Protein AF-A0A973HQC8-F1 (afdb_monomer_lite)

Radius of gyration: 28.76 Å; chains: 1; bounding box: 104×82×71 Å

Sequence (562 aa):
MKRSVPNLIHSILISSFLLLSLSSLSAEDKHQEIRFSATGCGPYKAEEERDLARYVSDENLKKEAEFMVHLGDIMSGYTPATEDRYVTVADILKQAQLTSFIIPGDNEWNDKKDPDAAWALWEKYFMHFHKRWTKGTAKAFPKIQGISYQKKRPENFAFLGKGVLFIGLNLPGGRVHDKKEWDLRLPQNAKWVADNLKKHQTNARALVIFAHAHLNNTHEAFTKPFLAAAEAFAKPVLYLHADGHTWIKDHPWAKHKNVLRVQTEQIDLAPPVLVTVKSSGTTTDIFEFDRRYQRGPYLAKGKPDGMTVVWRIVPKGKPSIRIGLSPTETKVPKSGLRITKKVYEKDKGNGKDAKTLASDRDKYLFKAPKGIVQYEAEFSGLKPGTQYFYSVYDGDRRIAGGQICRFKTHPPAGSKTPLRFWVVGDSGKGNQDQADVHNAMVNFTKRHKKPLDFYVHVGDMAYNTGKDHEFQQRFFSPYDLTLRNTVCWPAMGNHEGYTSRGLTGIGPYYDAYVLPSKGESGGLPSGTEAYYSFDYGNIHFVCLDSHDLVRTPDGAMAKWLK

Foldseek 3Di:
DDDDDDDDDDDDDDDDDPDDPPDDDDPVLQLAKAKEWEAFAEDADPLLLVLLLVQLVVCQVVVPHQEYEYLAHHHALPDAQDLVSLVSNLVSNLSHLHQYAYAHECSQAVSHPHNVVSVVSCCVRHQVSRVSADDPDPSDGPDQDPWDAQPVGSRWIWGAGSQEIEIEDAPYADDCNDPVCLVVRLLSSLVVLLVVLVVSLPRHQEYEYRHAYDDDPSNCSNVVSNLVSLVVSVHAYEDEYAPPQDWDWDDPPVVSNSYIYTYHHHSLVARIWIWMQHSDDGNVPRTDIDSAFPFFWFWALFAFFWTKTKGKDLFPADKDKFKDLAQVDTHGDPDQKDKQKAFADPVPPDDDDLVVCLVCVSHYADPDDHSMMMIIIMGGRHHGQGKMWMWMDRHNRTSDTGDLQMEHHFHDAQAPPDADEEEEEQLLPLDPVSLVVVVVLVVVCVVVVHHHNAYEYEENQFPDAQALVSNSRRHRVSCVSVRSYHYYHYAHDVSNVNAAAQVRCHGNVSVVHDAPCPQSQHDHRLVGRNWHWHDHNHDIGTHHHPHHADPDCPGSRNVSVD

Structure (mmCIF, N/CA/C/O backbone):
data_AF-A0A973HQC8-F1
#
_entry.id   AF-A0A973HQC8-F1
#
loop_
_atom_site.group_PDB
_atom_site.id
_atom_site.type_symbol
_atom_site.label_atom_id
_atom_site.label_alt_id
_atom_site.label_comp_id
_atom_site.label_asym_id
_atom_site.label_entity_id
_atom_site.label_seq_id
_atom_site.pdbx_PDB_ins_code
_atom_site.Cartn_x
_atom_site.Cartn_y
_atom_site.Cartn_z
_atom_site.occupancy
_atom_site.B_iso_or_equiv
_atom_site.auth_seq_id
_atom_site.auth_comp_id
_atom_site.auth_asym_id
_atom_site.auth_atom_id
_atom_site.pdbx_PDB_model_num
ATOM 1 N N . MET A 1 1 ? 60.565 -59.766 28.211 1.00 39.53 1 MET A N 1
ATOM 2 C CA . MET A 1 1 ? 60.812 -60.585 26.995 1.00 39.53 1 MET A CA 1
ATOM 3 C C . MET A 1 1 ? 60.632 -59.714 25.744 1.00 39.53 1 MET A C 1
ATOM 5 O O . MET A 1 1 ? 60.124 -58.612 25.878 1.00 39.53 1 MET A O 1
ATOM 9 N N . LYS A 1 2 ? 61.057 -60.212 24.566 1.00 34.16 2 LYS A N 1
ATOM 10 C CA . LYS A 1 2 ? 60.697 -59.802 23.174 1.00 34.16 2 LYS A CA 1
ATOM 11 C C . LYS A 1 2 ? 59.267 -59.198 23.086 1.00 34.16 2 LYS A C 1
ATOM 13 O O . LYS A 1 2 ? 58.408 -59.771 23.747 1.00 34.16 2 LYS A O 1
ATOM 18 N N . ARG A 1 3 ? 58.872 -58.162 22.316 1.00 34.34 3 ARG A N 1
ATOM 19 C CA . ARG A 1 3 ? 59.328 -57.297 21.166 1.00 34.34 3 ARG A CA 1
ATOM 20 C C . ARG A 1 3 ? 58.535 -55.945 21.290 1.00 34.34 3 ARG A C 1
ATOM 22 O O . ARG A 1 3 ? 57.692 -55.898 22.176 1.00 34.34 3 ARG A O 1
ATOM 29 N N . SER A 1 4 ? 58.606 -54.843 20.517 1.00 33.09 4 SER A N 1
ATOM 30 C CA . SER A 1 4 ? 59.402 -54.200 19.421 1.00 33.09 4 SER A CA 1
ATOM 31 C C . SER A 1 4 ? 58.970 -52.688 19.409 1.00 33.09 4 SER A C 1
ATOM 33 O O . SER A 1 4 ? 57.952 -52.391 20.025 1.00 33.09 4 SER A O 1
ATOM 35 N N . VAL A 1 5 ? 59.655 -51.633 18.919 1.00 36.69 5 VAL A N 1
ATOM 36 C CA . VAL A 1 5 ? 60.379 -51.310 17.650 1.00 36.69 5 VAL A CA 1
ATOM 37 C C . VAL A 1 5 ? 59.432 -51.228 16.429 1.00 36.69 5 VAL A C 1
ATOM 39 O O . VAL A 1 5 ? 58.652 -52.174 16.298 1.00 36.69 5 VAL A O 1
ATOM 42 N N . PRO A 1 6 ? 59.486 -50.213 15.513 1.00 49.44 6 PRO A N 1
ATOM 43 C CA . PRO A 1 6 ? 60.386 -49.028 15.342 1.00 49.44 6 PRO A CA 1
ATOM 44 C C . PRO A 1 6 ? 59.730 -47.666 15.741 1.00 49.44 6 PRO A C 1
ATOM 46 O O . PRO A 1 6 ? 58.536 -47.646 16.008 1.00 49.44 6 PRO A O 1
ATOM 49 N N . ASN A 1 7 ? 60.413 -46.529 15.987 1.00 32.81 7 ASN A N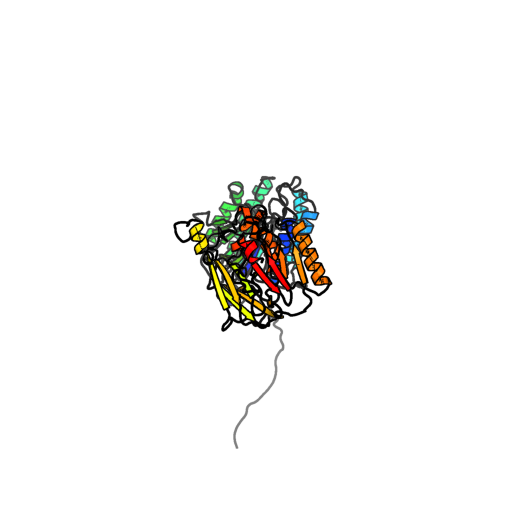 1
ATOM 50 C CA . ASN A 1 7 ? 61.339 -45.638 15.222 1.00 32.81 7 ASN A CA 1
ATOM 51 C C . ASN A 1 7 ? 60.675 -44.738 14.139 1.00 32.81 7 ASN A C 1
ATOM 53 O O . ASN A 1 7 ? 59.687 -45.167 13.560 1.00 32.81 7 ASN A O 1
ATOM 57 N N . LEU A 1 8 ? 61.224 -43.591 13.675 1.00 35.31 8 LEU A N 1
ATOM 58 C CA . LEU A 1 8 ? 62.016 -42.447 14.227 1.00 35.31 8 LEU A CA 1
ATOM 59 C C . LEU A 1 8 ? 62.354 -41.473 13.040 1.00 35.31 8 LEU A C 1
ATOM 61 O O . LEU A 1 8 ? 62.301 -41.900 11.894 1.00 35.31 8 LEU A O 1
ATOM 65 N N . ILE A 1 9 ? 62.818 -40.238 13.316 1.00 33.06 9 ILE A N 1
ATOM 66 C CA . ILE A 1 9 ? 63.603 -39.320 12.428 1.00 33.06 9 ILE A CA 1
ATOM 67 C C . ILE A 1 9 ? 62.864 -38.435 11.377 1.00 33.06 9 ILE A C 1
ATOM 69 O O . ILE A 1 9 ? 62.535 -38.860 10.280 1.00 33.06 9 ILE A O 1
ATOM 73 N N . HIS A 1 10 ? 62.756 -37.146 11.742 1.00 31.72 10 HIS A N 1
ATOM 74 C CA . HIS A 1 10 ? 63.088 -35.892 11.019 1.00 31.72 10 HIS A CA 1
ATOM 75 C C . HIS A 1 10 ? 62.721 -35.582 9.543 1.00 31.72 10 HIS A C 1
ATOM 77 O O . HIS A 1 10 ? 63.153 -36.249 8.615 1.00 31.72 10 HIS A O 1
ATOM 83 N N . SER A 1 11 ? 62.191 -34.351 9.402 1.00 36.41 11 SER A N 1
ATOM 84 C CA . SER A 1 11 ? 62.522 -33.300 8.407 1.00 36.41 11 SER A CA 1
ATOM 85 C C . SER A 1 11 ? 62.261 -33.510 6.910 1.00 36.41 11 SER A C 1
ATOM 87 O O . SER A 1 11 ? 62.831 -34.404 6.302 1.00 36.41 11 SER A O 1
ATOM 89 N N . ILE A 1 12 ? 61.593 -32.522 6.282 1.00 30.80 12 ILE A N 1
ATOM 90 C CA . ILE A 1 12 ? 62.141 -31.694 5.174 1.00 30.80 12 ILE A CA 1
ATOM 91 C C . ILE A 1 12 ? 61.167 -30.556 4.763 1.00 30.80 12 ILE A C 1
ATOM 93 O O . ILE A 1 12 ? 59.956 -30.712 4.846 1.00 30.80 12 ILE A O 1
ATOM 97 N N . LEU A 1 13 ? 61.738 -29.415 4.340 1.00 28.95 13 LEU A N 1
ATOM 98 C CA . LEU A 1 13 ? 61.155 -28.268 3.604 1.00 28.95 13 LEU A CA 1
ATOM 99 C C . LEU A 1 13 ? 59.744 -27.746 3.964 1.00 28.95 13 LEU A C 1
ATOM 101 O O . LEU A 1 13 ? 58.724 -28.234 3.481 1.00 28.95 13 LEU A O 1
ATOM 105 N N . ILE A 1 14 ? 59.710 -26.566 4.598 1.00 36.25 14 ILE A N 1
ATOM 106 C CA . ILE A 1 14 ? 58.622 -25.598 4.381 1.00 36.25 14 ILE A CA 1
ATOM 107 C C . ILE A 1 14 ? 58.801 -25.011 2.973 1.00 36.25 14 ILE A C 1
ATOM 109 O O . ILE A 1 14 ? 59.826 -24.393 2.690 1.00 36.25 14 ILE A O 1
ATOM 113 N N . SER A 1 15 ? 57.808 -25.175 2.097 1.00 31.91 15 SER A N 1
ATOM 114 C CA . SER A 1 15 ? 57.758 -24.503 0.792 1.00 31.91 15 SER A CA 1
ATOM 115 C C . SER A 1 15 ? 56.342 -24.000 0.501 1.00 31.91 15 SER A C 1
ATOM 117 O O . SER A 1 15 ? 55.351 -24.684 0.752 1.00 31.91 15 SER A O 1
ATOM 119 N N . SER A 1 16 ? 56.242 -22.749 0.054 1.00 38.62 16 SER A N 1
ATOM 120 C CA . SER A 1 16 ? 54.980 -22.004 0.012 1.00 38.62 16 SER A CA 1
ATOM 121 C C . SER A 1 16 ? 54.161 -22.302 -1.243 1.00 38.62 16 SER A C 1
ATOM 123 O O . SER A 1 16 ? 54.626 -22.035 -2.347 1.00 38.62 16 SER A O 1
ATOM 125 N N . PHE A 1 17 ? 52.899 -22.710 -1.079 1.00 33.75 17 PHE A N 1
ATOM 126 C CA . PHE A 1 17 ? 51.897 -22.657 -2.150 1.00 33.75 17 PHE A CA 1
ATOM 127 C C . PHE A 1 17 ? 50.662 -21.864 -1.714 1.00 33.75 17 PHE A C 1
ATOM 129 O O . PHE A 1 17 ? 49.776 -22.360 -1.020 1.00 33.75 17 PHE A O 1
ATOM 136 N N . LEU A 1 18 ? 50.608 -20.600 -2.143 1.00 37.66 18 LEU A N 1
ATOM 137 C CA . LEU A 1 18 ? 49.493 -19.688 -1.893 1.00 37.66 18 LEU A CA 1
ATOM 138 C C . LEU A 1 18 ? 48.346 -19.964 -2.882 1.00 37.66 18 LEU A C 1
ATOM 140 O O . LEU A 1 18 ? 48.161 -19.246 -3.863 1.00 37.66 18 LEU A O 1
ATOM 144 N N . LEU A 1 19 ? 47.577 -21.025 -2.637 1.00 34.91 19 LEU A N 1
ATOM 145 C CA . LEU A 1 19 ? 46.383 -21.333 -3.427 1.00 34.91 19 LEU A CA 1
ATOM 146 C C . LEU A 1 19 ? 45.253 -20.338 -3.118 1.00 34.91 19 LEU A C 1
ATOM 148 O O . LEU A 1 19 ? 44.558 -20.462 -2.110 1.00 34.91 19 LEU A O 1
ATOM 152 N N . LEU A 1 20 ? 45.038 -19.369 -4.016 1.00 38.38 20 LEU A N 1
ATOM 153 C CA . LEU A 1 20 ? 43.826 -18.547 -4.013 1.00 38.38 20 LEU A CA 1
ATOM 154 C C . LEU A 1 20 ? 42.611 -19.428 -4.335 1.00 38.38 20 LEU A C 1
ATOM 156 O O . LEU A 1 20 ? 42.328 -19.726 -5.496 1.00 38.38 20 LEU A O 1
ATOM 160 N N . SER A 1 21 ? 41.849 -19.798 -3.309 1.00 33.19 21 SER A N 1
ATOM 161 C CA . SER A 1 21 ? 40.535 -20.409 -3.477 1.00 33.19 21 SER A CA 1
ATOM 162 C C . SER A 1 21 ? 39.524 -19.365 -3.965 1.00 33.19 21 SER A C 1
ATOM 164 O O . SER A 1 21 ? 38.915 -18.634 -3.180 1.00 33.19 21 SER A O 1
ATOM 166 N N . LEU A 1 22 ? 39.303 -19.304 -5.285 1.00 40.00 22 LEU A N 1
ATOM 167 C CA . LEU A 1 22 ? 38.111 -18.641 -5.817 1.00 40.00 22 LEU A CA 1
ATOM 168 C C . LEU A 1 22 ? 36.875 -19.309 -5.209 1.00 40.00 22 LEU A C 1
ATOM 170 O O . LEU A 1 22 ? 36.637 -20.501 -5.399 1.00 40.00 22 LEU A O 1
ATOM 174 N N . SER A 1 23 ? 36.088 -18.527 -4.474 1.00 38.28 23 SER A N 1
ATOM 175 C CA . SER A 1 23 ? 34.916 -19.009 -3.749 1.00 38.28 23 SER A CA 1
ATOM 176 C C . SER A 1 23 ? 33.787 -19.324 -4.733 1.00 38.28 23 SER A C 1
ATOM 178 O O . SER A 1 23 ? 32.956 -18.474 -5.055 1.00 38.28 23 SER A O 1
ATOM 180 N N . SER A 1 24 ? 33.745 -20.556 -5.235 1.00 41.34 24 SER A N 1
ATOM 181 C CA . SER A 1 24 ? 32.581 -21.059 -5.956 1.00 41.34 24 SER A CA 1
ATOM 182 C C . SER A 1 24 ? 31.378 -21.079 -5.011 1.00 41.34 24 SER A C 1
ATOM 184 O O . SER A 1 24 ? 31.374 -21.856 -4.056 1.00 41.34 24 SER A O 1
ATOM 186 N N . LEU A 1 25 ? 30.350 -20.264 -5.280 1.00 41.19 25 LEU A N 1
ATOM 187 C CA . LEU A 1 25 ? 29.058 -20.418 -4.602 1.00 41.19 25 LEU A CA 1
ATOM 188 C C . LEU A 1 25 ? 28.574 -21.860 -4.803 1.00 41.19 25 LEU A C 1
ATOM 190 O O . LEU A 1 25 ? 28.604 -22.368 -5.937 1.00 41.19 25 LEU A O 1
ATOM 194 N N . SER A 1 26 ? 28.132 -22.494 -3.714 1.00 43.72 26 SER A N 1
ATOM 195 C CA . SER A 1 26 ? 27.600 -23.857 -3.736 1.00 43.72 26 SER A CA 1
ATOM 196 C C . SER A 1 26 ? 26.391 -23.955 -4.675 1.00 43.72 26 SER A C 1
ATOM 198 O O . SER A 1 26 ? 25.792 -22.953 -5.082 1.00 43.72 26 SER A O 1
ATOM 200 N N . ALA A 1 27 ? 26.032 -25.177 -5.071 1.00 48.50 27 ALA A N 1
ATOM 201 C CA . ALA A 1 27 ? 24.883 -25.389 -5.950 1.00 48.50 27 ALA A CA 1
ATOM 202 C C . ALA A 1 27 ? 23.557 -24.920 -5.312 1.00 48.50 27 ALA A C 1
ATOM 204 O O . ALA A 1 27 ? 22.665 -24.466 -6.026 1.00 48.50 27 ALA A O 1
ATOM 205 N N . GLU A 1 28 ? 23.459 -24.971 -3.982 1.00 45.84 28 GLU A N 1
ATOM 206 C CA . GLU A 1 28 ? 22.257 -24.654 -3.200 1.00 45.84 28 GLU A CA 1
ATOM 207 C C . GLU A 1 28 ? 21.884 -23.161 -3.237 1.00 45.84 28 GLU A C 1
ATOM 209 O O . GLU A 1 28 ? 20.704 -22.816 -3.283 1.00 45.84 28 GLU A O 1
ATOM 214 N N . ASP A 1 29 ? 22.870 -22.261 -3.300 1.00 54.12 29 ASP A N 1
ATOM 215 C CA . ASP A 1 29 ? 22.643 -20.806 -3.347 1.00 54.12 29 ASP A CA 1
ATOM 216 C C . ASP A 1 29 ? 22.063 -20.332 -4.698 1.00 54.12 29 ASP A C 1
ATOM 218 O O . ASP A 1 29 ? 21.442 -19.271 -4.803 1.00 54.12 29 ASP A O 1
ATOM 222 N N . LYS A 1 30 ? 22.248 -21.119 -5.768 1.00 57.34 30 LYS A N 1
ATOM 223 C CA . LYS A 1 30 ? 21.939 -20.700 -7.148 1.00 57.34 30 LYS A CA 1
ATOM 224 C C . LYS A 1 30 ? 20.456 -20.747 -7.500 1.00 57.34 30 LYS A C 1
ATOM 226 O O . LYS A 1 30 ? 20.055 -20.061 -8.435 1.00 57.34 30 LYS A O 1
ATOM 231 N N . HIS A 1 31 ? 19.650 -21.525 -6.779 1.00 70.12 31 HIS A N 1
ATOM 232 C CA . HIS A 1 31 ? 18.218 -21.707 -7.054 1.00 70.12 31 HIS A CA 1
ATOM 233 C C . HIS A 1 31 ? 17.321 -21.264 -5.887 1.00 70.12 31 HIS A C 1
ATOM 235 O O . HIS A 1 31 ? 16.194 -21.729 -5.762 1.00 70.12 31 HIS A O 1
ATOM 241 N N . GLN A 1 32 ? 17.785 -20.355 -5.027 1.00 84.19 32 GLN A N 1
ATOM 242 C CA . GLN A 1 32 ? 16.920 -19.755 -4.010 1.00 84.19 32 GLN A CA 1
ATOM 243 C C . GLN A 1 32 ? 15.886 -18.804 -4.627 1.00 84.19 32 GLN A C 1
ATOM 245 O O . GLN A 1 32 ? 16.098 -18.204 -5.684 1.00 84.19 32 GLN A O 1
ATOM 250 N N . GLU A 1 33 ? 14.765 -18.634 -3.928 1.00 90.38 33 GLU A N 1
ATOM 251 C CA . GLU A 1 33 ? 13.806 -17.568 -4.206 1.00 90.38 33 GLU A CA 1
ATOM 252 C C . GLU A 1 33 ? 14.454 -16.192 -3.989 1.00 90.38 33 GLU A C 1
ATOM 254 O O . GLU A 1 33 ? 15.145 -15.975 -2.988 1.00 90.38 33 GLU A O 1
ATOM 259 N N . ILE A 1 34 ? 14.214 -15.267 -4.922 1.00 92.12 34 ILE A N 1
ATOM 260 C CA . ILE A 1 34 ? 14.628 -13.863 -4.815 1.00 92.12 34 ILE A CA 1
ATOM 261 C C . ILE A 1 34 ? 13.416 -12.941 -4.879 1.00 92.12 34 ILE A C 1
ATOM 263 O O . ILE A 1 34 ? 12.510 -13.152 -5.690 1.00 92.12 34 ILE A O 1
ATOM 267 N N . ARG A 1 35 ? 13.402 -11.919 -4.019 1.00 93.94 35 ARG A N 1
ATOM 268 C CA . ARG A 1 35 ? 12.306 -10.946 -3.921 1.00 93.94 35 ARG A CA 1
ATOM 269 C C . ARG A 1 35 ? 12.802 -9.524 -4.115 1.00 93.94 35 ARG A C 1
ATOM 271 O O . ARG A 1 35 ? 13.801 -9.132 -3.515 1.00 93.94 35 ARG A O 1
ATOM 278 N N . PHE A 1 36 ? 12.075 -8.734 -4.896 1.00 95.38 36 PHE A N 1
ATOM 279 C CA . PHE A 1 36 ? 12.361 -7.314 -5.087 1.00 95.38 36 PHE A CA 1
ATOM 280 C C . PHE A 1 36 ? 11.078 -6.489 -5.147 1.00 95.38 36 PHE A C 1
ATOM 282 O O . PHE A 1 36 ? 10.023 -6.999 -5.521 1.00 95.38 36 PHE A O 1
ATOM 289 N N . SER A 1 37 ? 11.168 -5.216 -4.769 1.00 95.06 37 SER A N 1
ATOM 290 C CA . SER A 1 37 ? 10.049 -4.273 -4.863 1.00 95.06 37 SER A CA 1
ATOM 291 C C . SER A 1 37 ? 10.193 -3.381 -6.094 1.00 95.06 37 SER A C 1
ATOM 293 O O . SER A 1 37 ? 11.294 -2.906 -6.375 1.00 95.06 37 SER A O 1
ATOM 295 N N . ALA A 1 38 ? 9.108 -3.163 -6.836 1.00 96.56 38 ALA A N 1
ATOM 296 C CA . ALA A 1 38 ? 9.096 -2.339 -8.042 1.00 96.56 38 ALA A CA 1
ATOM 297 C C . ALA A 1 38 ? 8.059 -1.211 -7.945 1.00 96.56 38 ALA A C 1
ATOM 299 O O . ALA A 1 38 ? 6.860 -1.472 -7.815 1.00 96.56 38 ALA A O 1
ATOM 300 N N . THR A 1 39 ? 8.532 0.033 -8.039 1.00 93.25 39 THR A N 1
ATOM 301 C CA . THR A 1 39 ? 7.711 1.251 -8.116 1.00 93.25 39 THR A CA 1
ATOM 302 C C . THR A 1 39 ? 7.540 1.660 -9.580 1.00 93.25 39 THR A C 1
ATOM 304 O O . THR A 1 39 ? 8.525 1.673 -10.322 1.00 93.25 39 THR A O 1
ATOM 307 N N . GLY A 1 40 ? 6.309 1.980 -9.994 1.00 88.88 40 GLY A N 1
ATOM 308 C CA . GLY A 1 40 ? 6.013 2.565 -11.307 1.00 88.88 40 GLY A CA 1
ATOM 309 C C . GLY A 1 40 ? 6.276 4.071 -11.375 1.00 88.88 40 GLY A C 1
ATOM 310 O O . GLY A 1 40 ? 7.130 4.580 -10.655 1.00 88.88 40 GLY A O 1
ATOM 311 N N . CYS A 1 41 ? 5.535 4.766 -12.242 1.00 91.06 41 CYS A N 1
ATOM 312 C CA . CYS A 1 41 ? 5.665 6.208 -12.455 1.00 91.06 41 CYS A CA 1
ATOM 313 C C . CYS A 1 41 ? 5.342 7.039 -11.207 1.00 91.06 41 CYS A C 1
ATOM 315 O O . CYS A 1 41 ? 4.580 6.614 -10.331 1.00 91.06 41 CYS A O 1
ATOM 317 N N . GLY A 1 42 ? 5.851 8.269 -11.206 1.00 89.94 42 GLY A N 1
ATOM 318 C CA . GLY A 1 42 ? 5.748 9.226 -10.116 1.00 89.94 42 GLY A CA 1
ATOM 319 C C . GLY A 1 42 ? 7.087 9.395 -9.382 1.00 89.94 42 GLY A C 1
ATOM 320 O O . GLY A 1 42 ? 8.015 8.627 -9.596 1.00 89.94 42 GLY A O 1
ATOM 321 N N . PRO A 1 43 ? 7.228 10.393 -8.501 1.00 91.19 43 PRO A N 1
ATOM 322 C CA . PRO A 1 43 ? 6.155 11.252 -8.048 1.00 91.19 43 PRO A CA 1
ATOM 323 C C . PRO A 1 43 ? 6.016 12.531 -8.882 1.00 91.19 43 PRO A C 1
ATOM 325 O O . PRO A 1 43 ? 6.910 13.376 -8.920 1.00 91.19 43 PRO A O 1
ATOM 328 N N . TYR A 1 44 ? 4.865 12.720 -9.525 1.00 84.62 44 TYR A N 1
ATOM 329 C CA . TYR A 1 44 ? 4.595 13.913 -10.333 1.00 84.62 44 TYR A CA 1
ATOM 330 C C . TYR A 1 44 ? 4.185 15.144 -9.497 1.00 84.62 44 TYR A C 1
ATOM 332 O O . TYR A 1 44 ? 4.294 16.272 -9.980 1.00 84.62 44 TYR A O 1
ATOM 340 N N . LYS A 1 45 ? 3.726 14.937 -8.253 1.00 77.81 45 LYS A N 1
ATOM 341 C CA . LYS A 1 45 ? 3.243 15.961 -7.303 1.00 77.81 45 LYS A CA 1
ATOM 342 C C . LYS A 1 45 ? 3.649 15.627 -5.859 1.00 77.81 45 LYS A C 1
ATOM 344 O O . LYS A 1 45 ? 4.040 14.495 -5.573 1.00 77.81 45 LYS A O 1
ATOM 349 N N . ALA A 1 46 ? 3.498 16.581 -4.938 1.00 73.69 46 ALA A N 1
ATOM 350 C CA . ALA A 1 46 ? 3.881 16.424 -3.529 1.00 73.69 46 ALA A CA 1
ATOM 351 C C . ALA A 1 46 ? 3.166 15.252 -2.822 1.00 73.69 46 ALA A C 1
ATOM 353 O O . ALA A 1 46 ? 3.742 14.599 -1.957 1.00 73.69 46 ALA A O 1
ATOM 354 N N . GLU A 1 47 ? 1.928 14.935 -3.210 1.00 59.38 47 GLU A N 1
ATOM 355 C CA . GLU A 1 47 ? 1.168 13.781 -2.700 1.00 59.38 47 GLU A CA 1
ATOM 356 C C . GLU A 1 47 ? 1.925 12.479 -2.959 1.00 59.38 47 GLU A C 1
ATOM 358 O O . GLU A 1 47 ? 2.160 11.690 -2.044 1.00 59.38 47 GLU A O 1
ATOM 363 N N . GLU A 1 48 ? 2.396 12.319 -4.191 1.00 77.06 48 GLU A N 1
ATOM 364 C CA . GLU A 1 48 ? 3.124 11.140 -4.636 1.00 77.06 48 GLU A CA 1
ATOM 365 C C . GLU A 1 48 ? 4.522 11.050 -3.994 1.00 77.06 48 GLU A C 1
ATOM 367 O O . GLU A 1 48 ? 5.034 9.954 -3.780 1.00 77.06 48 GLU A O 1
ATOM 372 N N . GLU A 1 49 ? 5.148 12.181 -3.642 1.00 82.56 49 GLU A N 1
ATOM 373 C CA . GLU A 1 49 ? 6.410 12.212 -2.880 1.00 82.56 49 GLU A CA 1
ATOM 374 C C . GLU A 1 49 ? 6.208 11.659 -1.464 1.00 82.56 49 GLU A C 1
ATOM 376 O O . GLU A 1 49 ? 7.024 10.872 -0.972 1.00 82.56 49 GLU A O 1
ATOM 381 N N . ARG A 1 50 ? 5.087 12.014 -0.820 1.00 69.00 50 ARG A N 1
ATOM 382 C CA . ARG A 1 50 ? 4.690 11.456 0.482 1.00 69.00 50 ARG A CA 1
ATOM 383 C C . ARG A 1 50 ? 4.345 9.972 0.367 1.00 69.00 50 ARG A C 1
ATOM 385 O O . ARG A 1 50 ? 4.719 9.201 1.253 1.00 69.00 50 ARG A O 1
ATOM 392 N N . ASP A 1 51 ? 3.708 9.553 -0.726 1.00 70.62 51 ASP A N 1
ATOM 393 C CA . ASP A 1 51 ? 3.458 8.140 -1.021 1.00 70.62 51 ASP A CA 1
ATOM 394 C C . ASP A 1 51 ? 4.775 7.365 -1.222 1.00 70.62 51 ASP A C 1
ATOM 396 O O . ASP A 1 51 ? 4.971 6.339 -0.570 1.00 70.62 51 ASP A O 1
ATOM 400 N N . LEU A 1 52 ? 5.732 7.880 -2.006 1.00 87.69 52 LEU A N 1
ATOM 401 C CA . LEU A 1 52 ? 7.065 7.281 -2.171 1.00 87.69 52 LEU A CA 1
ATOM 402 C C . LEU A 1 52 ? 7.807 7.166 -0.834 1.00 87.69 52 LEU A C 1
ATOM 404 O O . LEU A 1 52 ? 8.373 6.115 -0.529 1.00 87.69 52 LEU A O 1
ATOM 408 N N . ALA A 1 53 ? 7.777 8.215 -0.008 1.00 80.44 53 ALA A N 1
ATOM 409 C CA . ALA A 1 53 ? 8.395 8.208 1.315 1.00 80.44 53 ALA A CA 1
ATOM 410 C C . ALA A 1 53 ? 7.732 7.193 2.261 1.00 80.44 53 ALA A C 1
ATOM 412 O O . ALA A 1 53 ? 8.436 6.465 2.972 1.00 80.44 53 ALA A O 1
ATOM 413 N N . ARG A 1 54 ? 6.396 7.072 2.223 1.00 76.25 54 ARG A N 1
ATOM 414 C CA . ARG A 1 54 ? 5.660 6.008 2.922 1.00 76.25 54 ARG A CA 1
ATOM 415 C C . ARG A 1 54 ? 6.103 4.634 2.427 1.00 76.25 54 ARG A C 1
ATOM 417 O O . ARG A 1 54 ? 6.397 3.781 3.255 1.00 76.25 54 ARG A O 1
ATOM 424 N N . TYR A 1 55 ? 6.212 4.416 1.119 1.00 83.81 55 TYR A N 1
ATOM 425 C CA . TYR A 1 55 ? 6.581 3.114 0.561 1.00 83.81 55 TYR A CA 1
ATOM 426 C C . TYR A 1 55 ? 8.030 2.709 0.862 1.00 83.81 55 TYR A C 1
ATOM 428 O O . TYR A 1 55 ? 8.271 1.564 1.240 1.00 83.81 55 TYR A O 1
ATOM 436 N N . VAL A 1 56 ? 8.985 3.643 0.806 1.00 86.44 56 VAL A N 1
ATOM 437 C CA . VAL A 1 56 ? 10.373 3.404 1.246 1.00 86.44 56 VAL A CA 1
ATOM 438 C C . VAL A 1 56 ? 10.425 3.058 2.742 1.00 86.44 56 VAL A C 1
ATOM 440 O O . VAL A 1 56 ? 11.149 2.144 3.144 1.00 86.44 56 VAL A O 1
ATOM 443 N N . SER A 1 57 ? 9.628 3.736 3.577 1.00 77.31 57 SER A N 1
ATOM 444 C CA . SER A 1 57 ? 9.467 3.389 4.997 1.00 77.31 57 SER A CA 1
ATOM 445 C C . SER A 1 57 ? 8.848 1.994 5.184 1.00 77.31 57 SER A C 1
ATOM 447 O O . SER A 1 57 ? 9.310 1.206 6.009 1.00 77.31 57 SER A O 1
ATOM 449 N N . ASP A 1 58 ? 7.857 1.643 4.370 1.00 71.88 58 ASP A N 1
ATOM 450 C CA . ASP A 1 58 ? 7.181 0.349 4.402 1.00 71.88 58 ASP A CA 1
ATOM 451 C C . ASP A 1 58 ? 8.117 -0.814 4.045 1.00 71.88 58 ASP A C 1
ATOM 453 O O . ASP A 1 58 ? 8.093 -1.828 4.740 1.00 71.88 58 ASP A O 1
ATOM 457 N N . GLU A 1 59 ? 8.987 -0.693 3.035 1.00 80.75 59 GLU A N 1
ATOM 458 C CA . GLU A 1 59 ? 9.991 -1.738 2.760 1.00 80.75 59 GLU A CA 1
ATOM 459 C C . GLU A 1 59 ? 11.018 -1.853 3.892 1.00 80.75 59 GLU A C 1
ATOM 461 O O . GLU A 1 59 ? 11.382 -2.964 4.292 1.00 80.75 59 GLU A O 1
ATOM 466 N N . ASN A 1 60 ? 11.433 -0.719 4.471 1.00 79.56 60 ASN A N 1
ATOM 467 C CA . ASN A 1 60 ? 12.322 -0.686 5.635 1.00 79.56 60 ASN A CA 1
ATOM 468 C C . ASN A 1 60 ? 11.722 -1.405 6.856 1.00 79.56 60 ASN A C 1
ATOM 470 O O . ASN A 1 60 ? 12.470 -1.961 7.662 1.00 79.56 60 ASN A O 1
ATOM 474 N N . LEU A 1 61 ? 10.394 -1.389 7.005 1.00 69.69 61 LEU A N 1
ATOM 475 C CA . LEU A 1 61 ? 9.664 -2.061 8.081 1.00 69.69 61 LEU A CA 1
ATOM 476 C C . LEU A 1 61 ? 9.372 -3.536 7.766 1.00 69.69 61 LEU A C 1
ATOM 478 O O . LEU A 1 61 ? 9.537 -4.386 8.641 1.00 69.69 61 LEU A O 1
ATOM 482 N N . LYS A 1 62 ? 8.947 -3.847 6.535 1.00 70.56 62 LYS A N 1
ATOM 483 C CA . LYS A 1 62 ? 8.539 -5.196 6.099 1.00 70.56 62 LYS A CA 1
ATOM 484 C C . LYS A 1 62 ? 9.732 -6.130 5.897 1.00 70.56 62 LYS A C 1
ATOM 486 O O . LYS A 1 62 ? 9.670 -7.284 6.311 1.00 70.56 62 LYS A O 1
ATOM 491 N N . LYS A 1 63 ? 10.811 -5.629 5.279 1.00 77.81 63 LYS A N 1
ATOM 492 C CA . LYS A 1 63 ? 12.043 -6.372 4.935 1.00 77.81 63 LYS A CA 1
ATOM 493 C C . LYS A 1 63 ? 11.797 -7.659 4.130 1.00 77.81 63 LYS A C 1
ATOM 495 O O . LYS A 1 63 ? 12.516 -8.642 4.277 1.00 77.81 63 LYS A O 1
ATOM 500 N N . GLU A 1 64 ? 10.773 -7.640 3.275 1.00 82.44 64 GLU A N 1
ATOM 501 C CA . GLU A 1 64 ? 10.400 -8.754 2.385 1.00 82.44 64 GLU A CA 1
ATOM 502 C C . GLU A 1 64 ? 11.149 -8.740 1.044 1.00 82.44 64 GLU A C 1
ATOM 504 O O . GLU A 1 64 ? 11.209 -9.768 0.373 1.00 82.44 64 GLU A O 1
ATOM 509 N N . ALA A 1 65 ? 11.685 -7.584 0.645 1.00 89.69 65 ALA A N 1
ATOM 510 C CA . ALA A 1 65 ? 12.447 -7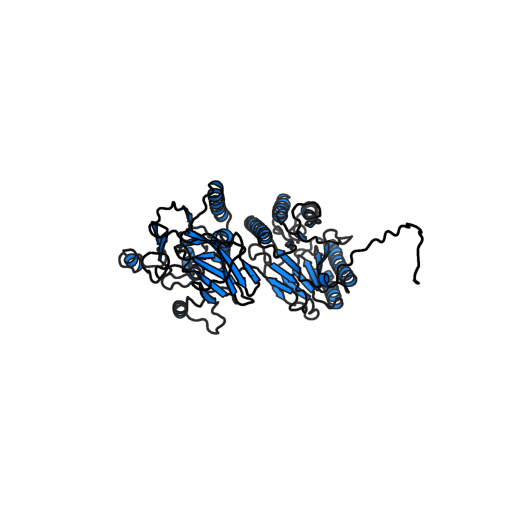.386 -0.582 1.00 89.69 65 ALA A CA 1
ATOM 511 C C . ALA A 1 65 ? 13.953 -7.296 -0.283 1.00 89.69 65 ALA A C 1
ATOM 513 O O . ALA A 1 65 ? 14.371 -6.660 0.685 1.00 89.69 65 ALA A O 1
ATOM 514 N N . GLU A 1 66 ? 14.774 -7.902 -1.140 1.00 90.94 66 GLU A N 1
ATOM 515 C CA . GLU A 1 66 ? 16.240 -7.865 -1.049 1.00 90.94 66 GLU A CA 1
ATOM 516 C C . GLU A 1 66 ? 16.817 -6.586 -1.675 1.00 90.94 66 GLU A C 1
ATOM 518 O O . GLU A 1 66 ? 17.837 -6.069 -1.219 1.00 90.94 66 GLU A O 1
ATOM 523 N N . PHE A 1 67 ? 16.127 -6.050 -2.685 1.00 93.62 67 PHE A N 1
ATOM 524 C CA . PHE A 1 67 ? 16.389 -4.755 -3.310 1.00 93.62 67 PHE A CA 1
ATOM 525 C C . PHE A 1 67 ? 15.088 -4.131 -3.834 1.00 93.62 67 PHE A C 1
ATOM 527 O O . PHE A 1 67 ? 14.057 -4.802 -3.924 1.00 93.62 67 PHE A O 1
ATOM 534 N N . MET A 1 68 ? 15.130 -2.844 -4.180 1.00 94.69 68 MET A N 1
ATOM 535 C CA . MET A 1 68 ? 14.021 -2.152 -4.842 1.00 94.69 68 MET A CA 1
ATOM 536 C C . MET A 1 68 ? 14.466 -1.455 -6.127 1.00 94.69 68 MET A C 1
ATOM 538 O O . MET A 1 68 ? 15.639 -1.105 -6.270 1.00 94.69 68 MET A O 1
ATOM 542 N N . VAL A 1 69 ? 13.535 -1.252 -7.057 1.00 97.56 69 VAL A N 1
ATOM 543 C CA . VAL A 1 69 ? 13.753 -0.544 -8.324 1.00 97.56 69 VAL A CA 1
ATOM 544 C C . VAL A 1 69 ? 12.642 0.473 -8.582 1.00 97.56 69 VAL A C 1
ATOM 546 O O . VAL A 1 69 ? 11.461 0.168 -8.420 1.00 97.56 69 VAL A O 1
ATOM 549 N N . HIS A 1 70 ? 13.030 1.676 -8.998 1.00 97.88 70 HIS A N 1
ATOM 550 C CA . HIS A 1 70 ? 12.131 2.673 -9.573 1.00 97.88 70 HIS A CA 1
ATOM 551 C C . HIS A 1 70 ? 12.167 2.568 -11.100 1.00 97.88 70 HIS A C 1
ATOM 553 O O . HIS A 1 70 ? 13.248 2.622 -11.692 1.00 97.88 70 HIS A O 1
ATOM 559 N N . LEU A 1 71 ? 11.011 2.419 -11.745 1.00 97.50 71 LEU A N 1
ATOM 560 C CA . LEU A 1 71 ? 10.897 2.202 -13.194 1.00 97.50 71 LEU A CA 1
ATOM 561 C C . LEU A 1 71 ? 10.892 3.522 -13.994 1.00 97.50 71 LEU A C 1
ATOM 563 O O . LEU A 1 71 ? 10.168 3.651 -14.977 1.00 97.50 71 LEU A O 1
ATOM 567 N N . GLY A 1 72 ? 11.704 4.494 -13.562 1.00 95.31 72 GLY A N 1
ATOM 568 C CA . GLY A 1 72 ? 11.762 5.850 -14.121 1.00 95.31 72 GLY A CA 1
ATOM 569 C C . GLY A 1 72 ? 10.576 6.735 -13.749 1.00 95.31 72 GLY A C 1
ATOM 570 O O . GLY A 1 72 ? 9.788 6.385 -12.869 1.00 95.31 72 GLY A O 1
ATOM 571 N N . ASP A 1 73 ? 10.458 7.858 -14.454 1.00 95.38 73 ASP A N 1
ATOM 572 C CA . ASP A 1 73 ? 9.314 8.767 -14.448 1.00 95.38 73 ASP A CA 1
ATOM 573 C C . ASP A 1 73 ? 9.061 9.522 -13.129 1.00 95.38 73 ASP A C 1
ATOM 575 O O . ASP A 1 73 ? 7.939 9.622 -12.636 1.00 95.38 73 ASP A O 1
ATOM 579 N N . ILE A 1 74 ? 10.111 10.126 -12.563 1.00 95.25 74 ILE A N 1
ATOM 580 C CA . ILE A 1 74 ? 10.034 10.883 -11.293 1.00 95.25 74 ILE A CA 1
ATOM 581 C C . ILE A 1 74 ? 9.355 12.271 -11.386 1.00 95.25 74 ILE A C 1
ATOM 583 O O . ILE A 1 74 ? 9.371 13.046 -10.427 1.00 95.25 74 ILE A O 1
ATOM 587 N N . MET A 1 75 ? 8.819 12.635 -12.552 1.00 93.31 75 MET A N 1
ATOM 588 C CA . MET A 1 75 ? 8.094 13.882 -12.830 1.00 93.31 75 MET A CA 1
ATOM 589 C C . MET A 1 75 ? 7.262 13.718 -14.111 1.00 93.31 75 MET A C 1
ATOM 591 O O . MET A 1 75 ? 7.593 12.864 -14.925 1.00 93.31 75 MET A O 1
ATOM 595 N N . SER A 1 76 ? 6.224 14.533 -14.331 1.00 89.44 76 SER A N 1
ATOM 596 C CA . SER A 1 76 ? 5.496 14.498 -15.613 1.00 89.44 76 SER A CA 1
ATOM 597 C C . SER A 1 76 ? 6.316 15.162 -16.727 1.00 89.44 76 SER A C 1
ATOM 599 O O . SER A 1 76 ? 7.143 16.036 -16.443 1.00 89.44 76 SER A O 1
ATOM 601 N N . GLY A 1 77 ? 6.071 14.821 -17.997 1.00 87.62 77 GLY A N 1
ATOM 602 C CA . GLY A 1 77 ? 6.774 15.419 -19.144 1.00 87.62 77 GLY A CA 1
ATOM 603 C C . GLY A 1 77 ? 6.696 16.943 -19.156 1.00 87.62 77 GLY A C 1
ATOM 604 O O . GLY A 1 77 ? 7.719 17.623 -19.250 1.00 87.62 77 GLY A O 1
ATOM 605 N N . TYR A 1 78 ? 5.499 17.476 -18.896 1.00 85.12 78 TYR A N 1
ATOM 606 C CA . TYR A 1 78 ? 5.216 18.911 -18.821 1.00 85.12 78 TYR A CA 1
ATOM 607 C C . TYR A 1 78 ? 5.835 19.620 -17.600 1.00 85.12 78 TYR A C 1
ATOM 609 O O . TYR A 1 78 ? 5.972 20.843 -17.614 1.00 85.12 78 TYR A O 1
ATOM 617 N N . THR A 1 79 ? 6.220 18.892 -16.543 1.00 86.19 79 THR A N 1
ATOM 618 C CA . THR A 1 79 ? 6.893 19.469 -15.366 1.00 86.19 79 THR A CA 1
ATOM 619 C C . THR A 1 79 ? 8.304 19.938 -15.754 1.00 86.19 79 THR A C 1
ATOM 621 O O . THR A 1 79 ? 9.082 19.122 -16.252 1.00 86.19 79 THR A O 1
ATOM 624 N N . PRO A 1 80 ? 8.695 21.204 -15.507 1.00 88.38 80 PRO A N 1
ATOM 625 C CA . PRO A 1 80 ? 10.066 21.653 -15.738 1.00 88.38 80 PRO A CA 1
ATOM 626 C C . PRO A 1 80 ? 11.094 20.814 -14.966 1.00 88.38 80 PRO A C 1
ATOM 628 O O . PRO A 1 80 ? 10.904 20.508 -13.789 1.00 88.38 80 PRO A O 1
ATOM 631 N N . ALA A 1 81 ? 12.206 20.480 -15.621 1.00 90.44 81 ALA A N 1
ATOM 632 C CA . ALA A 1 81 ? 13.328 19.759 -15.023 1.00 90.44 81 ALA A CA 1
ATOM 633 C C . ALA A 1 81 ? 14.183 20.681 -14.131 1.00 90.44 81 ALA A C 1
ATOM 635 O O . ALA A 1 81 ? 15.309 21.024 -14.481 1.00 90.44 81 ALA A O 1
ATOM 636 N N . THR A 1 82 ? 13.652 21.102 -12.980 1.00 93.38 82 THR A N 1
ATOM 637 C CA . THR A 1 82 ? 14.451 21.787 -11.950 1.00 93.38 82 THR A CA 1
ATOM 638 C C . THR A 1 82 ? 15.268 20.778 -11.145 1.00 93.38 82 THR A C 1
ATOM 640 O O . THR A 1 82 ? 14.814 19.658 -10.903 1.00 93.38 82 THR A O 1
ATOM 643 N N . GLU A 1 83 ? 16.465 21.173 -10.697 1.00 96.62 83 GLU A N 1
ATOM 644 C CA . GLU A 1 83 ? 17.353 20.324 -9.885 1.00 96.62 83 GLU A CA 1
ATOM 645 C C . GLU A 1 83 ? 16.642 19.774 -8.631 1.00 96.62 83 GLU A C 1
ATOM 647 O O . GLU A 1 83 ? 16.795 18.596 -8.300 1.00 96.62 83 GLU A O 1
ATOM 652 N N . ASP A 1 84 ? 15.762 20.570 -8.016 1.00 94.31 84 ASP A N 1
ATOM 653 C CA . ASP A 1 84 ? 14.968 20.196 -6.838 1.00 94.31 84 ASP A CA 1
ATOM 654 C C . ASP A 1 84 ? 14.120 18.925 -7.030 1.00 94.31 84 ASP A C 1
ATOM 656 O O . ASP A 1 84 ? 13.941 18.165 -6.073 1.00 94.31 84 ASP A O 1
ATOM 660 N N . ARG A 1 85 ? 13.629 18.639 -8.253 1.00 93.06 85 ARG A N 1
ATOM 661 C CA . ARG A 1 85 ? 12.906 17.383 -8.550 1.00 93.06 85 ARG A CA 1
ATOM 662 C C . ARG A 1 85 ? 13.808 16.169 -8.319 1.00 93.06 85 ARG A C 1
ATOM 664 O O . ARG A 1 85 ? 13.417 15.212 -7.650 1.00 93.06 85 ARG A O 1
ATOM 671 N N . TYR A 1 86 ? 15.029 16.227 -8.847 1.00 97.75 86 TYR A N 1
ATOM 672 C CA . TYR A 1 86 ? 16.019 15.153 -8.755 1.00 97.75 86 TYR A CA 1
ATOM 673 C C . TYR A 1 86 ? 16.548 15.022 -7.324 1.00 97.75 86 TYR A C 1
ATOM 675 O O . TYR A 1 86 ? 16.669 13.905 -6.822 1.00 97.75 86 TYR A O 1
ATOM 683 N N . VAL A 1 87 ? 16.792 16.151 -6.641 1.00 97.88 87 VAL A N 1
ATOM 684 C CA . VAL A 1 87 ? 17.175 16.194 -5.220 1.00 97.88 87 VAL A CA 1
ATOM 685 C C . VAL A 1 87 ? 16.122 15.499 -4.358 1.00 97.88 87 VAL A C 1
ATOM 687 O O . VAL A 1 87 ? 16.455 14.541 -3.663 1.00 97.88 87 VAL A O 1
ATOM 690 N N . THR A 1 88 ? 14.860 15.928 -4.443 1.00 95.62 88 THR A N 1
ATOM 691 C CA . THR A 1 88 ? 13.764 15.446 -3.586 1.00 95.62 88 THR A CA 1
ATOM 692 C C . THR A 1 88 ? 13.559 13.940 -3.727 1.00 95.62 88 THR A C 1
ATOM 694 O O . THR A 1 88 ? 13.546 13.209 -2.734 1.00 95.62 88 THR A O 1
ATOM 697 N N . VAL A 1 89 ? 13.481 13.433 -4.959 1.00 96.88 89 VAL A N 1
ATOM 698 C CA . VAL A 1 89 ? 13.246 12.001 -5.191 1.00 96.88 89 VAL A CA 1
ATOM 699 C C . VAL A 1 89 ? 14.482 11.164 -4.841 1.00 96.88 89 VAL A C 1
ATOM 701 O O . VAL A 1 89 ? 14.350 10.083 -4.259 1.00 96.88 89 VAL A O 1
ATOM 704 N N . ALA A 1 90 ? 15.696 11.680 -5.068 1.00 97.88 90 ALA A N 1
ATOM 705 C CA . ALA A 1 90 ? 16.912 11.044 -4.569 1.00 97.88 90 ALA A CA 1
ATOM 706 C C . ALA A 1 90 ? 16.974 11.021 -3.032 1.00 97.88 90 ALA A C 1
ATOM 708 O O . ALA A 1 90 ? 17.448 10.033 -2.469 1.00 97.88 90 ALA A O 1
ATOM 709 N N . ASP A 1 91 ? 16.521 12.070 -2.342 1.00 97.19 91 ASP A N 1
ATOM 710 C CA . ASP A 1 91 ? 16.472 12.162 -0.876 1.00 97.19 91 ASP A CA 1
ATOM 711 C C . ASP A 1 91 ? 15.480 11.180 -0.260 1.00 97.19 91 ASP A C 1
ATOM 713 O O . ASP A 1 91 ? 15.815 10.526 0.733 1.00 97.19 91 ASP A O 1
ATOM 717 N N . ILE A 1 92 ? 14.319 10.995 -0.889 1.00 95.81 92 ILE A N 1
ATOM 718 C CA . ILE A 1 92 ? 13.338 9.984 -0.492 1.00 95.81 92 ILE A CA 1
ATOM 719 C C . ILE A 1 92 ? 13.911 8.572 -0.693 1.00 95.81 92 ILE A C 1
ATOM 721 O O . ILE A 1 92 ? 13.965 7.782 0.252 1.00 95.81 92 ILE A O 1
ATOM 725 N N . LEU A 1 93 ? 14.421 8.252 -1.889 1.00 96.12 93 LEU A N 1
ATOM 726 C CA . LEU A 1 93 ? 14.975 6.924 -2.184 1.00 96.12 93 LEU A CA 1
ATOM 727 C C . LEU A 1 93 ? 16.230 6.602 -1.346 1.00 96.12 93 LEU A C 1
ATOM 729 O O . LEU A 1 93 ? 16.438 5.453 -0.953 1.00 96.12 93 LEU A O 1
ATOM 733 N N . LYS A 1 94 ? 17.035 7.608 -0.968 1.00 93.94 94 LYS A N 1
ATOM 734 C CA . LYS A 1 94 ? 18.162 7.456 -0.023 1.00 93.94 94 LYS A CA 1
ATOM 735 C C . LYS A 1 94 ? 17.734 6.980 1.373 1.00 93.94 94 LYS A C 1
ATOM 737 O O . LYS A 1 94 ? 18.587 6.479 2.116 1.00 93.94 94 LYS A O 1
ATOM 742 N N . GLN A 1 95 ? 16.452 7.063 1.746 1.00 91.81 95 GLN A N 1
ATOM 743 C CA . GLN A 1 95 ? 15.973 6.560 3.039 1.00 91.81 95 GLN A CA 1
ATOM 744 C C . GLN A 1 95 ? 15.896 5.027 3.116 1.00 91.81 95 GLN A C 1
ATOM 746 O O . GLN A 1 95 ? 15.918 4.488 4.226 1.00 91.81 95 GLN A O 1
ATOM 751 N N . ALA A 1 96 ? 15.914 4.300 1.993 1.00 90.50 96 ALA A N 1
ATOM 752 C CA . ALA A 1 96 ? 15.867 2.835 1.986 1.00 90.50 96 ALA A CA 1
ATOM 753 C C . ALA A 1 96 ? 17.016 2.195 2.797 1.00 90.50 96 ALA A C 1
ATOM 755 O O . ALA A 1 96 ? 18.131 2.716 2.847 1.00 90.50 96 ALA A O 1
ATOM 756 N N . GLN A 1 97 ? 16.756 1.062 3.450 1.00 87.19 97 GLN A N 1
ATOM 757 C CA . GLN A 1 97 ? 17.714 0.198 4.164 1.00 87.19 97 GLN A CA 1
ATOM 758 C C . GLN A 1 97 ? 18.162 -1.004 3.312 1.00 87.19 97 GLN A C 1
ATOM 760 O O . GLN A 1 97 ? 19.044 -1.754 3.720 1.00 87.19 97 GLN A O 1
ATOM 765 N N . LEU A 1 98 ? 17.551 -1.161 2.139 1.00 86.81 98 LEU A N 1
ATOM 766 C CA . LEU A 1 98 ? 17.827 -2.148 1.104 1.00 86.81 98 LEU A CA 1
ATOM 767 C C . LEU A 1 98 ? 18.443 -1.445 -0.115 1.00 86.81 98 LEU A C 1
ATOM 769 O O . LEU A 1 98 ? 18.238 -0.245 -0.314 1.00 86.81 98 LEU A O 1
ATOM 773 N N . THR A 1 99 ? 19.199 -2.177 -0.935 1.00 90.88 99 THR A N 1
ATOM 774 C CA . THR A 1 99 ? 19.818 -1.612 -2.141 1.00 90.88 99 THR A CA 1
ATOM 775 C C . THR A 1 99 ? 18.741 -1.095 -3.095 1.00 90.88 99 THR A C 1
ATOM 777 O O . THR A 1 99 ? 17.816 -1.828 -3.439 1.00 90.88 99 THR A O 1
ATOM 780 N N . SER A 1 100 ? 18.859 0.162 -3.528 1.00 93.25 100 SER A N 1
ATOM 781 C CA . SER A 1 100 ? 17.886 0.795 -4.427 1.00 93.25 100 SER A CA 1
ATOM 782 C C . SER A 1 100 ? 18.478 1.055 -5.809 1.00 93.25 100 SER A C 1
ATOM 784 O O . SER A 1 100 ? 19.587 1.577 -5.932 1.00 93.25 100 SER A O 1
ATOM 786 N N . PHE A 1 101 ? 17.715 0.723 -6.843 1.00 96.12 101 PHE A N 1
ATOM 787 C CA . PHE A 1 101 ? 17.995 1.010 -8.246 1.00 96.12 101 PHE A CA 1
ATOM 788 C C . PHE A 1 101 ? 16.950 1.975 -8.809 1.00 96.12 101 PHE A C 1
ATOM 790 O O . PHE A 1 101 ? 15.839 2.089 -8.296 1.00 96.12 101 PHE A O 1
ATOM 797 N N . ILE A 1 102 ? 17.309 2.634 -9.900 1.00 97.75 102 ILE A N 1
ATOM 798 C CA . ILE A 1 102 ? 16.417 3.433 -10.735 1.00 97.75 102 ILE A CA 1
ATOM 799 C C . ILE A 1 102 ? 16.936 3.338 -12.170 1.00 97.75 102 ILE A C 1
ATOM 801 O O . ILE A 1 102 ? 18.147 3.248 -12.387 1.00 97.75 102 ILE A O 1
ATOM 805 N N . ILE A 1 103 ? 16.017 3.301 -13.125 1.00 98.00 103 ILE A N 1
ATOM 806 C CA . ILE A 1 103 ? 16.272 3.484 -14.559 1.00 98.00 103 ILE A CA 1
ATOM 807 C C . ILE A 1 103 ? 15.682 4.838 -14.989 1.00 98.00 103 ILE A C 1
ATOM 809 O O . ILE A 1 103 ? 14.790 5.323 -14.297 1.00 98.00 103 ILE A O 1
ATOM 813 N N . PRO A 1 104 ? 16.132 5.458 -16.090 1.00 96.50 104 PRO A N 1
ATOM 814 C CA . PRO A 1 104 ? 15.440 6.613 -16.657 1.00 96.50 104 PRO A CA 1
ATOM 815 C C . PRO A 1 104 ? 14.071 6.219 -17.221 1.00 96.50 104 PRO A C 1
ATOM 817 O O . PRO A 1 104 ? 13.958 5.177 -17.875 1.00 96.50 104 PRO A O 1
ATOM 820 N N . GLY A 1 105 ? 13.067 7.070 -17.018 1.00 95.31 105 GLY A N 1
ATOM 821 C CA . GLY A 1 105 ? 11.926 7.176 -17.923 1.00 95.31 105 GLY A CA 1
ATOM 822 C C . GLY A 1 105 ? 12.244 8.131 -19.070 1.00 95.31 105 GLY A C 1
ATOM 823 O O . GLY A 1 105 ? 13.392 8.544 -19.256 1.00 95.31 105 GLY A O 1
ATOM 824 N N . ASP A 1 106 ? 11.237 8.486 -19.858 1.00 93.38 106 ASP A N 1
ATOM 825 C CA . ASP A 1 106 ? 11.308 9.598 -20.807 1.00 93.38 106 ASP A CA 1
ATOM 826 C C . ASP A 1 106 ? 10.999 10.941 -20.134 1.00 93.38 106 ASP A C 1
ATOM 828 O O . ASP A 1 106 ? 11.619 11.953 -20.482 1.00 93.38 106 ASP A O 1
ATOM 832 N N . ASN A 1 107 ? 10.125 10.975 -19.123 1.00 94.69 107 ASN A N 1
ATOM 833 C CA . ASN A 1 107 ? 9.699 12.247 -18.553 1.00 94.69 107 ASN A CA 1
ATOM 834 C C . ASN A 1 107 ? 10.763 12.944 -17.694 1.00 94.69 107 ASN A C 1
ATOM 836 O O . ASN A 1 107 ? 10.609 14.137 -17.437 1.00 94.69 107 ASN A O 1
ATOM 840 N N . GLU A 1 108 ? 11.861 12.292 -17.295 1.00 92.31 108 GLU A N 1
ATOM 841 C CA . GLU A 1 108 ? 13.000 12.994 -16.684 1.00 92.31 108 GLU A CA 1
ATOM 842 C C . GLU A 1 108 ? 13.916 13.714 -17.679 1.00 92.31 108 GLU A C 1
ATOM 844 O O . GLU A 1 108 ? 14.624 14.613 -17.250 1.00 92.31 108 GLU A O 1
ATOM 849 N N . TRP A 1 109 ? 13.946 13.364 -18.970 1.00 94.50 109 TRP A N 1
ATOM 850 C CA . TRP A 1 109 ? 14.930 13.948 -19.901 1.00 94.50 109 TRP A CA 1
ATOM 851 C C . TRP A 1 109 ? 14.414 14.093 -21.337 1.00 94.50 109 TRP A C 1
ATOM 853 O O . TRP A 1 109 ? 14.368 15.206 -21.851 1.00 94.50 109 TRP A O 1
ATOM 863 N N . ASN A 1 110 ? 13.974 13.001 -21.963 1.00 93.38 110 ASN A N 1
ATOM 864 C CA . ASN A 1 110 ? 13.520 12.950 -23.357 1.00 93.38 110 ASN A CA 1
ATOM 865 C C . ASN A 1 110 ? 12.434 13.986 -23.683 1.00 93.38 110 ASN A C 1
ATOM 867 O O . ASN A 1 110 ? 12.522 14.697 -24.683 1.00 93.38 110 ASN A O 1
ATOM 871 N N . ASP A 1 111 ? 11.423 14.086 -22.820 1.00 92.25 111 ASP A N 1
ATOM 872 C CA . ASP A 1 111 ? 10.265 14.958 -23.037 1.00 92.25 111 ASP A CA 1
ATOM 873 C C . ASP A 1 111 ? 10.516 16.419 -22.609 1.00 92.25 111 ASP A C 1
ATOM 875 O O . ASP A 1 111 ? 9.611 17.258 -22.646 1.00 92.25 111 ASP A O 1
ATOM 879 N N . LYS A 1 112 ? 11.751 16.769 -22.216 1.00 92.19 112 LYS A N 1
ATOM 880 C CA . LYS A 1 112 ? 12.104 18.126 -21.779 1.00 92.19 112 LYS A CA 1
ATOM 881 C C . LYS A 1 112 ? 12.448 19.054 -22.941 1.00 92.19 112 LYS A C 1
ATOM 883 O O . LYS A 1 112 ? 12.864 18.648 -24.020 1.00 92.19 112 LYS A O 1
ATOM 888 N N . LYS A 1 113 ? 12.295 20.360 -22.687 1.00 91.19 113 LYS A N 1
ATOM 889 C CA . LYS A 1 113 ? 12.699 21.431 -23.617 1.00 91.19 113 LYS A CA 1
ATOM 890 C C . LYS A 1 113 ? 14.211 21.423 -23.891 1.00 91.19 113 LYS A C 1
ATOM 892 O O . LYS A 1 113 ? 14.628 21.826 -24.971 1.00 91.19 113 LYS A O 1
ATOM 897 N N . ASP A 1 114 ? 14.991 20.981 -22.909 1.00 93.50 114 ASP A N 1
ATOM 898 C CA . ASP A 1 114 ? 16.439 20.792 -22.975 1.00 93.50 114 ASP A CA 1
ATOM 899 C C . ASP A 1 114 ? 16.760 19.385 -22.429 1.00 93.50 114 ASP A C 1
ATOM 901 O O . ASP A 1 114 ? 16.868 19.210 -21.208 1.00 93.50 114 ASP A O 1
ATOM 905 N N . PRO A 1 115 ? 16.798 18.356 -23.301 1.00 93.75 115 PRO A N 1
ATOM 906 C CA . PRO A 1 115 ? 17.059 16.980 -22.887 1.00 93.75 115 PRO A CA 1
ATOM 907 C C . PRO A 1 115 ? 18.476 16.758 -22.356 1.00 93.75 115 PRO A C 1
ATOM 909 O O . PRO A 1 115 ? 18.649 15.920 -21.476 1.00 93.75 115 PRO A O 1
ATOM 912 N N . ASP A 1 116 ? 19.474 17.509 -22.835 1.00 94.62 116 ASP A N 1
ATOM 913 C CA . ASP A 1 116 ? 20.874 17.355 -22.422 1.00 94.62 116 ASP A CA 1
ATOM 914 C C . ASP A 1 116 ? 21.102 17.897 -21.003 1.00 94.62 116 ASP A C 1
ATOM 916 O O . ASP A 1 116 ? 21.704 17.220 -20.164 1.00 94.62 116 ASP A O 1
ATOM 920 N N . ALA A 1 117 ? 20.561 19.078 -20.681 1.00 96.50 117 ALA A N 1
ATOM 921 C CA . ALA A 1 117 ? 20.611 19.619 -19.321 1.00 96.50 117 ALA A CA 1
ATOM 922 C C . ALA A 1 117 ? 19.827 18.741 -18.328 1.00 96.50 117 ALA A C 1
ATOM 924 O O . ALA A 1 117 ? 20.276 18.508 -17.203 1.00 96.50 117 ALA A O 1
ATOM 925 N N . ALA A 1 118 ? 18.675 18.212 -18.749 1.00 96.69 118 ALA A N 1
ATOM 926 C CA . ALA A 1 118 ? 17.878 17.292 -17.944 1.00 96.69 118 ALA A CA 1
ATOM 927 C C . ALA A 1 118 ? 18.574 15.926 -17.754 1.00 96.69 118 ALA A C 1
ATOM 929 O O . ALA A 1 118 ? 18.586 15.383 -16.647 1.00 96.69 118 ALA A O 1
ATOM 930 N N . TRP A 1 119 ? 19.248 15.410 -18.788 1.00 96.81 119 TRP A N 1
ATOM 931 C CA . TRP A 1 119 ? 20.082 14.211 -18.693 1.00 96.81 119 TRP A CA 1
ATOM 932 C C . TRP A 1 119 ? 21.245 14.405 -17.713 1.00 96.81 119 TRP A C 1
ATOM 934 O O . TRP A 1 119 ? 21.455 13.556 -16.849 1.00 96.81 119 TRP A O 1
ATOM 944 N N . ALA A 1 120 ? 21.942 15.545 -17.757 1.00 98.12 120 ALA A N 1
ATOM 945 C CA . ALA A 1 120 ? 23.020 15.857 -16.815 1.00 98.12 120 ALA A CA 1
ATOM 946 C C . ALA A 1 120 ? 22.544 15.884 -15.346 1.00 98.12 120 ALA A C 1
ATOM 948 O O . ALA A 1 120 ? 23.264 15.431 -14.449 1.00 98.12 120 ALA A O 1
ATOM 949 N N . LEU A 1 121 ? 21.315 16.350 -15.086 1.00 98.31 121 LEU A N 1
ATOM 950 C CA . LEU A 1 121 ? 20.678 16.243 -13.767 1.00 98.31 121 LEU A CA 1
ATOM 951 C C . LEU A 1 121 ? 20.359 14.783 -13.407 1.00 98.31 121 LEU A C 1
ATOM 953 O O . LEU A 1 121 ? 20.670 14.348 -12.294 1.00 98.31 121 LEU A O 1
ATOM 957 N N . TRP A 1 122 ? 19.809 13.993 -14.336 1.00 98.19 122 TRP A N 1
ATOM 958 C CA . TRP A 1 122 ? 19.577 12.565 -14.097 1.00 98.19 122 TRP A CA 1
ATOM 959 C C . TRP A 1 122 ? 20.884 11.834 -13.758 1.00 98.19 122 TRP A C 1
ATOM 961 O O . TRP A 1 122 ? 20.937 11.093 -12.774 1.00 98.19 122 TRP A O 1
ATOM 971 N N . GLU A 1 123 ? 21.972 12.099 -14.487 1.00 98.12 123 GLU A N 1
ATOM 972 C CA . GLU A 1 123 ? 23.279 11.513 -14.197 1.00 98.12 123 GLU A CA 1
ATOM 973 C C . GLU A 1 123 ? 23.801 11.921 -12.812 1.00 98.12 123 GLU A C 1
ATOM 975 O O . GLU A 1 123 ? 24.170 11.054 -12.015 1.00 98.12 123 GLU A O 1
ATOM 980 N N . LYS A 1 124 ? 23.775 13.222 -12.485 1.00 98.12 124 LYS A N 1
ATOM 981 C CA . LYS A 1 124 ? 24.253 13.774 -11.203 1.00 98.12 124 LYS A CA 1
ATOM 982 C C . LYS A 1 124 ? 23.593 13.109 -9.989 1.00 98.12 124 LYS A C 1
ATOM 984 O O . LYS A 1 124 ? 24.271 12.837 -8.993 1.00 98.12 124 LYS A O 1
ATOM 989 N N . TYR A 1 125 ? 22.291 12.826 -10.055 1.00 98.00 125 TYR A N 1
ATOM 990 C CA . TYR A 1 125 ? 21.544 12.273 -8.921 1.00 98.00 125 TYR A CA 1
ATOM 991 C C . TYR A 1 125 ? 21.391 10.747 -8.966 1.00 98.00 125 TYR A C 1
ATOM 993 O O . TYR A 1 125 ? 21.551 10.099 -7.923 1.00 98.00 125 TYR A O 1
ATOM 1001 N N . PHE A 1 126 ? 21.158 10.148 -10.135 1.00 98.00 126 PHE A N 1
ATOM 1002 C CA . PHE A 1 126 ? 20.699 8.760 -10.267 1.00 98.00 126 PHE A CA 1
ATOM 1003 C C . PHE A 1 126 ? 21.675 7.800 -10.958 1.00 98.00 126 PHE A C 1
ATOM 1005 O O . PHE A 1 126 ? 21.533 6.584 -10.783 1.00 98.00 126 PHE A O 1
ATOM 1012 N N . MET A 1 127 ? 22.727 8.286 -11.631 1.00 97.56 127 MET A N 1
ATOM 1013 C CA . MET A 1 127 ? 23.742 7.407 -12.222 1.00 97.56 127 MET A CA 1
ATOM 1014 C C . MET A 1 127 ? 24.332 6.463 -11.162 1.00 97.56 127 MET A C 1
ATOM 1016 O O . MET A 1 127 ? 24.817 6.878 -10.105 1.00 97.56 127 MET A O 1
ATOM 1020 N N . HIS A 1 128 ? 24.280 5.158 -11.442 1.00 95.12 128 HIS A N 1
ATOM 1021 C CA . HIS A 1 128 ? 24.724 4.094 -10.536 1.00 95.12 128 HIS A CA 1
ATOM 1022 C C . HIS A 1 128 ? 24.123 4.154 -9.107 1.00 95.12 128 HIS A C 1
ATOM 1024 O O . HIS A 1 128 ? 24.822 3.837 -8.139 1.00 95.12 128 HIS A O 1
ATOM 1030 N N . PHE A 1 129 ? 22.851 4.559 -8.951 1.00 94.50 129 PHE A N 1
ATOM 1031 C CA . PHE A 1 129 ? 22.246 4.936 -7.659 1.00 94.50 129 PHE A CA 1
ATOM 1032 C C . PHE A 1 129 ? 22.564 4.000 -6.475 1.00 94.50 129 PHE A C 1
ATOM 1034 O O . PHE A 1 129 ? 22.954 4.466 -5.397 1.00 94.50 129 PHE A O 1
ATOM 1041 N N . HIS A 1 130 ? 22.493 2.687 -6.719 1.00 91.44 130 HIS A N 1
ATOM 1042 C CA . HIS A 1 130 ? 22.758 1.584 -5.787 1.00 91.44 130 HIS A CA 1
ATOM 1043 C C . HIS A 1 130 ? 24.105 1.652 -5.042 1.00 91.44 130 HIS A C 1
ATOM 1045 O O . HIS A 1 130 ? 24.226 1.069 -3.962 1.00 91.44 130 HIS A O 1
ATOM 1051 N N . LYS A 1 131 ? 25.119 2.367 -5.562 1.00 89.19 131 LYS A N 1
ATOM 1052 C CA . LYS A 1 131 ? 26.442 2.510 -4.917 1.00 89.19 131 LYS A CA 1
ATOM 1053 C C . LYS A 1 131 ? 26.352 3.101 -3.502 1.00 89.19 131 LYS A C 1
ATOM 1055 O O . LYS A 1 131 ? 27.214 2.849 -2.670 1.00 89.19 131 LYS A O 1
ATOM 1060 N N . ARG A 1 132 ? 25.261 3.801 -3.180 1.00 86.56 132 ARG A N 1
ATOM 1061 C CA . ARG A 1 132 ? 24.959 4.342 -1.842 1.00 86.56 132 ARG A CA 1
ATOM 1062 C C . ARG A 1 132 ? 24.757 3.271 -0.747 1.00 86.56 132 ARG A C 1
ATOM 1064 O O . ARG A 1 132 ? 24.794 3.622 0.427 1.00 86.56 132 ARG A O 1
ATOM 1071 N N . TRP A 1 133 ? 24.602 1.988 -1.101 1.00 83.69 133 TRP A N 1
ATOM 1072 C CA . TRP A 1 133 ? 24.442 0.854 -0.166 1.00 83.69 133 TRP A CA 1
ATOM 1073 C C . TRP A 1 133 ? 25.641 -0.117 -0.153 1.00 83.69 133 TRP A C 1
ATOM 1075 O O . TRP A 1 133 ? 25.506 -1.282 0.219 1.00 83.69 133 TRP A O 1
ATOM 1085 N N . THR A 1 134 ? 26.833 0.319 -0.580 1.00 67.38 134 THR A N 1
ATOM 1086 C CA . THR A 1 134 ? 28.016 -0.561 -0.647 1.00 67.38 134 THR A CA 1
ATOM 1087 C C . THR A 1 134 ? 28.776 -0.710 0.683 1.00 67.38 134 THR A C 1
ATOM 1089 O O . THR A 1 134 ? 28.496 -0.040 1.683 1.00 67.38 134 THR A O 1
ATOM 1092 N N . LYS A 1 135 ? 29.745 -1.642 0.694 1.00 49.62 135 LYS A N 1
ATOM 1093 C CA . LYS A 1 135 ? 30.546 -2.081 1.852 1.00 49.62 135 LYS A CA 1
ATOM 1094 C C . LYS A 1 135 ? 31.171 -0.894 2.604 1.00 49.62 135 LYS A C 1
ATOM 1096 O O . LYS A 1 135 ? 32.004 -0.192 2.047 1.00 49.62 135 LYS A O 1
ATOM 1101 N N . GLY A 1 136 ? 30.801 -0.732 3.876 1.00 49.50 136 GLY A N 1
ATOM 1102 C CA . GLY A 1 136 ? 31.249 0.362 4.752 1.00 49.50 136 GLY A CA 1
ATOM 1103 C C . GLY A 1 136 ? 30.108 1.261 5.243 1.00 49.50 136 GLY A C 1
ATOM 1104 O O . GLY A 1 136 ? 30.263 1.950 6.243 1.00 49.50 136 GLY A O 1
ATOM 1105 N N . THR A 1 137 ? 28.940 1.212 4.596 1.00 51.66 137 THR A N 1
ATOM 1106 C CA . THR A 1 137 ? 27.733 1.917 5.056 1.00 51.66 137 THR A CA 1
ATOM 1107 C C . THR A 1 137 ? 26.957 1.103 6.101 1.00 51.66 137 THR A C 1
ATOM 1109 O O . THR A 1 137 ? 26.920 -0.126 6.052 1.00 51.66 137 THR A O 1
ATOM 1112 N N . ALA A 1 138 ? 26.283 1.782 7.036 1.00 48.44 138 ALA A N 1
ATOM 1113 C CA . ALA A 1 138 ? 25.511 1.151 8.119 1.00 48.44 138 ALA A CA 1
ATOM 1114 C C . ALA A 1 138 ? 24.180 0.492 7.671 1.00 48.44 138 ALA A C 1
ATOM 1116 O O . ALA A 1 138 ? 23.405 0.028 8.504 1.00 48.44 138 ALA A O 1
ATOM 1117 N N . LYS A 1 139 ? 23.895 0.454 6.361 1.00 52.94 139 LYS A N 1
ATOM 1118 C CA . LYS A 1 139 ? 22.643 -0.041 5.757 1.00 52.94 139 LYS A CA 1
ATOM 1119 C C . LYS A 1 139 ? 22.857 -1.372 5.015 1.00 52.94 139 LYS A C 1
ATOM 1121 O O . LYS A 1 139 ? 22.532 -1.503 3.839 1.00 52.94 139 LYS A O 1
ATOM 1126 N N . ALA A 1 140 ? 23.470 -2.344 5.690 1.00 45.78 140 ALA A N 1
ATOM 1127 C CA . ALA A 1 140 ? 23.898 -3.603 5.079 1.00 45.78 140 ALA A CA 1
ATOM 1128 C C . ALA A 1 140 ? 22.785 -4.674 5.054 1.00 45.78 140 ALA A C 1
ATOM 1130 O O . ALA A 1 140 ? 22.671 -5.483 5.973 1.00 45.78 140 ALA A O 1
ATOM 1131 N N . PHE A 1 141 ? 22.008 -4.706 3.969 1.00 45.81 141 PHE A N 1
ATOM 1132 C CA . PHE A 1 141 ? 21.224 -5.874 3.523 1.00 45.81 141 PHE A CA 1
ATOM 1133 C C . PHE A 1 141 ? 21.852 -6.453 2.220 1.00 45.81 141 PHE A C 1
ATOM 1135 O O . PHE A 1 141 ? 22.929 -5.972 1.851 1.00 45.81 141 PHE A O 1
ATOM 1142 N N . PRO A 1 142 ? 21.375 -7.568 1.614 1.00 52.81 142 PRO A N 1
ATOM 1143 C CA . PRO A 1 142 ? 22.258 -8.495 0.892 1.00 52.81 142 PRO A CA 1
ATOM 1144 C C . PRO A 1 142 ? 23.042 -7.857 -0.264 1.00 52.81 142 PRO A C 1
ATOM 1146 O O . PRO A 1 142 ? 22.507 -7.156 -1.118 1.00 52.81 142 PRO A O 1
ATOM 1149 N N . LYS A 1 143 ? 24.352 -8.134 -0.285 1.00 60.50 143 LYS A N 1
ATOM 1150 C CA . LYS A 1 143 ? 25.317 -7.532 -1.214 1.00 60.50 143 LYS A CA 1
ATOM 1151 C C . LYS A 1 143 ? 25.061 -7.998 -2.649 1.00 60.50 143 LYS A C 1
ATOM 1153 O O . LYS A 1 143 ? 25.598 -9.030 -3.059 1.00 60.50 143 LYS A O 1
ATOM 1158 N N . ILE A 1 144 ? 24.339 -7.203 -3.434 1.00 71.06 144 ILE A N 1
ATOM 1159 C CA . ILE A 1 144 ? 24.322 -7.362 -4.890 1.00 71.06 144 ILE A CA 1
ATOM 1160 C C . ILE A 1 144 ? 25.728 -7.047 -5.414 1.00 71.06 144 ILE A C 1
ATOM 1162 O O . ILE A 1 144 ? 26.256 -5.949 -5.236 1.00 71.06 144 ILE A O 1
ATOM 1166 N N . GLN A 1 145 ? 26.358 -8.055 -6.009 1.00 71.00 145 GLN A N 1
ATOM 1167 C CA . GLN A 1 145 ? 27.738 -8.034 -6.492 1.00 71.00 145 GLN A CA 1
ATOM 1168 C C . GLN A 1 145 ? 27.775 -8.364 -7.987 1.00 71.00 145 GLN A C 1
ATOM 1170 O O . GLN A 1 145 ? 26.803 -8.863 -8.549 1.00 71.00 145 GLN A O 1
ATOM 1175 N N . GLY A 1 146 ? 28.900 -8.071 -8.644 1.00 84.25 146 GLY A N 1
ATOM 1176 C CA . GLY A 1 146 ? 29.066 -8.353 -10.073 1.00 84.25 146 GLY A CA 1
ATOM 1177 C C . GLY A 1 146 ? 28.185 -7.502 -10.996 1.00 84.25 146 GLY A C 1
ATOM 1178 O O . GLY A 1 146 ? 27.954 -7.903 -12.134 1.00 84.25 146 GLY A O 1
ATOM 1179 N N . ILE A 1 147 ? 27.701 -6.344 -10.523 1.00 92.25 147 ILE A N 1
ATOM 1180 C CA . ILE A 1 147 ? 26.983 -5.371 -11.356 1.00 92.25 147 ILE A CA 1
ATOM 1181 C C . ILE A 1 147 ? 27.919 -4.908 -12.476 1.00 92.25 147 ILE A C 1
ATOM 1183 O O . ILE A 1 147 ? 29.007 -4.389 -12.226 1.00 92.25 147 ILE A O 1
ATOM 1187 N N . SER A 1 148 ? 27.471 -5.110 -13.709 1.00 95.38 148 SER A N 1
ATOM 1188 C CA . SER A 1 148 ? 28.154 -4.730 -14.942 1.00 95.38 148 SER A CA 1
ATOM 1189 C C . SER A 1 148 ? 27.336 -3.686 -15.697 1.00 95.38 148 SER A C 1
ATOM 1191 O O . SER A 1 148 ? 26.115 -3.656 -15.564 1.00 95.38 148 SER A O 1
ATOM 1193 N N . TYR A 1 149 ? 28.001 -2.839 -16.483 1.00 97.50 149 TYR A N 1
ATOM 1194 C CA . TYR A 1 149 ? 27.374 -1.726 -17.203 1.00 97.50 149 TYR A CA 1
ATOM 1195 C C . TYR A 1 149 ? 27.621 -1.838 -18.705 1.00 97.50 149 TYR A C 1
ATOM 1197 O O . TYR A 1 149 ? 28.615 -2.434 -19.139 1.00 97.50 149 TYR A O 1
ATOM 1205 N N . GLN A 1 150 ? 26.748 -1.252 -19.519 1.00 97.81 150 GLN A N 1
ATOM 1206 C CA . GLN A 1 150 ? 26.961 -1.212 -20.962 1.00 97.81 150 GLN A CA 1
ATOM 1207 C C . GLN A 1 150 ? 27.988 -0.128 -21.324 1.00 97.81 150 GLN A C 1
ATOM 1209 O O . GLN A 1 150 ? 27.775 1.051 -21.074 1.00 97.81 150 GLN A O 1
ATOM 1214 N N . LYS A 1 151 ? 29.093 -0.492 -21.993 1.00 94.75 151 LYS A N 1
ATOM 1215 C CA . LYS A 1 151 ? 30.202 0.445 -22.301 1.00 94.75 151 LYS A CA 1
ATOM 1216 C C . LYS A 1 151 ? 29.786 1.716 -23.073 1.00 94.75 151 LYS A C 1
ATOM 1218 O O . LYS A 1 151 ? 30.472 2.725 -22.969 1.00 94.75 151 LYS A O 1
ATOM 1223 N N . LYS A 1 152 ? 28.702 1.664 -23.858 1.00 93.75 152 LYS A N 1
ATOM 1224 C CA . LYS A 1 152 ? 28.137 2.820 -24.590 1.00 93.75 152 LYS A CA 1
ATOM 1225 C C . LYS A 1 152 ? 26.951 3.498 -23.886 1.00 93.75 152 LYS A C 1
ATOM 1227 O O . LYS A 1 152 ? 26.495 4.521 -24.375 1.00 93.75 152 LYS A O 1
ATOM 1232 N N . ARG A 1 153 ? 26.432 2.896 -22.813 1.00 95.94 153 ARG A N 1
ATOM 1233 C CA . ARG A 1 153 ? 25.225 3.292 -22.074 1.00 95.94 153 ARG A CA 1
ATOM 1234 C C . ARG A 1 153 ? 25.464 3.026 -20.577 1.00 95.94 153 ARG A C 1
ATOM 1236 O O . ARG A 1 153 ? 25.003 2.003 -20.069 1.00 95.94 153 ARG A O 1
ATOM 1243 N N . PRO A 1 154 ? 26.290 3.838 -19.886 1.00 97.06 154 PRO A N 1
ATOM 1244 C CA . PRO A 1 154 ? 26.674 3.578 -18.495 1.00 97.06 154 PRO A CA 1
ATOM 1245 C C . PRO A 1 154 ? 25.478 3.559 -17.529 1.00 97.06 154 PRO A C 1
ATOM 1247 O O . PRO A 1 154 ? 25.570 2.953 -16.463 1.00 97.06 154 PRO A O 1
ATOM 1250 N N . GLU A 1 155 ? 24.347 4.153 -17.917 1.00 97.19 155 GLU A N 1
ATOM 1251 C CA . GLU A 1 155 ? 23.087 4.090 -17.182 1.00 97.19 155 GLU A CA 1
ATOM 1252 C C . GLU A 1 155 ? 22.477 2.674 -17.136 1.00 97.19 155 GLU A C 1
ATOM 1254 O O . GLU A 1 155 ? 21.800 2.320 -16.168 1.00 97.19 155 GLU A O 1
ATOM 1259 N N . ASN A 1 156 ? 22.759 1.836 -18.141 1.00 98.50 156 ASN A N 1
ATOM 1260 C CA . ASN A 1 156 ? 22.267 0.463 -18.222 1.00 98.50 156 ASN A CA 1
ATOM 1261 C C . ASN A 1 156 ? 23.108 -0.468 -17.331 1.00 98.50 156 ASN A C 1
ATOM 1263 O O . ASN A 1 156 ? 24.333 -0.536 -17.472 1.00 98.50 156 ASN A O 1
ATOM 1267 N N . PHE A 1 157 ? 22.458 -1.246 -16.458 1.00 98.19 157 PHE A N 1
ATOM 1268 C CA . PHE A 1 157 ? 23.114 -2.126 -15.478 1.00 98.19 157 PHE A CA 1
ATOM 1269 C C . PHE A 1 157 ? 22.597 -3.571 -15.538 1.00 98.19 157 PHE A C 1
ATOM 1271 O O . PHE A 1 157 ? 21.415 -3.804 -15.769 1.00 98.19 157 PHE A O 1
ATOM 1278 N N . ALA A 1 158 ? 23.469 -4.557 -15.322 1.00 98.12 158 ALA A N 1
ATOM 1279 C CA . ALA A 1 158 ? 23.108 -5.975 -15.319 1.00 98.12 158 ALA A CA 1
ATOM 1280 C C . ALA A 1 158 ? 23.865 -6.770 -14.245 1.00 98.12 158 ALA A C 1
ATOM 1282 O O . ALA A 1 158 ? 25.083 -6.620 -14.102 1.00 98.12 158 ALA A O 1
ATOM 1283 N N . PHE A 1 159 ? 23.155 -7.633 -13.510 1.00 95.44 159 PHE A N 1
ATOM 1284 C CA . PHE A 1 159 ? 23.710 -8.500 -12.461 1.00 95.44 159 PHE A CA 1
ATOM 1285 C C . PHE A 1 159 ? 22.973 -9.845 -12.357 1.00 95.44 159 PHE A C 1
ATOM 1287 O O . PHE A 1 159 ? 21.831 -9.977 -12.791 1.00 95.44 159 PHE A O 1
ATOM 1294 N N . LEU A 1 160 ? 23.622 -10.847 -11.754 1.00 93.12 160 LEU A N 1
ATOM 1295 C CA . LEU A 1 160 ? 23.048 -12.172 -11.494 1.00 93.12 160 LEU A CA 1
ATOM 1296 C C . LEU A 1 160 ? 22.850 -12.352 -9.979 1.00 93.12 160 LEU A C 1
ATOM 1298 O O . LEU A 1 160 ? 23.827 -12.340 -9.233 1.00 93.12 160 LEU A O 1
ATOM 1302 N N . GLY A 1 161 ? 21.610 -12.534 -9.522 1.00 89.88 161 GLY A N 1
ATOM 1303 C CA . GLY A 1 161 ? 21.267 -12.754 -8.111 1.00 89.88 161 GLY A CA 1
ATOM 1304 C C . GLY A 1 161 ? 20.413 -14.008 -7.939 1.00 89.88 161 GLY A C 1
ATOM 1305 O O . GLY A 1 161 ? 19.362 -14.108 -8.563 1.00 89.88 161 GLY A O 1
ATOM 1306 N N . LYS A 1 162 ? 20.866 -14.980 -7.127 1.00 89.62 162 LYS A N 1
ATOM 1307 C CA . LYS A 1 162 ? 20.177 -16.274 -6.887 1.00 89.62 162 LYS A CA 1
ATOM 1308 C C . LYS A 1 162 ? 19.704 -16.962 -8.183 1.00 89.62 162 LYS A C 1
ATOM 1310 O O . LYS A 1 162 ? 18.559 -17.395 -8.321 1.00 89.62 162 LYS A O 1
ATOM 1315 N N . GLY A 1 163 ? 20.591 -16.969 -9.180 1.00 91.12 163 GLY A N 1
ATOM 1316 C CA . GLY A 1 163 ? 20.339 -17.520 -10.513 1.00 91.12 163 GLY A CA 1
ATOM 1317 C C . GLY A 1 163 ? 19.398 -16.698 -11.400 1.00 91.12 163 GLY A C 1
ATOM 1318 O O . GLY A 1 163 ? 19.166 -17.096 -12.532 1.00 91.12 163 GLY A O 1
ATOM 1319 N N . VAL A 1 164 ? 18.854 -15.565 -10.960 1.00 95.00 164 VAL A N 1
ATOM 1320 C CA . VAL A 1 164 ? 18.054 -14.673 -11.814 1.00 95.00 164 VAL A CA 1
ATOM 1321 C C . VAL A 1 164 ? 18.954 -13.579 -12.380 1.00 95.00 164 VAL A C 1
ATOM 1323 O O . VAL A 1 164 ? 19.704 -12.937 -11.643 1.00 95.00 164 VAL A O 1
ATOM 1326 N N . LEU A 1 165 ? 18.907 -13.390 -13.698 1.00 97.19 165 LEU A N 1
ATOM 1327 C CA . LEU A 1 165 ? 19.575 -12.287 -14.382 1.00 97.19 165 LEU A CA 1
ATOM 1328 C C . LEU A 1 165 ? 18.658 -11.063 -14.345 1.00 97.19 165 LEU A C 1
ATOM 1330 O O . LEU A 1 165 ? 17.513 -11.141 -14.779 1.00 97.19 165 LEU A O 1
ATOM 1334 N N . PHE A 1 166 ? 19.168 -9.940 -13.858 1.00 98.31 166 PHE A N 1
ATOM 1335 C CA . PHE A 1 166 ? 18.476 -8.654 -13.844 1.00 98.31 166 PHE A CA 1
ATOM 1336 C C . PHE A 1 166 ? 19.176 -7.701 -14.805 1.00 98.31 166 PHE A C 1
ATOM 1338 O O . PHE A 1 166 ? 20.406 -7.620 -14.786 1.00 98.31 166 PHE A O 1
ATOM 1345 N N . ILE A 1 167 ? 18.408 -6.984 -15.626 1.00 98.69 167 ILE A N 1
ATOM 1346 C CA . ILE A 1 167 ? 18.909 -5.975 -16.567 1.00 98.69 167 ILE A CA 1
ATOM 1347 C C . ILE A 1 167 ? 18.042 -4.716 -16.456 1.00 98.69 167 ILE A C 1
ATOM 1349 O O . ILE A 1 167 ? 16.851 -4.773 -16.738 1.00 98.69 167 ILE A O 1
ATOM 1353 N N . GLY A 1 168 ? 18.631 -3.585 -16.073 1.00 98.56 168 GLY A N 1
ATOM 1354 C CA . GLY A 1 168 ? 18.012 -2.263 -16.168 1.00 98.56 168 GLY A CA 1
ATOM 1355 C C . GLY A 1 168 ? 18.419 -1.548 -17.454 1.00 98.56 168 GLY A C 1
ATOM 1356 O O . GLY A 1 168 ? 19.604 -1.535 -17.799 1.00 98.56 168 GLY A O 1
ATOM 1357 N N . LEU A 1 169 ? 17.442 -0.964 -18.151 1.00 98.31 169 LEU A N 1
ATOM 1358 C CA . LEU A 1 169 ? 17.617 -0.261 -19.420 1.00 98.31 169 LEU A CA 1
ATOM 1359 C C . LEU A 1 169 ? 17.025 1.153 -19.369 1.00 98.31 169 LEU A C 1
ATOM 1361 O O . LEU A 1 169 ? 15.849 1.321 -19.055 1.00 98.31 169 LEU A O 1
ATOM 1365 N N . ASN A 1 170 ? 17.798 2.141 -19.820 1.00 96.81 170 ASN A N 1
ATOM 1366 C CA . ASN A 1 170 ? 17.259 3.363 -20.406 1.00 96.81 170 ASN A CA 1
ATOM 1367 C C . ASN A 1 170 ? 16.671 3.020 -21.776 1.00 96.81 170 ASN A C 1
ATOM 1369 O O . ASN A 1 170 ? 17.370 2.982 -22.798 1.00 96.81 170 ASN A O 1
ATOM 1373 N N . LEU A 1 171 ? 15.384 2.695 -21.744 1.00 95.38 171 LEU A N 1
ATOM 1374 C CA . LEU A 1 171 ? 14.529 2.454 -22.890 1.00 95.38 171 LEU A CA 1
ATOM 1375 C C . LEU A 1 171 ? 13.365 3.458 -22.779 1.00 95.38 171 LEU A C 1
ATOM 1377 O O . LEU A 1 171 ? 12.386 3.144 -22.095 1.00 95.38 171 LEU A O 1
ATOM 1381 N N . PRO A 1 172 ? 13.527 4.672 -23.342 1.00 86.50 172 PRO A N 1
ATOM 1382 C CA . PRO A 1 172 ? 12.568 5.768 -23.208 1.00 86.50 172 PRO A CA 1
ATOM 1383 C C . PRO A 1 172 ? 11.298 5.476 -24.007 1.00 86.50 172 PRO A C 1
ATOM 1385 O O . PRO A 1 172 ? 11.385 4.924 -25.104 1.00 86.50 172 PRO A O 1
ATOM 1388 N N . GLY A 1 173 ? 10.143 5.834 -23.450 1.00 83.69 173 GLY A N 1
ATOM 1389 C CA . GLY A 1 173 ? 8.844 5.769 -24.109 1.00 83.69 173 GLY A CA 1
ATOM 1390 C C . GLY A 1 173 ? 8.561 7.029 -24.928 1.00 83.69 173 GLY A C 1
ATOM 1391 O O . GLY A 1 173 ? 9.452 7.575 -25.584 1.00 83.69 173 GLY A O 1
ATOM 1392 N N . GLY A 1 17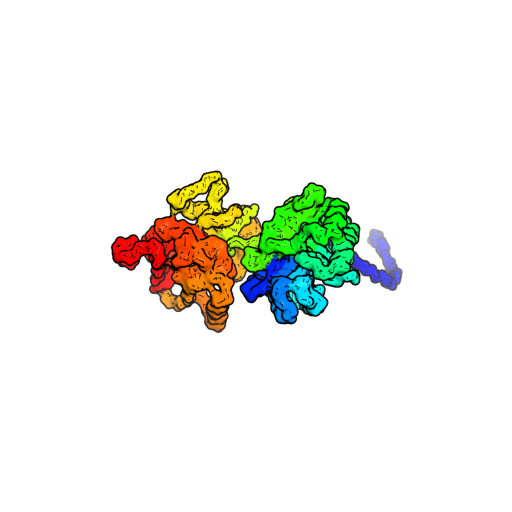4 ? 7.299 7.459 -24.902 1.00 80.88 174 GLY A N 1
ATOM 1393 C CA . GLY A 1 174 ? 6.887 8.802 -25.311 1.00 80.88 174 GLY A CA 1
ATOM 1394 C C . GLY A 1 174 ? 7.368 9.270 -26.688 1.00 80.88 174 GLY A C 1
ATOM 1395 O O . GLY A 1 174 ? 7.194 8.601 -27.715 1.00 80.88 174 GLY A O 1
ATOM 1396 N N . ARG A 1 175 ? 7.903 10.494 -26.721 1.00 85.50 175 ARG A N 1
ATOM 1397 C CA . ARG A 1 175 ? 8.276 11.207 -27.948 1.00 85.50 175 ARG A CA 1
ATOM 1398 C C . ARG A 1 175 ? 9.649 10.770 -28.465 1.00 85.50 175 ARG A C 1
ATOM 1400 O O . ARG A 1 175 ? 10.620 10.772 -27.730 1.00 85.50 175 ARG A O 1
ATOM 1407 N N . VAL A 1 176 ? 9.794 10.565 -29.775 1.00 89.75 176 VAL A N 1
ATOM 1408 C CA . VAL A 1 176 ? 11.128 10.526 -30.408 1.00 89.75 176 VAL A CA 1
ATOM 1409 C C . VAL A 1 176 ? 11.643 11.966 -30.556 1.00 89.75 176 VAL A C 1
ATOM 1411 O O . VAL A 1 176 ? 11.219 12.664 -31.480 1.00 89.75 176 VAL A O 1
ATOM 1414 N N . HIS A 1 177 ? 12.499 12.448 -29.645 1.00 87.44 177 HIS A N 1
ATOM 1415 C CA . HIS A 1 177 ? 13.061 13.807 -29.749 1.00 87.44 177 HIS A CA 1
ATOM 1416 C C . HIS A 1 177 ? 14.232 13.884 -30.747 1.00 87.44 177 HIS A C 1
ATOM 1418 O O . HIS A 1 177 ? 14.215 14.753 -31.619 1.00 87.44 177 HIS A O 1
ATOM 1424 N N . ASP A 1 178 ? 15.188 12.946 -30.687 1.00 90.94 178 ASP A N 1
ATOM 1425 C CA . ASP A 1 178 ? 16.230 12.749 -31.703 1.00 90.94 178 ASP A CA 1
ATOM 1426 C C . ASP A 1 178 ? 16.145 11.343 -32.314 1.00 90.94 178 ASP A C 1
ATOM 1428 O O . ASP A 1 178 ? 16.373 10.317 -31.670 1.00 90.94 178 ASP A O 1
ATOM 1432 N N . LYS A 1 179 ? 15.863 11.299 -33.618 1.00 92.81 179 LYS A N 1
ATOM 1433 C CA . LYS A 1 179 ? 15.799 10.060 -34.393 1.00 92.81 179 LYS A CA 1
ATOM 1434 C C . LYS A 1 179 ? 17.152 9.337 -34.464 1.00 92.81 179 LYS A C 1
ATOM 1436 O O . LYS A 1 179 ? 17.163 8.108 -34.463 1.00 92.81 179 LYS A O 1
ATOM 1441 N N . LYS A 1 180 ? 18.277 10.066 -34.499 1.00 93.88 180 LYS A N 1
ATOM 1442 C CA . LYS A 1 180 ? 19.630 9.478 -34.545 1.00 93.88 180 LYS A CA 1
ATOM 1443 C C . LYS A 1 180 ? 19.977 8.800 -33.224 1.00 93.88 180 LYS A C 1
ATOM 1445 O O . LYS A 1 180 ? 20.538 7.707 -33.227 1.00 93.88 180 LYS A O 1
ATOM 1450 N N . GLU A 1 181 ? 19.611 9.425 -32.107 1.00 92.69 181 GLU A N 1
ATOM 1451 C CA . GLU A 1 181 ? 19.727 8.846 -30.770 1.00 92.69 181 GLU A CA 1
ATOM 1452 C C . GLU A 1 181 ? 18.931 7.530 -30.680 1.00 92.69 181 GLU A C 1
ATOM 1454 O O . GLU A 1 181 ? 19.512 6.505 -30.323 1.00 92.69 181 GLU A O 1
ATOM 1459 N N . TRP A 1 182 ? 17.666 7.498 -31.130 1.00 92.75 182 TRP A N 1
ATOM 1460 C CA . TRP A 1 182 ? 16.822 6.286 -31.116 1.00 92.75 182 TRP A CA 1
ATOM 1461 C C . TRP A 1 182 ? 17.405 5.159 -31.981 1.00 92.75 182 TRP A C 1
ATOM 1463 O O . TRP A 1 182 ? 17.508 4.015 -31.524 1.00 92.75 182 TRP A O 1
ATOM 1473 N N . ASP A 1 183 ? 17.848 5.485 -33.199 1.00 94.00 183 ASP A N 1
ATOM 1474 C CA . ASP A 1 183 ? 18.471 4.535 -34.132 1.00 94.00 183 ASP A CA 1
ATOM 1475 C C . ASP A 1 183 ? 19.793 3.957 -33.597 1.00 94.00 183 ASP A C 1
ATOM 1477 O O . ASP A 1 183 ? 20.196 2.853 -33.971 1.00 94.00 183 ASP A O 1
ATOM 1481 N N . LEU A 1 184 ? 20.455 4.659 -32.672 1.00 95.94 184 LEU A N 1
ATOM 1482 C CA . LEU A 1 184 ? 21.612 4.154 -31.939 1.00 95.94 184 LEU A CA 1
ATOM 1483 C C . LEU A 1 184 ? 21.213 3.393 -30.666 1.00 95.94 184 LEU A C 1
ATOM 1485 O O . LEU A 1 184 ? 21.795 2.344 -30.389 1.00 95.94 184 LEU A O 1
ATOM 1489 N N . ARG A 1 185 ? 20.263 3.894 -29.870 1.00 95.81 185 ARG A N 1
ATOM 1490 C CA . ARG A 1 185 ? 19.872 3.349 -28.559 1.00 95.81 185 ARG A CA 1
ATOM 1491 C C . ARG A 1 185 ? 19.171 2.003 -28.674 1.00 95.81 185 ARG A C 1
ATOM 1493 O O . ARG A 1 185 ? 19.589 1.055 -28.010 1.00 95.81 185 ARG A O 1
ATOM 1500 N N . LEU A 1 186 ? 18.150 1.889 -29.523 1.00 97.19 186 LEU A N 1
ATOM 1501 C CA . LEU A 1 186 ? 17.305 0.693 -29.581 1.00 97.19 186 LEU A CA 1
ATOM 1502 C C . LEU A 1 186 ? 18.098 -0.572 -29.989 1.00 97.19 186 LEU A C 1
ATOM 1504 O O . LEU A 1 186 ? 18.033 -1.561 -29.246 1.00 97.19 186 LEU A O 1
ATOM 1508 N N . PRO A 1 187 ? 18.947 -0.559 -31.044 1.00 97.62 187 PRO A N 1
ATOM 1509 C CA . PRO A 1 187 ? 19.779 -1.717 -31.382 1.00 97.62 187 PRO A CA 1
ATOM 1510 C C . PRO A 1 187 ? 20.897 -1.973 -30.362 1.00 97.62 187 PRO A C 1
ATOM 1512 O O . PRO A 1 187 ? 21.253 -3.127 -30.119 1.00 97.62 187 PRO A O 1
ATOM 1515 N N . GLN A 1 188 ? 21.456 -0.926 -29.738 1.00 98.31 188 GLN A N 1
ATOM 1516 C CA . GLN A 1 188 ? 22.482 -1.080 -28.698 1.00 98.31 188 GLN A CA 1
ATOM 1517 C C . GLN A 1 188 ? 21.924 -1.767 -27.448 1.00 98.31 188 GLN A C 1
ATOM 1519 O O . GLN A 1 188 ? 22.569 -2.682 -26.932 1.00 98.31 188 GLN A O 1
ATOM 1524 N N . ASN A 1 189 ? 20.745 -1.359 -26.976 1.00 98.50 189 ASN A N 1
ATOM 1525 C CA . ASN A 1 189 ? 20.065 -1.988 -25.846 1.00 98.50 189 ASN A CA 1
ATOM 1526 C C . ASN A 1 189 ? 19.760 -3.462 -26.160 1.00 98.50 189 ASN A C 1
ATOM 1528 O O . ASN A 1 189 ? 20.116 -4.345 -25.379 1.00 98.50 189 ASN A O 1
ATOM 1532 N N . ALA A 1 190 ? 19.172 -3.753 -27.327 1.00 98.44 190 ALA A N 1
ATOM 1533 C CA . ALA A 1 190 ? 18.785 -5.118 -27.685 1.00 98.44 190 ALA A CA 1
ATOM 1534 C C . ALA A 1 190 ? 19.991 -6.048 -27.887 1.00 98.44 190 ALA A C 1
ATOM 1536 O O . ALA A 1 190 ? 19.984 -7.175 -27.387 1.00 98.44 190 ALA A O 1
ATOM 1537 N N . LYS A 1 191 ? 21.068 -5.571 -28.532 1.00 98.38 191 LYS A N 1
ATOM 1538 C CA . LYS A 1 191 ? 22.325 -6.329 -28.615 1.00 98.38 191 LYS A CA 1
ATOM 1539 C C . LYS A 1 191 ? 22.889 -6.629 -27.226 1.00 98.38 191 LYS A C 1
ATOM 1541 O O . LYS A 1 191 ? 23.330 -7.748 -26.989 1.00 98.38 191 LYS A O 1
ATOM 1546 N N . TRP A 1 192 ? 22.876 -5.668 -26.307 1.00 98.50 192 TRP A N 1
ATOM 1547 C CA . TRP A 1 192 ? 23.445 -5.872 -24.976 1.00 98.50 192 TRP A CA 1
ATOM 1548 C C . TRP A 1 192 ? 22.590 -6.793 -24.088 1.00 98.50 192 TRP A C 1
ATOM 1550 O O . TRP A 1 192 ? 23.148 -7.569 -23.311 1.00 98.50 192 TRP A O 1
ATOM 1560 N N . VAL A 1 193 ? 21.263 -6.811 -24.263 1.00 98.62 193 VAL A N 1
ATOM 1561 C CA . VAL A 1 193 ? 20.396 -7.864 -23.700 1.00 98.62 193 VAL A CA 1
ATOM 1562 C C . VAL A 1 193 ? 20.781 -9.234 -24.270 1.00 98.62 193 VAL A C 1
ATOM 1564 O O . VAL A 1 193 ? 21.019 -10.161 -23.498 1.00 98.62 193 VAL A O 1
ATOM 1567 N N . ALA A 1 194 ? 20.921 -9.365 -25.593 1.00 98.56 194 ALA A N 1
ATOM 1568 C CA . ALA A 1 194 ? 21.295 -10.625 -26.242 1.00 98.56 194 ALA A CA 1
ATOM 1569 C C . ALA A 1 194 ? 22.694 -11.131 -25.829 1.00 98.56 194 ALA A C 1
ATOM 1571 O O . ALA A 1 194 ? 22.870 -12.321 -25.561 1.00 98.56 194 ALA A O 1
ATOM 1572 N N . ASP A 1 195 ? 23.679 -10.235 -25.711 1.00 98.38 195 ASP A N 1
ATOM 1573 C CA . ASP A 1 195 ? 25.029 -10.557 -25.237 1.00 98.38 195 ASP A CA 1
ATOM 1574 C C . ASP A 1 195 ? 25.008 -11.049 -23.777 1.00 98.38 195 ASP A C 1
ATOM 1576 O O . ASP A 1 195 ? 25.687 -12.025 -23.446 1.00 98.38 195 ASP A O 1
ATOM 1580 N N . ASN A 1 196 ? 24.202 -10.427 -22.904 1.00 98.38 196 ASN A N 1
ATOM 1581 C CA . ASN A 1 196 ? 24.029 -10.884 -21.522 1.00 98.38 196 ASN A CA 1
ATOM 1582 C C . ASN A 1 196 ? 23.295 -12.228 -21.443 1.00 98.38 196 ASN A C 1
ATOM 1584 O O . ASN A 1 196 ? 23.747 -13.106 -20.709 1.00 98.38 196 ASN A O 1
ATOM 1588 N N . LEU A 1 197 ? 22.223 -12.426 -22.217 1.00 98.06 197 LEU A N 1
ATOM 1589 C CA . LEU A 1 197 ? 21.517 -13.707 -22.299 1.00 98.06 197 LEU A CA 1
ATOM 1590 C C . LEU A 1 197 ? 22.468 -14.833 -22.726 1.00 98.06 197 LEU A C 1
ATOM 1592 O O . LEU A 1 197 ? 22.586 -15.830 -22.018 1.00 98.06 197 LEU A O 1
ATOM 1596 N N . LYS A 1 198 ? 23.251 -14.632 -23.794 1.00 97.69 198 LYS A N 1
ATOM 1597 C CA . LYS A 1 198 ? 24.259 -15.600 -24.256 1.00 97.69 198 LYS A CA 1
ATOM 1598 C C . LYS A 1 198 ? 25.339 -15.879 -23.202 1.00 97.69 198 LYS A C 1
ATOM 1600 O O . LYS A 1 198 ? 25.681 -17.036 -22.971 1.00 97.69 198 LYS A O 1
ATOM 1605 N N . LYS A 1 199 ? 25.857 -14.841 -22.535 1.00 97.00 199 LYS A N 1
ATOM 1606 C CA . LYS A 1 199 ? 26.850 -14.946 -21.445 1.00 97.00 199 LYS A CA 1
ATOM 1607 C C . LYS A 1 199 ? 26.318 -15.722 -20.231 1.00 97.00 199 LYS A C 1
ATOM 1609 O O . LYS A 1 199 ? 27.089 -16.394 -19.549 1.00 97.00 199 LYS A O 1
ATOM 1614 N N . HIS A 1 200 ? 25.021 -15.620 -19.952 1.00 95.50 200 HIS A N 1
ATOM 1615 C CA . HIS A 1 200 ? 24.372 -16.202 -18.776 1.00 95.50 200 HIS A CA 1
ATOM 1616 C C . HIS A 1 200 ? 23.486 -17.425 -19.091 1.00 95.50 200 HIS A C 1
ATOM 1618 O O . HIS A 1 200 ? 22.846 -17.961 -18.188 1.00 95.50 200 HIS A O 1
ATOM 1624 N N . GLN A 1 201 ? 23.505 -17.935 -20.331 1.00 95.19 201 GLN A N 1
ATOM 1625 C CA . GLN A 1 201 ? 22.685 -19.058 -20.814 1.00 95.19 201 GLN A CA 1
ATOM 1626 C C . GLN A 1 201 ? 22.717 -20.283 -19.882 1.00 95.19 201 GLN A C 1
ATOM 1628 O O . GLN A 1 201 ? 21.699 -20.952 -19.698 1.00 95.19 201 GLN A O 1
ATOM 1633 N N . THR A 1 202 ? 23.868 -20.577 -19.270 1.00 92.12 202 THR A N 1
ATOM 1634 C CA . THR A 1 202 ? 24.075 -21.737 -18.387 1.00 92.12 202 THR A CA 1
ATOM 1635 C C . THR A 1 202 ? 23.778 -21.472 -16.910 1.00 92.12 202 THR A C 1
ATOM 1637 O O . THR A 1 202 ? 23.442 -22.413 -16.198 1.00 92.12 202 THR A O 1
ATOM 1640 N N . ASN A 1 203 ? 23.894 -20.227 -16.431 1.00 90.25 203 ASN A N 1
ATOM 1641 C CA . ASN A 1 203 ? 23.841 -19.894 -14.998 1.00 90.25 203 ASN A CA 1
ATOM 1642 C C . ASN A 1 203 ? 22.635 -19.035 -14.579 1.00 90.25 203 ASN A C 1
ATOM 1644 O O . ASN A 1 203 ? 22.355 -18.944 -13.384 1.00 90.25 203 ASN A O 1
ATOM 1648 N N . ALA A 1 204 ? 21.903 -18.458 -15.534 1.00 93.44 204 ALA A N 1
ATOM 1649 C CA . ALA A 1 204 ? 20.609 -17.842 -15.289 1.00 93.44 204 ALA A CA 1
ATOM 1650 C C . ALA A 1 204 ? 19.473 -18.861 -15.473 1.00 93.44 204 ALA A C 1
ATOM 1652 O O . ALA A 1 204 ? 19.419 -19.581 -16.473 1.00 93.44 204 ALA A O 1
ATOM 1653 N N . ARG A 1 205 ? 18.544 -18.905 -14.515 1.00 93.75 205 ARG A N 1
ATOM 1654 C CA . ARG A 1 205 ? 17.297 -19.690 -14.543 1.00 93.75 205 ARG A CA 1
ATOM 1655 C C . ARG A 1 205 ? 16.104 -18.883 -15.068 1.00 93.75 205 ARG A C 1
ATOM 1657 O O . ARG A 1 205 ? 15.153 -19.471 -15.565 1.00 93.75 205 ARG A O 1
ATOM 1664 N N . ALA A 1 206 ? 16.181 -17.555 -14.981 1.00 96.19 206 ALA A N 1
ATOM 1665 C CA . ALA A 1 206 ? 15.211 -16.595 -15.504 1.00 96.19 206 ALA A CA 1
ATOM 1666 C C . ALA A 1 206 ? 15.892 -15.239 -15.783 1.00 96.19 206 ALA A C 1
ATOM 1668 O O . ALA A 1 206 ? 16.968 -14.966 -15.242 1.00 96.19 206 ALA A O 1
ATOM 1669 N N . LEU A 1 207 ? 15.248 -14.393 -16.590 1.00 97.88 207 LEU A N 1
ATOM 1670 C CA . LEU A 1 207 ? 15.604 -12.991 -16.835 1.00 97.88 207 LEU A CA 1
ATOM 1671 C C . LEU A 1 207 ? 14.484 -12.072 -16.323 1.00 97.88 207 LEU A C 1
ATOM 1673 O O . LEU A 1 207 ? 13.305 -12.344 -16.543 1.00 97.88 207 LEU A O 1
ATOM 1677 N N . VAL A 1 208 ? 14.859 -10.950 -15.717 1.00 98.56 208 VAL A N 1
ATOM 1678 C CA . VAL A 1 208 ? 13.995 -9.793 -15.470 1.00 98.56 208 VAL A CA 1
ATOM 1679 C C . VAL A 1 208 ? 14.614 -8.569 -16.148 1.00 98.56 208 VAL A C 1
ATOM 1681 O O . VAL A 1 208 ? 15.752 -8.203 -15.850 1.00 98.56 208 VAL A O 1
ATOM 1684 N N . ILE A 1 209 ? 13.865 -7.936 -17.048 1.00 98.62 209 ILE A N 1
ATOM 1685 C CA . ILE A 1 209 ? 14.176 -6.616 -17.602 1.00 98.62 209 ILE A CA 1
ATOM 1686 C C . ILE A 1 209 ? 13.374 -5.565 -16.836 1.00 98.62 209 ILE A C 1
ATOM 1688 O O . ILE A 1 209 ? 12.157 -5.690 -16.709 1.00 98.62 209 ILE A O 1
ATOM 1692 N N . PHE A 1 210 ? 14.065 -4.518 -16.392 1.00 98.62 210 PHE A N 1
ATOM 1693 C CA . PHE A 1 210 ? 13.482 -3.244 -15.994 1.00 98.62 210 PHE A CA 1
ATOM 1694 C C . PHE A 1 210 ? 13.647 -2.263 -17.157 1.00 98.62 210 PHE A C 1
ATOM 1696 O O . PHE A 1 210 ? 14.772 -1.969 -17.570 1.00 98.62 210 PHE A O 1
ATOM 1703 N N . ALA A 1 211 ? 12.532 -1.767 -17.676 1.00 96.44 211 ALA A N 1
ATOM 1704 C CA . ALA A 1 211 ? 12.466 -0.720 -18.691 1.00 96.44 211 ALA A CA 1
ATOM 1705 C C . ALA A 1 211 ? 11.357 0.268 -18.304 1.00 96.44 211 ALA A C 1
ATOM 1707 O O . ALA A 1 211 ? 10.502 -0.078 -17.494 1.00 96.44 211 ALA A O 1
ATOM 1708 N N . HIS A 1 212 ? 11.348 1.477 -18.860 1.00 96.25 212 HIS A N 1
ATOM 1709 C CA . HIS A 1 212 ? 10.218 2.383 -18.649 1.00 96.25 212 HIS A CA 1
ATOM 1710 C C . HIS A 1 212 ? 9.094 2.130 -19.666 1.00 96.25 212 HIS A C 1
ATOM 1712 O O . HIS A 1 212 ? 7.946 1.893 -19.280 1.00 96.25 212 HIS A O 1
ATOM 1718 N N . ALA A 1 213 ? 9.464 2.132 -20.951 1.00 96.00 213 ALA A N 1
ATOM 1719 C CA . ALA A 1 213 ? 8.560 2.214 -22.091 1.00 96.00 213 ALA A CA 1
ATOM 1720 C C . ALA A 1 213 ? 7.583 1.045 -22.288 1.00 96.00 213 ALA A C 1
ATOM 1722 O O . ALA A 1 213 ? 7.909 -0.137 -22.101 1.00 96.00 213 ALA A O 1
ATOM 1723 N N . HIS A 1 214 ? 6.423 1.383 -22.847 1.00 93.94 214 HIS A N 1
ATOM 1724 C CA . HIS A 1 214 ? 5.474 0.467 -23.453 1.00 93.94 214 HIS A CA 1
ATOM 1725 C C . HIS A 1 214 ? 5.926 0.143 -24.883 1.00 93.94 214 HIS A C 1
ATOM 1727 O O . HIS A 1 214 ? 5.821 0.963 -25.801 1.00 93.94 214 HIS A O 1
ATOM 1733 N N . LEU A 1 215 ? 6.414 -1.086 -25.091 1.00 94.69 215 LEU A N 1
ATOM 1734 C CA . LEU A 1 215 ? 6.904 -1.549 -26.394 1.00 94.69 215 LEU A CA 1
ATOM 1735 C C . LEU A 1 215 ? 5.812 -1.473 -27.470 1.00 94.69 215 LEU A C 1
ATOM 1737 O O . LEU A 1 215 ? 4.908 -2.306 -27.523 1.00 94.69 215 LEU A O 1
ATOM 1741 N N . ASN A 1 216 ? 5.946 -0.486 -28.350 1.00 90.88 216 ASN A N 1
ATOM 1742 C CA . ASN A 1 216 ? 5.077 -0.234 -29.497 1.00 90.88 216 ASN A CA 1
ATOM 1743 C C . ASN A 1 216 ? 5.908 -0.131 -30.795 1.00 90.88 216 ASN A C 1
ATOM 1745 O O . ASN A 1 216 ? 7.106 -0.414 -30.795 1.00 90.88 216 ASN A O 1
ATOM 1749 N N . ASN A 1 217 ? 5.296 0.282 -31.907 1.00 91.00 217 ASN A N 1
ATOM 1750 C CA . ASN A 1 217 ? 5.944 0.331 -33.223 1.00 91.00 217 ASN A CA 1
ATOM 1751 C C . ASN A 1 217 ? 7.215 1.208 -33.274 1.00 91.00 217 ASN A C 1
ATOM 1753 O O . ASN A 1 217 ? 8.127 0.887 -34.033 1.00 91.00 217 ASN A O 1
ATOM 1757 N N . THR A 1 218 ? 7.338 2.266 -32.459 1.00 91.81 218 THR A N 1
ATOM 1758 C CA . THR A 1 218 ? 8.580 3.073 -32.399 1.00 91.81 218 THR A CA 1
ATOM 1759 C C . THR A 1 218 ? 9.763 2.307 -31.799 1.00 91.81 218 THR A C 1
ATOM 1761 O O . THR A 1 218 ? 10.915 2.633 -32.077 1.00 91.81 218 THR A O 1
ATOM 1764 N N . HIS A 1 219 ? 9.492 1.249 -31.031 1.00 95.81 219 HIS A N 1
ATOM 1765 C CA . HIS A 1 219 ? 10.484 0.420 -30.350 1.00 95.81 219 HIS A CA 1
ATOM 1766 C C . HIS A 1 219 ? 10.917 -0.804 -31.165 1.00 95.81 219 HIS A C 1
ATOM 1768 O O . HIS A 1 219 ? 11.697 -1.615 -30.668 1.00 95.81 219 HIS A O 1
ATOM 1774 N N . GLU A 1 220 ? 10.443 -0.974 -32.405 1.00 95.56 220 GLU A N 1
ATOM 1775 C CA . GLU A 1 220 ? 10.596 -2.229 -33.155 1.00 95.56 220 GLU A CA 1
ATOM 1776 C C . GLU A 1 220 ? 12.066 -2.680 -33.311 1.00 95.56 220 GLU A C 1
ATOM 1778 O O . GLU A 1 220 ? 12.370 -3.872 -33.204 1.00 95.56 220 GLU A O 1
ATOM 1783 N N . ALA A 1 221 ? 12.987 -1.720 -33.462 1.00 96.88 221 ALA A N 1
ATOM 1784 C CA . ALA A 1 221 ? 14.435 -1.942 -33.529 1.00 96.88 221 ALA A CA 1
ATOM 1785 C C . ALA A 1 221 ? 15.045 -2.529 -32.235 1.00 96.88 221 ALA A C 1
ATOM 1787 O O . ALA A 1 221 ? 16.103 -3.155 -32.287 1.00 96.88 221 ALA A O 1
ATOM 1788 N N . PHE A 1 222 ? 14.375 -2.365 -31.088 1.00 98.31 222 PHE A N 1
ATOM 1789 C CA . PHE A 1 222 ? 14.672 -3.086 -29.849 1.00 98.31 222 PHE A CA 1
ATOM 1790 C C . PHE A 1 222 ? 13.861 -4.385 -29.754 1.00 98.31 222 PHE A C 1
ATOM 1792 O O . PHE A 1 222 ? 14.417 -5.449 -29.480 1.00 98.31 222 PHE A O 1
ATOM 1799 N N . THR A 1 223 ? 12.549 -4.310 -29.999 1.00 97.88 223 THR A N 1
ATOM 1800 C CA . THR A 1 223 ? 11.599 -5.404 -29.757 1.00 97.88 223 THR A CA 1
ATOM 1801 C C . THR A 1 223 ? 11.895 -6.645 -30.599 1.00 97.88 223 THR A C 1
ATOM 1803 O O . THR A 1 223 ? 11.912 -7.743 -30.046 1.00 97.88 223 THR A O 1
ATOM 1806 N N . LYS A 1 224 ? 12.180 -6.510 -31.905 1.00 97.62 224 LYS A N 1
ATOM 1807 C CA . LYS A 1 224 ? 12.460 -7.668 -32.776 1.00 97.62 224 LYS A CA 1
ATOM 1808 C C . LYS A 1 224 ? 13.698 -8.463 -32.309 1.00 97.62 224 LYS A C 1
ATOM 1810 O O . LYS A 1 224 ? 13.548 -9.663 -32.069 1.00 97.62 224 LYS A O 1
ATOM 1815 N N . PRO A 1 225 ? 14.893 -7.860 -32.108 1.00 98.31 225 PRO A N 1
ATOM 1816 C CA . PRO A 1 225 ? 16.051 -8.620 -31.632 1.00 98.31 225 PRO A CA 1
ATOM 1817 C C . PRO A 1 225 ? 15.933 -9.069 -30.167 1.00 98.31 225 PRO A C 1
ATOM 1819 O O . PRO A 1 225 ? 16.435 -10.141 -29.834 1.00 98.31 225 PRO A O 1
ATOM 1822 N N . PHE A 1 226 ? 15.248 -8.307 -29.300 1.00 98.44 226 PHE A N 1
ATOM 1823 C CA . PHE A 1 226 ? 14.960 -8.730 -27.922 1.00 98.44 226 PHE A CA 1
ATOM 1824 C C . PHE A 1 226 ? 14.161 -10.038 -27.890 1.00 98.44 226 PHE A C 1
ATOM 1826 O O . PHE A 1 226 ? 14.579 -10.984 -27.225 1.00 98.44 226 PHE A O 1
ATOM 1833 N N . LEU A 1 227 ? 13.046 -10.117 -28.621 1.00 98.31 227 LEU A N 1
ATOM 1834 C CA . LEU A 1 227 ? 12.174 -11.293 -28.604 1.00 98.31 227 LEU A CA 1
ATOM 1835 C C . LEU A 1 227 ? 12.860 -12.534 -29.194 1.00 98.31 227 LEU A C 1
ATOM 1837 O O . LEU A 1 227 ? 12.743 -13.617 -28.624 1.00 98.31 227 LEU A O 1
ATOM 1841 N N . ALA A 1 228 ? 13.655 -12.373 -30.257 1.00 98.06 228 ALA A N 1
ATOM 1842 C CA . ALA A 1 228 ? 14.472 -13.457 -30.806 1.00 98.06 228 ALA A CA 1
ATOM 1843 C C . ALA A 1 228 ? 15.551 -13.946 -29.814 1.00 98.06 228 ALA A C 1
ATOM 1845 O O . ALA A 1 228 ? 15.779 -15.149 -29.678 1.00 98.06 228 ALA A O 1
ATOM 1846 N N . ALA A 1 229 ? 16.194 -13.034 -29.075 1.00 98.25 229 ALA A N 1
ATOM 1847 C CA . ALA A 1 229 ? 17.161 -13.398 -28.039 1.00 98.25 229 ALA A CA 1
ATOM 1848 C C . ALA A 1 229 ? 16.494 -14.056 -26.817 1.00 98.25 229 ALA A C 1
ATOM 1850 O O . ALA A 1 229 ? 17.050 -14.992 -26.244 1.00 98.25 229 ALA A O 1
ATOM 1851 N N . ALA A 1 230 ? 15.293 -13.609 -26.440 1.00 97.38 230 ALA A N 1
ATOM 1852 C CA . ALA A 1 230 ? 14.489 -14.223 -25.390 1.00 97.38 230 ALA A CA 1
ATOM 1853 C C . ALA A 1 230 ? 14.052 -15.646 -25.770 1.00 97.38 230 ALA A C 1
ATOM 1855 O O . ALA A 1 230 ? 14.144 -16.550 -24.942 1.00 97.38 230 ALA A O 1
ATOM 1856 N N . GLU A 1 231 ? 13.633 -15.874 -27.014 1.00 96.31 231 GLU A N 1
ATOM 1857 C CA . GLU A 1 231 ? 13.296 -17.204 -27.534 1.00 96.31 231 GLU A CA 1
ATOM 1858 C C . GLU A 1 231 ? 14.517 -18.142 -27.503 1.00 96.31 231 GLU A C 1
ATOM 1860 O O . GLU A 1 231 ? 14.436 -19.238 -26.951 1.00 96.31 231 GLU A O 1
ATOM 1865 N N . ALA A 1 232 ? 15.686 -17.673 -27.958 1.00 96.69 232 ALA A N 1
ATOM 1866 C CA . ALA A 1 232 ? 16.947 -18.424 -27.892 1.00 96.69 232 ALA A CA 1
ATOM 1867 C C . ALA A 1 232 ? 17.458 -18.684 -26.454 1.00 96.69 232 ALA A C 1
ATOM 1869 O O . ALA A 1 232 ? 18.182 -19.653 -26.209 1.00 96.69 232 ALA A O 1
ATOM 1870 N N . PHE A 1 233 ? 17.075 -17.853 -25.479 1.00 96.19 233 PHE A N 1
ATOM 1871 C CA . PHE A 1 233 ? 17.336 -18.100 -24.055 1.00 96.19 233 PHE A CA 1
ATOM 1872 C C . PHE A 1 233 ? 16.487 -19.257 -23.495 1.00 96.19 233 PHE A C 1
ATOM 1874 O O . PHE A 1 233 ? 16.876 -19.863 -22.496 1.00 96.19 233 PHE A O 1
ATOM 1881 N N . ALA A 1 234 ? 15.362 -19.591 -24.147 1.00 94.56 234 ALA A N 1
ATOM 1882 C CA . ALA A 1 234 ? 14.488 -20.740 -23.866 1.00 94.56 234 ALA A CA 1
ATOM 1883 C C . ALA A 1 234 ? 14.014 -20.872 -22.399 1.00 94.56 234 ALA A C 1
ATOM 1885 O O . ALA A 1 234 ? 13.643 -21.950 -21.934 1.00 94.56 234 ALA A O 1
ATOM 1886 N N . LYS A 1 235 ? 14.034 -19.763 -21.655 1.00 95.00 235 LYS A N 1
ATOM 1887 C CA . LYS A 1 235 ? 13.786 -19.680 -20.208 1.00 95.00 235 LYS A CA 1
ATOM 1888 C C . LYS A 1 235 ? 12.831 -18.526 -19.887 1.00 95.00 235 LYS A C 1
ATOM 1890 O O . LYS A 1 235 ? 12.615 -17.672 -20.748 1.00 95.00 235 LYS A O 1
ATOM 1895 N N . PRO A 1 236 ? 12.243 -18.478 -18.677 1.00 96.88 236 PRO A N 1
ATOM 1896 C CA . PRO A 1 236 ? 11.327 -17.412 -18.288 1.00 96.88 236 PRO A CA 1
ATOM 1897 C C . PRO A 1 236 ? 11.953 -16.016 -18.369 1.00 96.88 236 PRO A C 1
ATOM 1899 O O . PRO A 1 236 ? 13.005 -15.763 -17.779 1.00 96.88 236 PRO A O 1
ATOM 1902 N N . VAL A 1 237 ? 11.271 -15.107 -19.064 1.00 97.81 237 VAL A N 1
ATOM 1903 C CA . VAL A 1 237 ? 11.609 -13.684 -19.153 1.00 97.81 237 VAL A CA 1
ATOM 1904 C C . VAL A 1 237 ? 10.438 -12.860 -18.627 1.00 97.81 237 VAL A C 1
ATOM 1906 O O . VAL A 1 237 ? 9.307 -13.038 -19.072 1.00 97.81 237 VAL A O 1
ATOM 1909 N N . LEU A 1 238 ? 10.714 -11.936 -17.710 1.00 98.38 238 LEU A N 1
ATOM 1910 C CA . LEU A 1 238 ? 9.795 -10.879 -17.298 1.00 98.38 238 LEU A CA 1
ATOM 1911 C C . LEU A 1 238 ? 10.258 -9.553 -17.910 1.00 98.38 238 LEU A C 1
ATOM 1913 O O . LEU A 1 238 ? 11.373 -9.112 -17.644 1.00 98.38 238 LEU A O 1
ATOM 1917 N N . TYR A 1 239 ? 9.398 -8.914 -18.697 1.00 98.38 239 TYR A N 1
ATOM 1918 C CA . TYR A 1 239 ? 9.531 -7.517 -19.103 1.00 98.38 239 TYR A CA 1
ATOM 1919 C C . TYR A 1 239 ? 8.648 -6.665 -18.183 1.00 98.38 239 TYR A C 1
ATOM 1921 O O . TYR A 1 239 ? 7.421 -6.737 -18.273 1.00 98.38 239 TYR A O 1
ATOM 1929 N N . LEU A 1 240 ? 9.267 -5.919 -17.265 1.00 98.12 240 LEU A N 1
ATOM 1930 C CA . LEU A 1 240 ? 8.593 -5.110 -16.249 1.00 98.12 240 LEU A CA 1
ATOM 1931 C C . LEU A 1 240 ? 8.780 -3.619 -16.554 1.00 98.12 240 LEU A C 1
ATOM 1933 O O . LEU A 1 240 ? 9.919 -3.156 -16.654 1.00 98.12 240 LEU A O 1
ATOM 1937 N N . HIS A 1 241 ? 7.670 -2.893 -16.702 1.00 97.31 241 HIS A N 1
ATOM 1938 C CA . HIS A 1 241 ? 7.656 -1.487 -17.115 1.00 97.31 241 HIS A CA 1
ATOM 1939 C C . HIS A 1 241 ? 6.524 -0.671 -16.465 1.00 97.31 241 HIS A C 1
ATOM 1941 O O . HIS A 1 241 ? 5.743 -1.232 -15.696 1.00 97.31 241 HIS A O 1
ATOM 1947 N N . ALA A 1 242 ? 6.456 0.641 -16.731 1.00 92.31 242 ALA A N 1
ATOM 1948 C CA . ALA A 1 242 ? 5.554 1.569 -16.026 1.00 92.31 242 ALA A CA 1
ATOM 1949 C C . ALA A 1 242 ? 4.776 2.552 -16.929 1.00 92.31 242 ALA A C 1
ATOM 1951 O O . ALA A 1 242 ? 3.682 2.977 -16.551 1.00 92.31 242 ALA A O 1
ATOM 1952 N N . ASP A 1 243 ? 5.296 2.866 -18.121 1.00 86.12 243 ASP A N 1
ATOM 1953 C CA . ASP A 1 243 ? 4.621 3.651 -19.169 1.00 86.12 243 ASP A CA 1
ATOM 1954 C C . ASP A 1 243 ? 3.199 3.109 -19.433 1.00 86.12 243 ASP A C 1
ATOM 1956 O O . ASP A 1 243 ? 3.043 1.994 -19.942 1.00 86.12 243 ASP A O 1
ATOM 1960 N N . GLY A 1 244 ? 2.174 3.871 -19.022 1.00 75.69 244 GLY A N 1
ATOM 1961 C CA . GLY A 1 244 ? 0.752 3.521 -19.152 1.00 75.69 244 GLY A CA 1
ATOM 1962 C C . GLY A 1 244 ? -0.077 3.467 -17.854 1.00 75.69 244 GLY A C 1
ATOM 1963 O O . GLY A 1 244 ? -1.281 3.205 -17.933 1.00 75.69 244 GLY A O 1
ATOM 1964 N N . HIS A 1 245 ? 0.528 3.695 -16.677 1.00 78.25 245 HIS A N 1
ATOM 1965 C CA . HIS A 1 245 ? -0.111 3.947 -15.354 1.00 78.25 245 HIS A CA 1
ATOM 1966 C C . HIS A 1 245 ? -1.132 2.919 -14.822 1.00 78.25 245 HIS A C 1
ATOM 1968 O O . HIS A 1 245 ? -1.695 3.106 -13.743 1.00 78.25 245 HIS A O 1
ATOM 1974 N N . THR A 1 246 ? -1.367 1.820 -15.531 1.00 69.81 246 THR A N 1
ATOM 1975 C CA . THR A 1 246 ? -2.397 0.809 -15.241 1.00 69.81 246 THR A CA 1
ATOM 1976 C C . THR A 1 246 ? -1.781 -0.582 -15.108 1.00 69.81 246 THR A C 1
ATOM 1978 O O . THR A 1 246 ? -0.784 -0.886 -15.762 1.00 69.81 246 THR A O 1
ATOM 1981 N N . TRP A 1 247 ? -2.365 -1.459 -14.284 1.00 79.12 247 TRP A N 1
ATOM 1982 C CA . TRP A 1 247 ? -1.851 -2.822 -14.149 1.00 79.12 247 TRP A CA 1
ATOM 1983 C C . TRP A 1 247 ? -2.160 -3.669 -15.376 1.00 79.12 247 TRP A C 1
ATOM 1985 O O . TRP A 1 247 ? -3.320 -3.978 -15.660 1.00 79.12 247 TRP A O 1
ATOM 1995 N N . ILE A 1 248 ? -1.102 -4.140 -16.027 1.00 79.62 248 ILE A N 1
ATOM 1996 C CA . ILE A 1 248 ? -1.169 -5.162 -17.070 1.00 79.62 248 ILE A CA 1
ATOM 1997 C C . ILE A 1 248 ? -0.330 -6.354 -16.608 1.00 79.62 248 ILE A C 1
ATOM 1999 O O . ILE A 1 248 ? 0.771 -6.177 -16.094 1.00 79.62 248 ILE A O 1
ATOM 2003 N N . LYS A 1 249 ? -0.835 -7.575 -16.806 1.00 87.12 249 LYS A N 1
ATOM 2004 C CA . LYS A 1 249 ? -0.051 -8.818 -16.746 1.00 87.12 249 LYS A CA 1
ATOM 2005 C C . LYS A 1 249 ? -0.505 -9.718 -17.891 1.00 87.12 249 LYS A C 1
ATOM 2007 O O . LYS A 1 249 ? -1.574 -10.318 -17.798 1.00 87.12 249 LYS A O 1
ATOM 2012 N N . ASP A 1 250 ? 0.286 -9.811 -18.953 1.00 82.06 250 ASP A N 1
ATOM 2013 C CA . ASP A 1 250 ? -0.097 -10.511 -20.181 1.00 82.06 250 ASP A CA 1
ATOM 2014 C C . ASP A 1 250 ? 1.093 -11.114 -20.952 1.00 82.06 250 ASP A C 1
ATOM 2016 O O . ASP A 1 250 ? 2.264 -10.892 -20.644 1.00 82.06 250 ASP A O 1
ATOM 2020 N N . HIS A 1 251 ? 0.776 -11.915 -21.969 1.00 88.88 251 HIS A N 1
ATOM 2021 C CA . HIS A 1 251 ? 1.733 -12.458 -22.935 1.00 88.88 251 HIS A CA 1
ATOM 2022 C C . HIS A 1 251 ? 1.390 -11.898 -24.329 1.00 88.88 251 HIS A C 1
ATOM 2024 O O . HIS A 1 251 ? 0.782 -12.604 -25.135 1.00 88.88 251 HIS A O 1
ATOM 2030 N N . PRO A 1 252 ? 1.722 -10.625 -24.624 1.00 86.62 252 PRO A N 1
ATOM 2031 C CA . PRO A 1 252 ? 1.256 -9.946 -25.839 1.00 86.62 252 PRO A CA 1
ATOM 2032 C C . PRO A 1 252 ? 1.907 -10.499 -27.119 1.00 86.62 252 PRO A C 1
ATOM 2034 O O . PRO A 1 252 ? 1.386 -10.328 -28.219 1.00 86.62 252 PRO A O 1
ATOM 2037 N N . TRP A 1 253 ? 3.037 -11.199 -26.993 1.00 92.19 253 TRP A N 1
ATOM 2038 C CA . TRP A 1 253 ? 3.795 -11.757 -28.110 1.00 92.19 253 TRP A CA 1
ATOM 2039 C C . TRP A 1 253 ? 3.492 -13.248 -28.294 1.00 92.19 253 TRP A C 1
ATOM 2041 O O . TRP A 1 253 ? 4.214 -14.105 -27.794 1.00 92.19 253 TRP A O 1
ATOM 2051 N N . ALA A 1 254 ? 2.439 -13.570 -29.052 1.00 87.62 254 ALA A N 1
ATOM 2052 C CA . ALA A 1 254 ? 1.896 -14.933 -29.178 1.00 87.62 254 ALA A CA 1
ATOM 2053 C C . ALA A 1 254 ? 2.904 -16.032 -29.599 1.00 87.62 254 ALA A C 1
ATOM 2055 O O . ALA A 1 254 ? 2.702 -17.204 -29.269 1.00 87.62 254 ALA A O 1
ATOM 2056 N N . LYS A 1 255 ? 3.983 -15.668 -30.312 1.00 91.31 255 LYS A N 1
ATOM 2057 C CA . LYS A 1 255 ? 5.096 -16.574 -30.661 1.00 91.31 255 LYS A CA 1
ATOM 2058 C C . LYS A 1 255 ? 6.092 -16.759 -29.508 1.00 91.31 255 LYS A C 1
ATOM 2060 O O . LYS A 1 255 ? 6.511 -17.876 -29.231 1.00 91.31 255 LYS A O 1
ATOM 2065 N N . HIS A 1 256 ? 6.405 -15.689 -28.781 1.00 92.50 256 HIS A N 1
ATOM 2066 C CA . HIS A 1 256 ? 7.448 -15.645 -27.753 1.00 92.50 256 HIS A CA 1
ATOM 2067 C C . HIS A 1 256 ? 6.843 -15.875 -26.360 1.00 92.50 256 HIS A C 1
ATOM 2069 O O . HIS A 1 256 ? 6.950 -15.049 -25.454 1.00 92.50 256 HIS A O 1
ATOM 2075 N N . LYS A 1 257 ? 6.168 -17.022 -26.196 1.00 89.69 257 LYS A N 1
ATOM 2076 C CA . LYS A 1 257 ? 5.407 -17.388 -24.982 1.00 89.69 257 LYS A CA 1
ATOM 2077 C C . LYS A 1 257 ? 6.246 -17.425 -23.702 1.00 89.69 257 LYS A C 1
ATOM 2079 O O . LYS A 1 257 ? 5.684 -17.377 -22.612 1.00 89.69 257 LYS A O 1
ATOM 2084 N N . ASN A 1 258 ? 7.574 -17.501 -23.815 1.00 94.88 258 ASN A N 1
ATOM 2085 C CA . ASN A 1 258 ? 8.476 -17.442 -22.670 1.00 94.88 258 ASN A CA 1
ATOM 2086 C C . ASN A 1 258 ? 8.699 -16.012 -22.124 1.00 94.88 258 ASN A C 1
ATOM 2088 O O . ASN A 1 258 ? 9.398 -15.857 -21.123 1.00 94.88 258 ASN A O 1
ATOM 2092 N N . VAL A 1 259 ? 8.104 -14.987 -22.747 1.00 96.38 259 VAL A N 1
ATOM 2093 C CA . VAL A 1 259 ? 8.128 -13.596 -22.279 1.00 96.38 259 VAL A CA 1
ATOM 2094 C C . VAL A 1 259 ? 6.777 -13.222 -21.668 1.00 96.38 259 VAL A C 1
ATOM 2096 O O . VAL A 1 259 ? 5.747 -13.225 -22.343 1.00 96.38 259 VAL A O 1
ATOM 2099 N N . LEU A 1 260 ? 6.790 -12.887 -20.381 1.00 95.75 260 LEU A N 1
ATOM 2100 C CA . LEU A 1 260 ? 5.692 -12.269 -19.642 1.00 95.75 260 LEU A CA 1
ATOM 2101 C C . LEU A 1 260 ? 5.905 -10.750 -19.620 1.00 95.75 260 LEU A C 1
ATOM 2103 O O . LEU A 1 260 ? 6.981 -10.295 -19.234 1.00 95.75 260 LEU A O 1
ATOM 2107 N N . ARG A 1 261 ? 4.886 -9.963 -19.975 1.00 95.25 261 ARG A N 1
ATOM 2108 C CA . ARG A 1 261 ? 4.866 -8.514 -19.744 1.00 95.25 261 ARG A CA 1
ATOM 2109 C C . ARG A 1 261 ? 4.126 -8.205 -18.445 1.00 95.25 261 ARG A C 1
ATOM 2111 O O . ARG A 1 261 ? 3.083 -8.797 -18.162 1.00 95.25 261 ARG A O 1
ATOM 2118 N N . VAL A 1 262 ? 4.652 -7.247 -17.684 1.00 95.50 262 VAL A N 1
ATOM 2119 C CA . VAL A 1 262 ? 3.933 -6.574 -16.600 1.00 95.50 262 VAL A CA 1
ATOM 2120 C C . VAL A 1 262 ? 4.123 -5.065 -16.697 1.00 95.50 262 VAL A C 1
ATOM 2122 O O . VAL A 1 262 ? 5.253 -4.593 -16.806 1.00 95.50 262 VAL A O 1
ATOM 2125 N N . GLN A 1 263 ? 3.016 -4.333 -16.605 1.00 92.19 263 GLN A N 1
ATOM 2126 C CA . GLN A 1 263 ? 2.982 -2.880 -16.442 1.00 92.19 263 GLN A CA 1
ATOM 2127 C C . GLN A 1 263 ? 2.536 -2.571 -15.007 1.00 92.19 263 GLN A C 1
ATOM 2129 O O . GLN A 1 263 ? 1.540 -3.137 -14.545 1.00 92.19 263 GLN A O 1
ATOM 2134 N N . THR A 1 264 ? 3.270 -1.724 -14.288 1.00 88.00 264 THR A N 1
ATOM 2135 C CA . THR A 1 264 ? 2.893 -1.239 -12.952 1.00 88.00 264 THR A CA 1
ATOM 2136 C C . THR A 1 264 ? 2.015 0.008 -13.038 1.00 88.00 264 THR A C 1
ATOM 2138 O O . THR A 1 264 ? 2.081 0.766 -14.003 1.00 88.00 264 THR A O 1
ATOM 2141 N N . GLU A 1 265 ? 1.195 0.249 -12.013 1.00 83.00 265 GLU A N 1
ATOM 2142 C CA . GLU A 1 265 ? 0.503 1.532 -11.886 1.00 83.00 265 GLU A CA 1
ATOM 2143 C C . GLU A 1 265 ? 1.427 2.690 -11.472 1.00 83.00 265 GLU A C 1
ATOM 2145 O O . GLU A 1 265 ? 2.545 2.484 -10.989 1.00 83.00 265 GLU A O 1
ATOM 2150 N N . GLN A 1 266 ? 0.916 3.917 -11.626 1.00 78.19 266 GLN A N 1
ATOM 2151 C CA . GLN A 1 266 ? 1.462 5.106 -10.970 1.00 78.19 266 GLN A CA 1
ATOM 2152 C C . GLN A 1 266 ? 1.349 4.988 -9.435 1.00 78.19 266 GLN A C 1
ATOM 2154 O O . GLN A 1 266 ? 0.475 4.307 -8.891 1.00 78.19 266 GLN A O 1
ATOM 2159 N N . ILE A 1 267 ? 2.258 5.656 -8.733 1.00 78.38 267 ILE A N 1
ATOM 2160 C CA . ILE A 1 267 ? 2.503 5.533 -7.293 1.00 78.38 267 ILE A CA 1
ATOM 2161 C C . ILE A 1 267 ? 1.335 5.943 -6.362 1.00 78.38 267 ILE A C 1
ATOM 2163 O O . ILE A 1 267 ? 1.212 5.398 -5.260 1.00 78.38 267 ILE A O 1
ATOM 2167 N N . ASP A 1 268 ? 0.442 6.840 -6.791 1.00 61.22 268 ASP A N 1
ATOM 2168 C CA . ASP A 1 268 ? -0.793 7.203 -6.067 1.00 61.22 268 ASP A CA 1
ATOM 2169 C C . ASP A 1 268 ? -1.961 6.230 -6.332 1.00 61.22 268 ASP A C 1
ATOM 2171 O O . ASP A 1 268 ? -2.922 6.162 -5.558 1.00 61.22 268 ASP A O 1
ATOM 2175 N N . LEU A 1 269 ? -1.872 5.426 -7.397 1.00 58.94 269 LEU A N 1
ATOM 2176 C CA . LEU A 1 269 ? -2.861 4.407 -7.749 1.00 58.94 269 LEU A CA 1
ATOM 2177 C C . LEU A 1 269 ? -2.578 3.053 -7.077 1.00 58.94 269 LEU A C 1
ATOM 2179 O O . LEU A 1 269 ? -3.528 2.355 -6.711 1.00 58.94 269 LEU A O 1
ATOM 2183 N N . ALA A 1 270 ? -1.308 2.668 -6.887 1.00 66.12 270 ALA A N 1
ATOM 2184 C CA . ALA A 1 270 ? -0.945 1.425 -6.197 1.00 66.12 270 ALA A CA 1
ATOM 2185 C C . ALA A 1 270 ? 0.409 1.481 -5.454 1.00 66.12 270 ALA A C 1
ATOM 2187 O O . ALA A 1 270 ? 1.340 2.151 -5.901 1.00 66.12 270 ALA A O 1
ATOM 2188 N N . PRO A 1 271 ? 0.568 0.711 -4.354 1.00 77.75 271 PRO A N 1
ATOM 2189 C CA . PRO A 1 271 ? 1.858 0.522 -3.697 1.00 77.75 271 PRO A CA 1
ATOM 2190 C C . PRO A 1 271 ? 2.823 -0.333 -4.542 1.00 77.75 271 PRO A C 1
ATOM 2192 O O . PRO A 1 271 ? 2.367 -1.181 -5.319 1.00 77.75 271 PRO A O 1
ATOM 2195 N N . PRO A 1 272 ? 4.150 -0.204 -4.331 1.00 88.88 272 PRO A N 1
ATOM 2196 C CA . PRO A 1 272 ? 5.166 -0.983 -5.027 1.00 88.88 272 PRO A CA 1
ATOM 2197 C C . PRO A 1 272 ? 4.951 -2.496 -4.969 1.00 88.88 272 PRO A C 1
ATOM 2199 O O . PRO A 1 272 ? 4.709 -3.104 -3.914 1.00 88.88 272 PRO A O 1
ATOM 2202 N N . VAL A 1 273 ? 5.066 -3.111 -6.142 1.00 90.19 273 VAL A N 1
ATOM 2203 C CA . VAL A 1 273 ? 4.760 -4.523 -6.348 1.00 90.19 273 VAL A CA 1
ATOM 2204 C C . VAL A 1 273 ? 5.940 -5.361 -5.883 1.00 90.19 273 VAL A C 1
ATOM 2206 O O . VAL A 1 273 ? 7.045 -5.230 -6.407 1.00 90.19 273 VAL A O 1
ATOM 2209 N N . LEU A 1 274 ? 5.701 -6.255 -4.921 1.00 91.81 274 LEU A N 1
ATOM 2210 C CA . LEU A 1 274 ? 6.687 -7.258 -4.536 1.00 91.81 274 LEU A CA 1
ATOM 2211 C C . LEU A 1 274 ? 6.679 -8.362 -5.585 1.00 91.81 274 LEU A C 1
ATOM 2213 O O . LEU A 1 274 ? 5.756 -9.179 -5.641 1.00 91.81 274 LEU A O 1
ATOM 2217 N N . VAL A 1 275 ? 7.711 -8.384 -6.415 1.00 95.31 275 VAL A N 1
ATOM 2218 C CA . VAL A 1 275 ? 7.942 -9.456 -7.373 1.00 95.31 275 VAL A CA 1
ATOM 2219 C C . VAL A 1 275 ? 8.781 -10.528 -6.692 1.00 95.31 275 VAL A C 1
ATOM 2221 O O . VAL A 1 275 ? 9.866 -10.268 -6.171 1.00 95.31 275 VAL A O 1
ATOM 2224 N N . THR A 1 276 ? 8.262 -11.748 -6.694 1.00 94.38 276 THR A N 1
ATOM 2225 C CA . THR A 1 276 ? 8.918 -12.944 -6.171 1.00 94.38 276 THR A CA 1
ATOM 2226 C C . THR A 1 276 ? 9.262 -13.851 -7.343 1.00 94.38 276 THR A C 1
ATOM 2228 O O . THR A 1 276 ? 8.370 -14.303 -8.060 1.00 94.38 276 THR A O 1
ATOM 2231 N N . VAL A 1 277 ? 10.551 -14.127 -7.541 1.00 95.25 277 VAL A N 1
ATOM 2232 C CA . VAL A 1 277 ? 11.027 -15.093 -8.538 1.00 95.25 277 VAL A CA 1
ATOM 2233 C C . VAL A 1 277 ? 11.364 -16.391 -7.807 1.00 95.25 277 VAL A C 1
ATOM 2235 O O . VAL A 1 277 ? 12.472 -16.559 -7.282 1.00 95.25 277 VAL A O 1
ATOM 2238 N N . LYS A 1 278 ? 10.373 -17.289 -7.741 1.00 91.25 278 LYS A N 1
ATOM 2239 C CA . LYS A 1 278 ? 10.401 -18.563 -6.995 1.00 91.25 278 LYS A CA 1
ATOM 2240 C C . LYS A 1 278 ? 11.632 -19.393 -7.329 1.00 91.25 278 LYS A C 1
ATOM 2242 O O . LYS A 1 278 ? 12.156 -19.272 -8.431 1.00 91.25 278 LYS A O 1
ATOM 2247 N N . SER A 1 279 ? 12.080 -20.245 -6.410 1.00 86.19 279 SER A N 1
ATOM 2248 C CA . SER A 1 279 ? 13.246 -21.132 -6.584 1.00 86.19 279 SER A CA 1
ATOM 2249 C C . SER A 1 279 ? 13.231 -21.924 -7.900 1.00 86.19 279 SER A C 1
ATOM 2251 O O . SER A 1 279 ? 14.231 -21.974 -8.620 1.00 86.19 279 SER A O 1
ATOM 2253 N N . SER A 1 280 ? 12.068 -22.471 -8.250 1.00 78.19 280 SER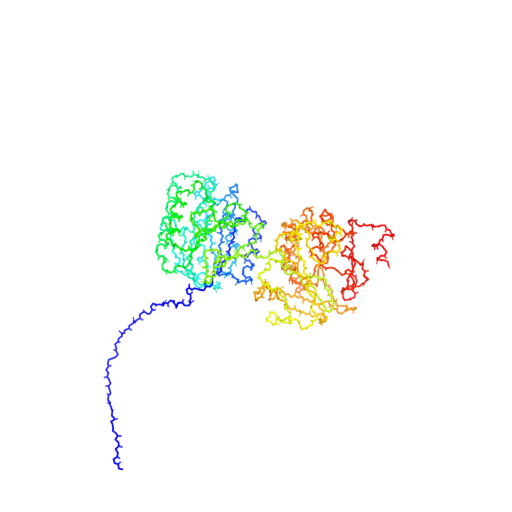 A N 1
ATOM 2254 C CA . SER A 1 280 ? 11.767 -23.153 -9.509 1.00 78.19 280 SER A CA 1
ATOM 2255 C C . SER A 1 280 ? 10.375 -22.761 -10.026 1.00 78.19 280 SER A C 1
ATOM 2257 O O . SER A 1 280 ? 9.600 -22.108 -9.326 1.00 78.19 280 SER A O 1
ATOM 2259 N N . GLY A 1 281 ? 10.076 -23.125 -11.274 1.00 73.81 281 GLY A N 1
ATOM 2260 C CA . GLY A 1 281 ? 8.786 -22.887 -11.926 1.00 73.81 281 GLY A CA 1
ATOM 2261 C C . GLY A 1 281 ? 8.911 -22.893 -13.450 1.00 73.81 281 GLY A C 1
ATOM 2262 O O . GLY A 1 281 ? 10.019 -22.862 -13.993 1.00 73.81 281 GLY A O 1
ATOM 2263 N N . THR A 1 282 ? 7.777 -22.921 -14.144 1.00 73.00 282 THR A N 1
ATOM 2264 C CA . THR A 1 282 ? 7.698 -22.668 -15.592 1.00 73.00 282 THR A CA 1
ATOM 2265 C C . THR A 1 282 ? 7.569 -21.162 -15.856 1.00 73.00 282 THR A C 1
ATOM 2267 O O . THR A 1 282 ? 7.527 -20.351 -14.928 1.00 73.00 282 THR A O 1
ATOM 2270 N N . THR A 1 283 ? 7.464 -20.746 -17.120 1.00 65.25 283 THR A N 1
ATOM 2271 C CA . THR A 1 283 ? 7.273 -19.329 -17.469 1.00 65.25 283 THR A CA 1
ATOM 2272 C C . THR A 1 283 ? 6.044 -18.694 -16.809 1.00 65.25 283 THR A C 1
ATOM 2274 O O . THR A 1 283 ? 6.082 -17.516 -16.458 1.00 65.25 283 THR A O 1
ATOM 2277 N N . THR A 1 284 ? 4.957 -19.446 -16.629 1.00 64.25 284 THR A N 1
ATOM 2278 C CA . THR A 1 284 ? 3.673 -18.887 -16.176 1.00 64.25 284 THR A CA 1
ATOM 2279 C C . THR A 1 284 ? 3.569 -18.706 -14.660 1.00 64.25 284 THR A C 1
ATOM 2281 O O . THR A 1 284 ? 2.760 -17.896 -14.203 1.00 64.25 284 THR A O 1
ATOM 2284 N N . ASP A 1 285 ? 4.371 -19.435 -13.876 1.00 78.81 285 ASP A N 1
ATOM 2285 C CA . ASP A 1 285 ? 4.229 -19.547 -12.416 1.00 78.81 285 ASP A CA 1
ATOM 2286 C C . ASP A 1 285 ? 5.480 -19.162 -11.604 1.00 78.81 285 ASP A C 1
ATOM 2288 O O . ASP A 1 285 ? 5.333 -18.863 -10.414 1.00 78.81 285 ASP A O 1
ATOM 2292 N N . ILE A 1 286 ? 6.673 -19.104 -12.219 1.00 91.69 286 ILE A N 1
ATOM 2293 C CA . ILE A 1 286 ? 7.924 -18.711 -11.539 1.00 91.69 286 ILE A CA 1
ATOM 2294 C C . ILE A 1 286 ? 7.912 -17.251 -11.056 1.00 91.69 286 ILE A C 1
ATOM 2296 O O . ILE A 1 286 ? 8.540 -16.931 -10.046 1.00 91.69 286 ILE A O 1
ATOM 2300 N N . PHE A 1 287 ? 7.185 -16.378 -11.764 1.00 94.81 287 PHE A N 1
ATOM 2301 C CA . PHE A 1 287 ? 7.001 -14.969 -11.424 1.00 94.81 287 PHE A CA 1
ATOM 2302 C C . PHE A 1 287 ? 5.684 -14.769 -10.668 1.00 94.81 287 PHE A C 1
ATOM 2304 O O . PHE A 1 287 ? 4.591 -14.797 -11.247 1.00 94.81 287 PHE A O 1
ATOM 2311 N N . GLU A 1 288 ? 5.792 -14.531 -9.366 1.00 89.50 288 GLU A N 1
ATOM 2312 C CA . GLU A 1 288 ? 4.674 -14.161 -8.510 1.00 89.50 288 GLU A CA 1
ATOM 2313 C C . GLU A 1 288 ? 4.712 -12.667 -8.177 1.00 89.50 288 GLU A C 1
ATOM 2315 O O . GLU A 1 288 ? 5.769 -12.088 -7.943 1.00 89.50 288 GLU A O 1
ATOM 2320 N N . PHE A 1 289 ? 3.534 -12.047 -8.153 1.00 86.88 289 PHE A N 1
ATOM 2321 C CA . PHE A 1 289 ? 3.358 -10.620 -7.919 1.00 86.88 289 PHE A CA 1
ATOM 2322 C C . PHE A 1 289 ? 2.460 -10.451 -6.696 1.00 86.88 289 PHE A C 1
ATOM 2324 O O . PHE A 1 289 ? 1.343 -10.978 -6.664 1.00 86.88 289 PHE A O 1
ATOM 2331 N N . ASP A 1 290 ? 2.946 -9.740 -5.683 1.00 81.38 290 ASP A N 1
ATOM 2332 C CA . ASP A 1 290 ? 2.147 -9.317 -4.539 1.00 81.38 290 ASP A CA 1
ATOM 2333 C C . ASP A 1 290 ? 2.074 -7.789 -4.487 1.00 81.38 290 ASP A C 1
ATOM 2335 O O . ASP A 1 290 ? 3.010 -7.083 -4.101 1.00 81.38 290 ASP A O 1
ATOM 2339 N N . ARG A 1 291 ? 0.915 -7.288 -4.908 1.00 75.31 291 ARG A N 1
ATOM 2340 C CA . ARG A 1 291 ? 0.527 -5.878 -4.893 1.00 75.31 291 ARG A CA 1
ATOM 2341 C C . ARG A 1 291 ? 0.042 -5.513 -3.482 1.00 75.31 291 ARG A C 1
ATOM 2343 O O . ARG A 1 291 ? -1.145 -5.281 -3.269 1.00 75.31 291 ARG A O 1
ATOM 2350 N N . ARG A 1 292 ? 0.954 -5.630 -2.509 1.00 56.84 292 ARG A N 1
ATOM 2351 C CA . ARG A 1 292 ? 0.647 -5.845 -1.082 1.00 56.84 292 ARG A CA 1
ATOM 2352 C C . ARG A 1 292 ? -0.376 -4.854 -0.510 1.00 56.84 292 ARG A C 1
ATOM 2354 O O . ARG A 1 292 ? -0.111 -3.661 -0.426 1.00 56.84 292 ARG A O 1
ATOM 2361 N N . TYR A 1 293 ? -1.441 -5.442 0.041 1.00 52.94 293 TYR A N 1
ATOM 2362 C CA . TYR A 1 293 ? -2.586 -4.849 0.746 1.00 52.94 293 TYR A CA 1
ATOM 2363 C C . TYR A 1 293 ? -3.632 -4.082 -0.070 1.00 52.94 293 TYR A C 1
ATOM 2365 O O . TYR A 1 293 ? -3.355 -3.108 -0.756 1.00 52.94 293 TYR A O 1
ATOM 2373 N N . GLN A 1 294 ? -4.891 -4.484 0.149 1.00 55.75 294 GLN A N 1
ATOM 2374 C CA . GLN A 1 294 ? -6.095 -3.727 -0.215 1.00 55.75 294 GLN A CA 1
ATOM 2375 C C . GLN A 1 294 ? -6.739 -3.029 0.989 1.00 55.75 294 GLN A C 1
ATOM 2377 O O . GLN A 1 294 ? -7.461 -2.066 0.779 1.00 55.75 294 GLN A O 1
ATOM 2382 N N . ARG A 1 295 ? -6.499 -3.503 2.225 1.00 79.62 295 ARG A N 1
ATOM 2383 C CA . ARG A 1 295 ? -6.700 -2.767 3.490 1.00 79.62 295 ARG A CA 1
ATOM 2384 C C . ARG A 1 295 ? -5.878 -3.442 4.592 1.00 79.62 295 ARG A C 1
ATOM 2386 O O . ARG A 1 295 ? -6.040 -4.647 4.812 1.00 79.62 295 ARG A O 1
ATOM 2393 N N . GLY A 1 296 ? -4.973 -2.702 5.238 1.00 73.94 296 GLY A N 1
ATOM 2394 C CA . GLY A 1 296 ? -4.151 -3.211 6.345 1.00 73.94 296 GLY A CA 1
ATOM 2395 C C . GLY A 1 296 ? -4.998 -3.700 7.528 1.00 73.94 296 GLY A C 1
ATOM 2396 O O . GLY A 1 296 ? -6.185 -3.387 7.580 1.00 73.94 296 GLY A O 1
ATOM 2397 N N . PRO A 1 297 ? -4.443 -4.474 8.477 1.00 90.94 297 PRO A N 1
ATOM 2398 C CA . PRO A 1 297 ? -5.154 -4.796 9.706 1.00 90.94 297 PRO A CA 1
ATOM 2399 C C . PRO A 1 297 ? -5.380 -3.539 10.552 1.00 90.94 297 PRO A C 1
ATOM 2401 O O . PRO A 1 297 ? -4.417 -2.881 10.943 1.00 90.94 297 PRO A O 1
ATOM 2404 N N . TYR A 1 298 ? -6.637 -3.235 10.862 1.00 96.69 298 TYR A N 1
ATOM 2405 C CA . TYR A 1 298 ? -7.035 -2.114 11.711 1.00 96.69 298 TYR A CA 1
ATOM 2406 C C . TYR A 1 298 ? -7.851 -2.568 12.922 1.00 96.69 298 TYR A C 1
ATOM 2408 O O . TYR A 1 298 ? -8.440 -3.651 12.923 1.00 96.69 298 TYR A O 1
ATOM 2416 N N . LEU A 1 299 ? -7.862 -1.739 13.967 1.00 98.44 299 LEU A N 1
ATOM 2417 C CA . LEU A 1 299 ? -8.630 -1.979 15.185 1.00 98.44 299 LEU A CA 1
ATOM 2418 C C . LEU A 1 299 ? -10.053 -1.414 15.087 1.00 98.44 299 LEU A C 1
ATOM 2420 O O . LEU A 1 299 ? -10.253 -0.286 14.640 1.00 98.44 299 LEU A O 1
ATOM 2424 N N . ALA A 1 300 ? -11.023 -2.174 15.589 1.00 97.81 300 ALA A N 1
ATOM 2425 C CA . ALA A 1 300 ? -12.427 -1.790 15.709 1.00 97.81 300 ALA A CA 1
ATOM 2426 C C . ALA A 1 300 ? -13.048 -2.382 16.990 1.00 97.81 300 ALA A C 1
ATOM 2428 O O . ALA A 1 300 ? -12.484 -3.306 17.583 1.00 97.81 300 ALA A O 1
ATOM 2429 N N . LYS A 1 301 ? -14.211 -1.862 17.412 1.00 97.06 301 LYS A N 1
ATOM 2430 C CA . LYS A 1 301 ? -15.029 -2.370 18.537 1.00 97.06 301 LYS A CA 1
ATOM 2431 C C . LYS A 1 301 ? -14.195 -2.803 19.760 1.00 97.06 301 LYS A C 1
ATOM 2433 O O . LYS A 1 301 ? -14.201 -3.965 20.173 1.00 97.06 301 LYS A O 1
ATOM 2438 N N . GLY A 1 302 ? -13.406 -1.864 20.287 1.00 97.81 302 GLY A N 1
ATOM 2439 C CA . GLY A 1 302 ? -12.594 -2.065 21.490 1.00 97.81 302 GLY A CA 1
ATOM 2440 C C . GLY A 1 302 ? -13.462 -2.180 22.745 1.00 97.81 302 GLY A C 1
ATOM 2441 O O . GLY A 1 302 ? -14.538 -1.584 22.806 1.00 97.81 302 GLY A O 1
ATOM 2442 N N . LYS A 1 303 ? -13.028 -2.973 23.731 1.00 97.25 303 LYS A N 1
ATOM 2443 C CA . LYS A 1 303 ? -13.757 -3.191 24.994 1.00 97.25 303 LYS A CA 1
ATOM 2444 C C . LYS A 1 303 ? -12.818 -3.662 26.122 1.00 97.25 303 LYS A C 1
ATOM 2446 O O . LYS A 1 303 ? -11.631 -3.887 25.862 1.00 97.25 303 LYS A O 1
ATOM 2451 N N . PRO A 1 304 ? -13.280 -3.798 27.383 1.00 97.38 304 PRO A N 1
ATOM 2452 C CA . PRO A 1 304 ? -12.403 -4.203 28.483 1.00 97.38 304 PRO A CA 1
ATOM 2453 C C . PRO A 1 304 ? -11.860 -5.633 28.356 1.00 97.38 304 PRO A C 1
ATOM 2455 O O . PRO A 1 304 ? -10.701 -5.865 28.673 1.00 97.38 304 PRO A O 1
ATOM 2458 N N . ASP A 1 305 ? -12.644 -6.590 27.855 1.00 97.19 305 ASP A N 1
ATOM 2459 C CA . ASP A 1 305 ? -12.208 -7.986 27.688 1.00 97.19 305 ASP A CA 1
ATOM 2460 C C . ASP A 1 305 ? -11.719 -8.314 26.264 1.00 97.19 305 ASP A C 1
ATOM 2462 O O . ASP A 1 305 ? -11.509 -9.484 25.947 1.00 97.19 305 ASP A O 1
ATOM 2466 N N . GLY A 1 306 ? -11.580 -7.335 25.364 1.00 97.81 306 GLY A N 1
ATOM 2467 C CA . GLY A 1 306 ? -11.487 -7.659 23.941 1.00 97.81 306 GLY A CA 1
ATOM 2468 C C . GLY A 1 306 ? -11.208 -6.511 22.979 1.00 97.81 306 GLY A C 1
ATOM 2469 O O . GLY A 1 306 ? -11.053 -5.350 23.354 1.00 97.81 306 GLY A O 1
ATOM 2470 N N . MET A 1 307 ? -11.117 -6.884 21.706 1.00 98.44 307 MET A N 1
ATOM 2471 C CA . MET A 1 307 ? -10.802 -6.012 20.574 1.00 98.44 307 MET A CA 1
ATOM 2472 C C . MET A 1 307 ? -11.214 -6.715 19.279 1.00 98.44 307 MET A C 1
ATOM 2474 O O . MET A 1 307 ? -11.109 -7.939 19.206 1.00 98.44 307 MET A O 1
ATOM 2478 N N . THR A 1 308 ? -11.608 -5.975 18.244 1.00 98.50 308 THR A N 1
ATOM 2479 C CA . THR A 1 308 ? -11.751 -6.527 16.887 1.00 98.50 308 THR A CA 1
ATOM 2480 C C . THR A 1 308 ? -10.569 -6.094 16.026 1.00 98.50 308 THR A C 1
ATOM 2482 O O . THR A 1 308 ? -10.192 -4.924 16.037 1.00 98.50 308 THR A O 1
ATOM 2485 N N . VAL A 1 309 ? -9.981 -7.025 15.275 1.00 98.25 309 VAL A N 1
ATOM 2486 C CA . VAL A 1 309 ? -8.961 -6.740 14.255 1.00 98.25 309 VAL A CA 1
ATOM 2487 C C . VAL A 1 309 ? -9.524 -7.110 12.888 1.00 98.25 309 VAL A C 1
ATOM 2489 O O . VAL A 1 309 ? -9.912 -8.258 12.670 1.00 98.25 309 VAL A O 1
ATOM 2492 N N . VAL A 1 310 ? -9.564 -6.147 11.969 1.00 97.62 310 VAL A N 1
ATOM 2493 C CA . VAL A 1 310 ? -10.178 -6.292 10.641 1.00 97.62 310 VAL A CA 1
ATOM 2494 C C . VAL A 1 310 ? -9.125 -6.112 9.553 1.00 97.62 310 VAL A C 1
ATOM 2496 O O . VAL A 1 310 ? -8.366 -5.153 9.611 1.00 97.62 310 VAL A O 1
ATOM 2499 N N . TRP A 1 311 ? -9.052 -7.008 8.564 1.00 94.00 311 TRP A N 1
ATOM 2500 C CA . TRP A 1 311 ? -8.118 -6.892 7.429 1.00 94.00 311 TRP A CA 1
ATOM 2501 C C . TRP A 1 311 ? -8.740 -7.365 6.112 1.00 94.00 311 TRP A C 1
ATOM 2503 O O . TRP A 1 311 ? -9.672 -8.171 6.110 1.00 94.00 311 TRP A O 1
ATOM 2513 N N . ARG A 1 312 ? -8.206 -6.891 4.976 1.00 90.25 312 ARG A N 1
ATOM 2514 C CA . ARG A 1 312 ? -8.745 -7.177 3.636 1.00 90.25 312 ARG A CA 1
ATOM 2515 C C . ARG A 1 312 ? -7.645 -7.585 2.655 1.00 90.25 312 ARG A C 1
ATOM 2517 O O . ARG A 1 312 ? -6.691 -6.836 2.429 1.00 90.25 312 ARG A O 1
ATOM 2524 N N . ILE A 1 313 ? -7.794 -8.774 2.070 1.00 83.81 313 ILE A N 1
ATOM 2525 C CA . ILE A 1 313 ? -6.815 -9.401 1.169 1.00 83.81 313 ILE A CA 1
ATOM 2526 C C . ILE A 1 313 ? -7.501 -10.206 0.058 1.00 83.81 313 ILE A C 1
ATOM 2528 O O . ILE A 1 313 ? -8.639 -10.647 0.213 1.00 83.81 313 ILE A O 1
ATOM 2532 N N . VAL A 1 314 ? -6.759 -10.496 -1.011 1.00 82.62 314 VAL A N 1
ATOM 2533 C CA . VAL A 1 314 ? -6.995 -11.681 -1.848 1.00 82.62 314 VAL A CA 1
ATOM 2534 C C . VAL A 1 314 ? -6.233 -12.848 -1.196 1.00 82.62 314 VAL A C 1
ATOM 2536 O O . VAL A 1 314 ? -5.000 -12.826 -1.214 1.00 82.62 314 VAL A O 1
ATOM 2539 N N . PRO A 1 315 ? -6.906 -13.820 -0.550 1.00 83.75 315 PRO A N 1
ATOM 2540 C CA . PRO A 1 315 ? -6.228 -14.890 0.181 1.00 83.75 315 PRO A CA 1
ATOM 2541 C C . PRO A 1 315 ? -5.564 -15.895 -0.771 1.00 83.75 315 PRO A C 1
ATOM 2543 O O . PRO A 1 315 ? -6.170 -16.308 -1.760 1.00 83.75 315 PRO A O 1
ATOM 2546 N N . LYS A 1 316 ? -4.336 -16.318 -0.449 1.00 79.25 316 LYS A N 1
ATOM 2547 C CA . LYS A 1 316 ? -3.604 -17.382 -1.165 1.00 79.25 316 LYS A CA 1
ATOM 2548 C C . LYS A 1 316 ? -3.541 -18.687 -0.362 1.00 79.25 316 LYS A C 1
ATOM 2550 O O . LYS A 1 316 ? -3.366 -19.752 -0.945 1.00 79.25 316 LYS A O 1
ATOM 2555 N N . GLY A 1 317 ? -3.703 -18.613 0.959 1.00 83.25 317 GLY A N 1
ATOM 2556 C CA . GLY A 1 317 ? -3.840 -19.758 1.858 1.00 83.25 317 GLY A CA 1
ATOM 2557 C C . GLY A 1 317 ? -5.119 -19.679 2.693 1.00 83.25 317 GLY A C 1
ATOM 2558 O O . GLY A 1 317 ? -6.104 -19.055 2.304 1.00 83.25 317 GLY A O 1
ATOM 2559 N N . LYS A 1 318 ? -5.105 -20.302 3.877 1.00 89.50 318 LYS A N 1
ATOM 2560 C CA . LYS A 1 318 ? -6.145 -20.134 4.905 1.00 89.50 318 LYS A CA 1
ATOM 2561 C C . LYS A 1 318 ? -5.722 -19.007 5.856 1.00 89.50 318 LYS A C 1
ATOM 2563 O O . LYS A 1 318 ? -4.739 -19.202 6.575 1.00 89.50 318 LYS A O 1
ATOM 2568 N N . PRO A 1 319 ? -6.408 -17.850 5.897 1.00 90.44 319 PRO A N 1
ATOM 2569 C CA . PRO A 1 319 ? -5.976 -16.771 6.773 1.00 90.44 319 PRO A CA 1
ATOM 2570 C C . PRO A 1 319 ? -6.196 -17.091 8.250 1.00 90.44 319 PRO A C 1
ATOM 2572 O O . PRO A 1 319 ? -7.135 -17.798 8.624 1.00 90.44 319 PRO A O 1
ATOM 2575 N N . SER A 1 320 ? -5.310 -16.575 9.096 1.00 94.56 320 SER A N 1
ATOM 2576 C CA . SER A 1 320 ? -5.394 -16.721 10.549 1.00 94.56 320 SER A CA 1
ATOM 2577 C C . SER A 1 320 ? -4.787 -15.517 11.261 1.00 94.56 320 SER A C 1
ATOM 2579 O O . SER A 1 320 ? -3.983 -14.777 10.695 1.00 94.56 320 SER A O 1
ATOM 2581 N N . ILE A 1 321 ? -5.163 -15.330 12.524 1.00 96.06 321 ILE A N 1
ATOM 2582 C CA . ILE A 1 321 ? -4.599 -14.300 13.391 1.00 96.06 321 ILE A CA 1
ATOM 2583 C C . ILE A 1 321 ? -4.070 -14.933 14.678 1.00 96.06 321 ILE A C 1
ATOM 2585 O O . ILE A 1 321 ? -4.605 -15.921 15.186 1.00 96.06 321 ILE A O 1
ATOM 2589 N N . ARG A 1 322 ? -2.978 -14.369 15.186 1.00 96.00 322 ARG A N 1
ATOM 2590 C CA . ARG A 1 322 ? -2.292 -14.781 16.410 1.00 96.00 322 ARG A CA 1
ATOM 2591 C C . ARG A 1 322 ? -2.193 -13.581 17.346 1.00 96.00 322 ARG A C 1
ATOM 2593 O O . ARG A 1 322 ? -2.026 -12.464 16.865 1.00 96.00 322 ARG A O 1
ATOM 2600 N N . ILE A 1 323 ? -2.249 -13.806 18.656 1.00 97.62 323 ILE A N 1
ATOM 2601 C CA . ILE A 1 323 ? -2.138 -12.780 19.705 1.00 97.62 323 ILE A CA 1
ATOM 2602 C C . ILE A 1 323 ? -1.130 -13.216 20.782 1.00 97.62 323 ILE A C 1
ATOM 2604 O O . ILE A 1 323 ? -0.898 -14.410 20.972 1.00 97.62 323 ILE A O 1
ATOM 2608 N N . GLY A 1 324 ? -0.508 -12.270 21.481 1.00 96.31 324 GLY A N 1
ATOM 2609 C CA . GLY A 1 324 ? 0.408 -12.535 22.592 1.00 96.31 324 GLY A CA 1
ATOM 2610 C C . GLY A 1 324 ? 0.728 -11.275 23.399 1.00 96.31 324 GLY A C 1
ATOM 2611 O O . GLY A 1 324 ? 0.322 -10.177 23.030 1.00 96.31 324 GLY A O 1
ATOM 2612 N N . LEU A 1 325 ? 1.469 -11.424 24.499 1.00 97.00 325 LEU A N 1
ATOM 2613 C CA . LEU A 1 325 ? 1.972 -10.292 25.299 1.00 97.00 325 LEU A CA 1
ATOM 2614 C C . LEU A 1 325 ? 3.332 -9.762 24.798 1.00 97.00 325 LEU A C 1
ATOM 2616 O O . LEU A 1 325 ? 3.786 -8.711 25.239 1.00 97.00 325 LEU A O 1
ATOM 2620 N N . SER A 1 326 ? 3.953 -10.461 23.842 1.00 86.25 326 SER A N 1
ATOM 2621 C CA . SER A 1 326 ? 5.203 -10.089 23.171 1.00 86.25 326 SER A CA 1
ATOM 2622 C C . SER A 1 326 ? 5.011 -10.085 21.643 1.00 86.25 326 SER A C 1
ATOM 2624 O O . SER A 1 326 ? 4.302 -10.958 21.129 1.00 86.25 326 SER A O 1
ATOM 2626 N N . PRO A 1 327 ? 5.657 -9.167 20.892 1.00 72.75 327 PRO A N 1
ATOM 2627 C CA . PRO A 1 327 ? 5.599 -9.121 19.427 1.00 72.75 327 PRO A CA 1
ATOM 2628 C C . PRO A 1 327 ? 6.206 -10.353 18.736 1.00 72.75 327 PRO A C 1
ATOM 2630 O O . PRO A 1 327 ? 5.938 -10.571 17.554 1.00 72.75 327 PRO A O 1
ATOM 2633 N N . THR A 1 328 ? 7.031 -11.142 19.435 1.00 71.81 328 THR A N 1
ATOM 2634 C CA . THR A 1 328 ? 7.652 -12.372 18.910 1.00 71.81 328 THR A CA 1
ATOM 2635 C C . THR A 1 328 ? 6.886 -13.646 19.273 1.00 71.81 328 THR A C 1
ATOM 2637 O O . THR A 1 328 ? 7.090 -14.671 18.631 1.00 71.81 328 THR A O 1
ATOM 2640 N N . GLU A 1 329 ? 5.979 -13.600 20.255 1.00 84.50 329 GLU A N 1
ATOM 2641 C CA . GLU A 1 329 ? 5.361 -14.794 20.861 1.00 84.50 329 GLU A CA 1
ATOM 2642 C C . GLU A 1 329 ? 3.847 -14.897 20.620 1.00 84.50 329 GLU A C 1
ATOM 2644 O O . GLU A 1 329 ? 3.096 -15.433 21.438 1.00 84.50 329 GLU A O 1
ATOM 2649 N N . THR A 1 330 ? 3.366 -14.385 19.487 1.00 89.31 330 THR A N 1
ATOM 2650 C CA . THR A 1 330 ? 1.941 -14.451 19.143 1.00 89.31 330 THR A CA 1
ATOM 2651 C C . THR A 1 330 ? 1.510 -15.872 18.761 1.00 89.31 330 THR A C 1
ATOM 2653 O O . THR A 1 330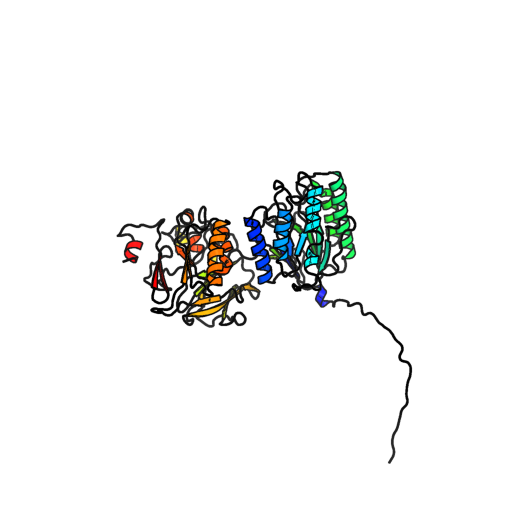 ? 2.086 -16.480 17.854 1.00 89.31 330 THR A O 1
ATOM 2656 N N . LYS A 1 331 ? 0.446 -16.384 19.390 1.00 94.38 331 LYS A N 1
ATOM 2657 C CA . LYS A 1 331 ? -0.138 -17.721 19.158 1.00 94.38 331 LYS A CA 1
ATOM 2658 C C . LYS A 1 331 ? -1.625 -17.603 18.805 1.00 94.38 331 LYS A C 1
ATOM 2660 O O . LYS A 1 331 ? -2.257 -16.600 19.124 1.00 94.38 331 LYS A O 1
ATOM 2665 N N . VAL A 1 332 ? -2.197 -18.603 18.132 1.00 92.31 332 VAL A N 1
ATOM 2666 C CA . VAL A 1 332 ? -3.659 -18.657 17.941 1.00 92.31 332 VAL A CA 1
ATOM 2667 C C . VAL A 1 332 ? -4.312 -18.864 19.322 1.00 92.31 332 VAL A C 1
ATOM 2669 O O . VAL A 1 332 ? -3.862 -19.750 20.055 1.00 92.31 332 VAL A O 1
ATOM 2672 N N . PRO A 1 333 ? -5.326 -18.070 19.716 1.00 90.62 333 PRO A N 1
ATOM 2673 C CA . PRO A 1 333 ? -6.076 -18.286 20.951 1.00 90.62 333 PRO A CA 1
ATOM 2674 C C . PRO A 1 333 ? -6.685 -19.689 21.028 1.00 90.62 333 PRO A C 1
ATOM 2676 O O . PRO A 1 333 ? -7.225 -20.192 20.046 1.00 90.62 333 PRO A O 1
ATOM 2679 N N . LYS A 1 334 ? -6.657 -20.303 22.217 1.00 88.38 334 LYS A N 1
ATOM 2680 C CA . LYS A 1 334 ? -7.363 -21.574 22.484 1.00 88.38 334 LYS A CA 1
ATOM 2681 C C . LYS A 1 334 ? -8.888 -21.405 22.575 1.00 88.38 334 LYS A C 1
ATOM 2683 O O . LYS A 1 334 ? -9.621 -22.374 22.443 1.00 88.38 334 LYS A O 1
ATOM 2688 N N . SER A 1 335 ? -9.343 -20.193 22.876 1.00 91.94 335 SER A N 1
ATOM 2689 C CA . SER A 1 335 ? -10.741 -19.789 23.059 1.00 91.94 335 SER A CA 1
ATOM 2690 C C . SER A 1 335 ? -10.835 -18.267 22.887 1.00 91.94 335 SER A C 1
ATOM 2692 O O . SER A 1 335 ? -9.800 -17.610 22.763 1.00 91.94 335 SER A O 1
ATOM 2694 N N . GLY A 1 336 ? -12.047 -17.705 22.859 1.00 90.31 336 GLY A N 1
ATOM 2695 C CA . GLY A 1 336 ? -12.234 -16.249 22.794 1.00 90.31 336 GLY A CA 1
ATOM 2696 C C . GLY A 1 336 ? -11.766 -15.604 21.484 1.00 90.31 336 GLY A C 1
ATOM 2697 O O . GLY A 1 336 ? -11.284 -14.477 21.504 1.00 90.31 336 GLY A O 1
ATOM 2698 N N . LEU A 1 337 ? -11.876 -16.322 20.360 1.00 96.19 337 LEU A N 1
ATOM 2699 C CA . LEU A 1 337 ? -11.635 -15.806 19.011 1.00 96.19 337 LEU A CA 1
ATOM 2700 C C . LEU A 1 337 ? -12.787 -16.212 18.085 1.00 96.19 337 LEU A C 1
ATOM 2702 O O . LEU A 1 337 ? -13.003 -17.402 17.852 1.00 96.19 337 LEU A O 1
ATOM 2706 N N . ARG A 1 338 ? -13.482 -15.224 17.516 1.00 95.69 338 ARG A N 1
ATOM 2707 C CA . ARG A 1 338 ? -14.475 -15.393 16.443 1.00 95.69 338 ARG A CA 1
ATOM 2708 C C . ARG A 1 338 ? -13.951 -14.703 15.186 1.00 95.69 338 ARG A C 1
ATOM 2710 O O . ARG A 1 338 ? -13.504 -13.569 15.276 1.00 95.69 338 ARG A O 1
ATOM 2717 N N . ILE A 1 339 ? -13.992 -15.368 14.028 1.00 94.38 339 ILE A N 1
ATOM 2718 C CA . ILE A 1 339 ? -13.605 -14.762 12.741 1.00 94.38 339 ILE A CA 1
ATOM 2719 C C . ILE A 1 339 ? -14.801 -14.791 11.788 1.00 94.38 339 ILE A C 1
ATOM 2721 O O . ILE A 1 339 ? -15.189 -15.858 11.309 1.00 94.38 339 ILE A O 1
ATOM 2725 N N . THR A 1 340 ? -15.355 -13.617 11.495 1.00 94.31 340 THR A N 1
ATOM 2726 C CA . THR A 1 340 ? -16.326 -13.411 10.408 1.00 94.31 340 THR A CA 1
ATOM 2727 C C . THR A 1 340 ? -15.575 -13.204 9.087 1.00 94.31 340 THR A C 1
ATOM 2729 O O . THR A 1 340 ? -14.427 -12.754 9.080 1.00 94.31 340 THR A O 1
ATOM 2732 N N . LYS A 1 341 ? -16.201 -13.561 7.958 1.00 92.94 341 LYS A N 1
ATOM 2733 C CA . LYS A 1 341 ? -15.644 -13.392 6.608 1.00 92.94 341 LYS A CA 1
ATOM 2734 C C . LYS A 1 341 ? -16.683 -12.776 5.666 1.00 92.94 341 LYS A C 1
ATOM 2736 O O . LYS A 1 341 ? -17.749 -13.357 5.480 1.00 92.94 341 LYS A O 1
ATOM 2741 N N . LYS A 1 342 ? -16.348 -11.645 5.042 1.00 91.81 342 LYS A N 1
ATOM 2742 C CA . LYS A 1 342 ? -17.181 -10.957 4.041 1.00 91.81 342 LYS A CA 1
ATOM 2743 C C . LYS A 1 342 ? -16.510 -11.030 2.666 1.00 91.81 342 LYS A C 1
ATOM 2745 O O . LYS A 1 342 ? -15.307 -10.794 2.557 1.00 91.81 342 LYS A O 1
ATOM 2750 N N . VAL A 1 343 ? -17.264 -11.377 1.622 1.00 87.62 343 VAL A N 1
ATOM 2751 C CA . VAL A 1 343 ? -16.761 -11.563 0.241 1.00 87.62 343 VAL A CA 1
ATOM 2752 C C . VAL A 1 343 ? -17.449 -10.616 -0.741 1.00 87.62 343 VAL A C 1
ATOM 2754 O O . VAL A 1 343 ? -18.577 -10.193 -0.500 1.00 87.62 343 VAL A O 1
ATOM 2757 N N . TYR A 1 344 ? -16.832 -10.305 -1.883 1.00 75.75 344 TYR A N 1
ATOM 2758 C CA . TYR A 1 344 ? -17.574 -9.607 -2.939 1.00 75.75 344 TYR A CA 1
ATOM 2759 C C . TYR A 1 344 ? -18.629 -10.526 -3.588 1.00 75.75 344 TYR A C 1
ATOM 2761 O O . TYR A 1 344 ? -18.382 -11.696 -3.868 1.00 75.75 344 TYR A O 1
ATOM 2769 N N . GLU A 1 345 ? -19.825 -9.990 -3.825 1.00 61.50 345 GLU A N 1
ATOM 2770 C CA . GLU A 1 345 ? -21.028 -10.764 -4.157 1.00 61.50 345 GLU A CA 1
ATOM 2771 C C . GLU A 1 345 ? -21.012 -11.439 -5.545 1.00 61.50 345 GLU A C 1
ATOM 2773 O O . GLU A 1 345 ? -21.585 -12.518 -5.712 1.00 61.50 345 GLU A O 1
ATOM 2778 N N . LYS A 1 346 ? -20.354 -10.838 -6.552 1.00 54.81 346 LYS A N 1
ATOM 2779 C CA . LYS A 1 346 ? -20.486 -11.248 -7.971 1.00 54.81 346 LYS A CA 1
ATOM 2780 C C . LYS A 1 346 ? -20.044 -12.679 -8.302 1.00 54.81 346 LYS A C 1
ATOM 2782 O O . LYS A 1 346 ? -20.326 -13.144 -9.403 1.00 54.81 346 LYS A O 1
ATOM 2787 N N . ASP A 1 347 ? -19.404 -13.396 -7.384 1.00 45.84 347 ASP A N 1
ATOM 2788 C CA . ASP A 1 347 ? -19.058 -14.810 -7.569 1.00 45.84 347 ASP A CA 1
ATOM 2789 C C . ASP A 1 347 ? -20.257 -15.778 -7.424 1.00 45.84 347 ASP A C 1
ATOM 2791 O O . ASP A 1 347 ? -20.073 -16.994 -7.477 1.00 45.84 347 ASP A O 1
ATOM 2795 N N . LYS A 1 348 ? -21.499 -15.271 -7.303 1.00 42.03 348 LYS A N 1
ATOM 2796 C CA . LYS A 1 348 ? -22.742 -16.074 -7.354 1.00 42.03 348 LYS A CA 1
ATOM 2797 C C . LYS A 1 348 ? -23.797 -15.625 -8.385 1.00 42.03 348 LYS A C 1
ATOM 2799 O O . LYS A 1 348 ? -24.994 -15.720 -8.132 1.00 42.03 348 LYS A O 1
ATOM 2804 N N . GLY A 1 349 ? -23.360 -15.236 -9.585 1.00 39.16 349 GLY A N 1
ATOM 2805 C CA . GLY A 1 349 ? -24.171 -15.291 -10.818 1.00 39.16 349 GLY A CA 1
ATOM 2806 C C . GLY A 1 349 ? -25.207 -14.177 -11.013 1.00 39.16 349 GLY A C 1
ATOM 2807 O O . GLY A 1 349 ? -25.140 -13.471 -12.013 1.00 39.16 349 GLY A O 1
ATOM 2808 N N . ASN A 1 350 ? -26.112 -13.980 -10.054 1.00 39.72 350 ASN A N 1
ATOM 2809 C CA . ASN A 1 350 ? -27.096 -12.897 -10.040 1.00 39.72 350 ASN A CA 1
ATOM 2810 C C . ASN A 1 350 ? -26.785 -11.968 -8.862 1.00 39.72 350 ASN A C 1
ATOM 2812 O O . ASN A 1 350 ? -26.818 -12.408 -7.714 1.00 39.72 350 ASN A O 1
ATOM 2816 N N . GLY A 1 351 ? -26.481 -10.696 -9.135 1.00 46.84 351 GLY A N 1
ATOM 2817 C CA . GLY A 1 351 ? -26.359 -9.689 -8.075 1.00 46.84 351 GLY A CA 1
ATOM 2818 C C . GLY A 1 351 ? -27.723 -9.466 -7.431 1.00 46.84 351 GLY A C 1
ATOM 2819 O O . GLY A 1 351 ? -28.692 -9.209 -8.148 1.00 46.84 351 GLY A O 1
ATOM 2820 N N . LYS A 1 352 ? -27.816 -9.615 -6.109 1.00 51.81 352 LYS A N 1
ATOM 2821 C CA . LYS A 1 352 ? -29.077 -9.465 -5.387 1.00 51.81 352 LYS A CA 1
ATOM 2822 C C . LYS A 1 352 ? -29.460 -7.988 -5.284 1.00 51.81 352 LYS A C 1
ATOM 2824 O O . LYS A 1 352 ? -28.664 -7.082 -5.538 1.00 51.81 352 LYS A O 1
ATOM 2829 N N . ASP A 1 353 ? -30.700 -7.740 -4.882 1.00 54.19 353 ASP A N 1
ATOM 2830 C CA . ASP A 1 353 ? -31.139 -6.391 -4.556 1.00 54.19 353 ASP A CA 1
ATOM 2831 C C . ASP A 1 353 ? -30.548 -5.901 -3.217 1.00 54.19 353 ASP A C 1
ATOM 2833 O O . ASP A 1 353 ? -30.034 -6.666 -2.392 1.00 54.19 353 ASP A O 1
ATOM 2837 N N . ALA A 1 354 ? -30.650 -4.592 -2.974 1.00 51.91 354 ALA A N 1
ATOM 2838 C CA . ALA A 1 354 ? -30.174 -3.993 -1.730 1.00 51.91 354 ALA A CA 1
ATOM 2839 C C . ALA A 1 354 ? -30.893 -4.552 -0.482 1.00 51.91 354 ALA A C 1
ATOM 2841 O O . ALA A 1 354 ? -30.305 -4.579 0.595 1.00 51.91 354 ALA A O 1
ATOM 2842 N N . LYS A 1 355 ? -32.135 -5.048 -0.604 1.00 52.62 355 LYS A N 1
ATOM 2843 C CA . LYS A 1 355 ? -32.858 -5.662 0.523 1.00 52.62 355 LYS A CA 1
ATOM 2844 C C . LYS A 1 355 ? -32.219 -6.982 0.947 1.00 52.62 355 LYS A C 1
ATOM 2846 O O . LYS A 1 355 ? -32.029 -7.214 2.138 1.00 52.62 355 LYS A O 1
ATOM 2851 N N . THR A 1 356 ? -31.833 -7.825 -0.008 1.00 57.78 356 THR A N 1
ATOM 2852 C CA . THR A 1 356 ? -31.172 -9.097 0.304 1.00 57.78 356 THR A CA 1
ATOM 2853 C C . THR A 1 356 ? -29.778 -8.861 0.890 1.00 57.78 356 THR A C 1
ATOM 2855 O O . THR A 1 356 ? -29.398 -9.538 1.846 1.00 57.78 356 THR A O 1
ATOM 2858 N N . LEU A 1 357 ? -29.039 -7.858 0.395 1.00 60.41 357 LEU A N 1
ATOM 2859 C CA . LEU A 1 357 ? -27.758 -7.449 0.988 1.00 60.41 357 LEU A CA 1
ATOM 2860 C C . LEU A 1 357 ? -27.898 -6.993 2.453 1.00 60.41 357 LEU A C 1
ATOM 2862 O O . LEU A 1 357 ? -27.022 -7.320 3.249 1.00 60.41 357 LEU A O 1
ATOM 2866 N N . ALA A 1 358 ? -29.003 -6.342 2.847 1.00 61.06 358 ALA A N 1
ATOM 2867 C CA . ALA A 1 358 ? -29.254 -5.992 4.254 1.00 61.06 358 ALA A CA 1
ATOM 2868 C C . ALA A 1 358 ? -29.292 -7.242 5.152 1.00 61.06 358 ALA A C 1
ATOM 2870 O O . ALA A 1 358 ? -28.667 -7.278 6.211 1.00 61.06 358 ALA A O 1
ATOM 2871 N N . SER A 1 359 ? -29.990 -8.291 4.697 1.00 65.75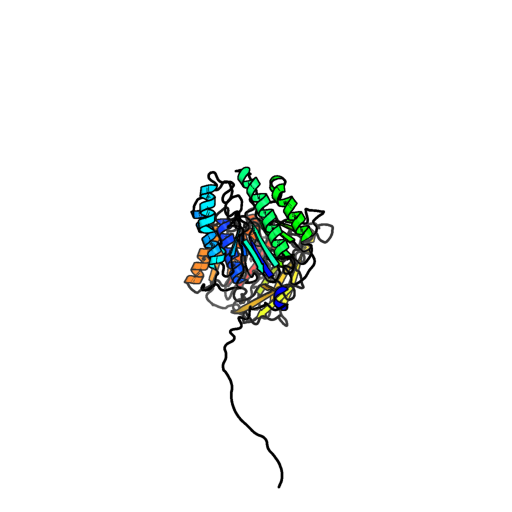 359 SER A N 1
ATOM 2872 C CA . SER A 1 359 ? -30.140 -9.557 5.434 1.00 65.75 359 SER A CA 1
ATOM 2873 C C . SER A 1 359 ? -28.864 -10.412 5.494 1.00 65.75 359 SER A C 1
ATOM 2875 O O . SER A 1 359 ? -28.740 -11.278 6.359 1.00 65.75 359 SER A O 1
ATOM 2877 N N . ASP A 1 360 ? -27.902 -10.156 4.602 1.00 74.19 360 ASP A N 1
ATOM 2878 C CA . ASP A 1 360 ? -26.645 -10.899 4.479 1.00 74.19 360 ASP A CA 1
ATOM 2879 C C . ASP A 1 360 ? -25.388 -10.027 4.733 1.00 74.19 360 ASP A C 1
ATOM 2881 O O . ASP A 1 360 ? -24.285 -10.431 4.358 1.00 74.19 360 ASP A O 1
ATOM 2885 N N . ARG A 1 361 ? -25.505 -8.854 5.381 1.00 77.00 361 ARG A N 1
ATOM 2886 C CA . ARG A 1 361 ? -24.385 -7.900 5.586 1.00 77.00 361 ARG A CA 1
ATOM 2887 C C . ARG A 1 361 ? -23.132 -8.506 6.238 1.00 77.00 361 ARG A C 1
ATOM 2889 O O . ARG A 1 361 ? -22.014 -8.155 5.878 1.00 77.00 361 ARG A O 1
ATOM 2896 N N . ASP A 1 362 ? -23.297 -9.497 7.115 1.00 80.25 362 ASP A N 1
ATOM 2897 C CA . ASP A 1 362 ? -22.194 -10.230 7.762 1.00 80.25 362 ASP A CA 1
ATOM 2898 C C . ASP A 1 362 ? -21.421 -11.165 6.801 1.00 80.25 362 ASP A C 1
ATOM 2900 O O . ASP A 1 362 ? -20.446 -11.803 7.201 1.00 80.25 362 ASP A O 1
ATOM 2904 N N . LYS A 1 363 ? -21.856 -11.285 5.537 1.00 84.38 363 LYS A N 1
ATOM 2905 C CA . LYS A 1 363 ? -21.335 -12.231 4.532 1.00 84.38 363 LYS A CA 1
ATOM 2906 C C . LYS A 1 363 ? -20.789 -11.549 3.274 1.00 84.38 363 LYS A C 1
ATOM 2908 O O . LYS A 1 363 ? -19.987 -12.170 2.573 1.00 84.38 363 LYS A O 1
ATOM 2913 N N . TYR A 1 364 ? -21.191 -10.312 2.973 1.00 86.94 364 TYR A N 1
ATOM 2914 C CA . TYR A 1 364 ? -20.877 -9.642 1.704 1.00 86.94 364 TYR A CA 1
ATOM 2915 C C . TYR A 1 364 ? -20.265 -8.248 1.874 1.00 86.94 364 TYR A C 1
ATOM 2917 O O . TYR A 1 364 ? -20.496 -7.583 2.874 1.00 86.94 364 TYR A O 1
ATOM 2925 N N . LEU A 1 365 ? -19.490 -7.826 0.870 1.00 88.38 365 LEU A N 1
ATOM 2926 C CA . LEU A 1 365 ? -18.918 -6.483 0.737 1.00 88.38 365 LEU A CA 1
ATOM 2927 C C . LEU A 1 365 ? -19.614 -5.701 -0.383 1.00 88.38 365 LEU A C 1
ATOM 2929 O O . LEU A 1 365 ? -19.811 -6.219 -1.491 1.00 88.38 365 LEU A O 1
ATOM 2933 N N . PHE A 1 366 ? -19.933 -4.434 -0.133 1.00 85.88 366 PHE A N 1
ATOM 2934 C CA . PHE A 1 366 ? -20.605 -3.562 -1.089 1.00 85.88 366 PHE A CA 1
ATOM 2935 C C . PHE A 1 366 ? -19.633 -2.996 -2.136 1.00 85.88 366 PHE A C 1
ATOM 2937 O O . PHE A 1 366 ? -18.896 -2.040 -1.901 1.00 85.88 366 PHE A O 1
ATOM 2944 N N . LYS A 1 367 ? -19.685 -3.551 -3.355 1.00 80.06 367 LYS A N 1
ATOM 2945 C CA . LYS A 1 367 ? -18.921 -3.081 -4.536 1.00 80.06 367 LYS A CA 1
ATOM 2946 C C . LYS A 1 367 ? -17.388 -3.058 -4.365 1.00 80.06 367 LYS A C 1
ATOM 2948 O O . LYS A 1 367 ? -16.706 -2.427 -5.172 1.00 80.06 367 LYS A O 1
ATOM 2953 N N . ALA A 1 368 ? -16.849 -3.784 -3.386 1.00 78.69 368 ALA A N 1
ATOM 2954 C CA . ALA A 1 368 ? -15.417 -4.057 -3.290 1.00 78.69 368 ALA A CA 1
ATOM 2955 C C . ALA A 1 368 ? -14.894 -4.791 -4.554 1.00 78.69 368 ALA A C 1
ATOM 2957 O O . ALA A 1 368 ? -15.661 -5.501 -5.212 1.00 78.69 368 ALA A O 1
ATOM 2958 N N . PRO A 1 369 ? -13.602 -4.655 -4.913 1.00 74.69 369 PRO A N 1
ATOM 2959 C CA . PRO A 1 369 ? -13.002 -5.398 -6.024 1.00 74.69 369 PRO A CA 1
ATOM 2960 C C . PRO A 1 369 ? -13.178 -6.930 -5.956 1.00 74.69 369 PRO A C 1
ATOM 2962 O O . PRO A 1 369 ? -13.324 -7.529 -4.890 1.00 74.69 369 PRO A O 1
ATOM 2965 N N . LYS A 1 370 ? -13.128 -7.592 -7.121 1.00 70.50 370 LYS A N 1
ATOM 2966 C CA . LYS A 1 370 ? -13.298 -9.050 -7.230 1.00 70.50 370 LYS A CA 1
ATOM 2967 C C . LYS A 1 370 ? -12.139 -9.824 -6.581 1.00 70.50 370 LYS A C 1
ATOM 2969 O O . LYS A 1 370 ? -10.990 -9.397 -6.636 1.00 70.50 370 LYS A O 1
ATOM 2974 N N . GLY A 1 371 ? -12.451 -10.983 -5.991 1.00 75.94 371 GLY A N 1
ATOM 2975 C CA . GLY A 1 371 ? -11.482 -11.862 -5.320 1.00 75.94 371 GLY A CA 1
ATOM 2976 C C . GLY A 1 371 ? -11.093 -11.415 -3.907 1.00 75.94 371 GLY A C 1
ATOM 2977 O O . GLY A 1 371 ? -10.345 -12.118 -3.231 1.00 75.94 371 GLY A O 1
ATOM 2978 N N . ILE A 1 372 ? -11.606 -10.271 -3.447 1.00 82.56 372 ILE A N 1
ATOM 2979 C CA . ILE A 1 372 ? -11.405 -9.783 -2.085 1.00 82.56 372 ILE A CA 1
ATOM 2980 C C . ILE A 1 372 ? -12.174 -10.631 -1.074 1.00 82.56 372 ILE A C 1
ATOM 2982 O O . ILE A 1 372 ? -13.362 -10.918 -1.249 1.00 82.56 372 ILE A O 1
ATOM 2986 N N . VAL A 1 373 ? -11.509 -10.906 0.049 1.00 90.62 373 VAL A N 1
ATOM 2987 C CA . VAL A 1 373 ? -12.142 -11.305 1.304 1.00 90.62 373 VAL A CA 1
ATOM 2988 C C . VAL A 1 373 ? -11.699 -10.359 2.424 1.00 90.62 373 VAL A C 1
ATOM 2990 O O . VAL A 1 373 ? -10.504 -10.117 2.622 1.00 90.62 373 VAL A O 1
ATOM 2993 N N . GLN A 1 374 ? -12.669 -9.834 3.168 1.00 94.06 374 GLN A N 1
ATOM 2994 C CA . GLN A 1 374 ? -12.455 -9.160 4.446 1.00 94.06 374 GLN A CA 1
ATOM 2995 C C . GLN A 1 374 ? -12.662 -10.151 5.590 1.00 94.06 374 GLN A C 1
ATOM 2997 O O . GLN A 1 374 ? -13.593 -10.957 5.561 1.00 94.06 374 GLN A O 1
ATOM 3002 N N . TYR A 1 375 ? -11.798 -10.073 6.595 1.00 95.75 375 TYR A N 1
ATOM 3003 C CA . TYR A 1 375 ? -11.839 -10.896 7.795 1.00 95.75 375 TYR A CA 1
ATOM 3004 C C . TYR A 1 375 ? -11.944 -10.001 9.019 1.00 95.75 375 TYR A C 1
ATOM 3006 O O . TYR A 1 375 ? -11.200 -9.031 9.141 1.00 95.75 375 TYR A O 1
ATOM 3014 N N . GLU A 1 376 ? -12.852 -10.349 9.922 1.00 96.94 376 GLU A N 1
ATOM 3015 C CA . GLU A 1 376 ? -13.159 -9.588 11.133 1.00 96.94 376 GLU A CA 1
ATOM 3016 C C . GLU A 1 376 ? -12.959 -10.519 12.329 1.00 96.94 376 GLU A C 1
ATOM 3018 O O . GLU A 1 376 ? -13.786 -11.395 12.589 1.00 96.94 376 GLU A O 1
ATOM 3023 N N . ALA A 1 377 ? -11.814 -10.387 13.004 1.00 97.50 377 ALA A N 1
ATOM 3024 C CA . ALA A 1 377 ? -11.432 -11.220 14.137 1.00 97.50 377 ALA A CA 1
ATOM 3025 C C . ALA A 1 377 ? -11.738 -10.523 15.464 1.00 97.50 377 ALA A C 1
ATOM 3027 O O . ALA A 1 377 ? -11.007 -9.629 15.888 1.00 97.50 377 ALA A O 1
ATOM 3028 N N . GLU A 1 378 ? -12.799 -10.959 16.133 1.00 97.75 378 GLU A N 1
ATOM 3029 C CA . GLU A 1 378 ? -13.157 -10.520 17.479 1.00 97.75 378 GLU A CA 1
ATOM 3030 C C . GLU A 1 378 ? -12.423 -11.369 18.521 1.00 97.75 378 GLU A C 1
ATOM 3032 O O . GLU A 1 378 ? -12.553 -12.597 18.536 1.00 97.75 378 GLU A O 1
ATOM 3037 N N . PHE A 1 379 ? -11.693 -10.709 19.419 1.00 98.19 379 PHE A N 1
ATOM 3038 C CA . PHE A 1 379 ? -11.117 -11.304 20.621 1.00 98.19 379 PHE A CA 1
ATOM 3039 C C . PHE A 1 379 ? -11.986 -10.998 21.849 1.00 98.19 379 PHE A C 1
ATOM 3041 O O . PHE A 1 379 ? -12.482 -9.879 21.996 1.00 98.19 379 PHE A O 1
ATOM 3048 N N . SER A 1 380 ? -12.120 -11.966 22.757 1.00 97.31 380 SER A N 1
ATOM 3049 C CA . SER A 1 380 ? -12.831 -11.839 24.039 1.00 97.31 380 SER A CA 1
ATOM 3050 C C . SER A 1 380 ? -12.111 -12.592 25.165 1.00 97.31 380 SER A C 1
ATOM 3052 O O . SER A 1 380 ? -11.302 -13.482 24.902 1.00 97.31 380 SER A O 1
ATOM 3054 N N . GLY A 1 381 ? -12.429 -12.286 26.425 1.00 96.56 381 GLY A N 1
ATOM 3055 C CA . GLY A 1 381 ? -11.780 -12.909 27.591 1.00 96.56 381 GLY A CA 1
ATOM 3056 C C . GLY A 1 381 ? -10.312 -12.498 27.805 1.00 96.56 381 GLY A C 1
ATOM 3057 O O . GLY A 1 381 ? -9.568 -13.180 28.511 1.00 96.56 381 GLY A O 1
ATOM 3058 N N . LEU A 1 382 ? -9.880 -11.394 27.192 1.00 97.81 382 LEU A N 1
ATOM 3059 C CA . LEU A 1 382 ? -8.599 -10.744 27.459 1.00 97.81 382 LEU A CA 1
ATOM 3060 C C . LEU A 1 382 ? -8.633 -10.009 28.812 1.00 97.81 382 LEU A C 1
ATOM 3062 O O . LEU A 1 382 ? -9.695 -9.730 29.367 1.00 97.81 382 LEU A O 1
ATOM 3066 N N . LYS A 1 383 ? -7.458 -9.670 29.353 1.00 98.00 383 LYS A N 1
ATOM 3067 C CA . LYS A 1 383 ? -7.357 -8.871 30.583 1.00 98.00 383 LYS A CA 1
ATOM 3068 C C . LYS A 1 383 ? -7.583 -7.382 30.274 1.00 98.00 383 LYS A C 1
ATOM 3070 O O . LYS A 1 383 ? -6.897 -6.891 29.382 1.00 98.00 383 LYS A O 1
ATOM 3075 N N . PRO A 1 384 ? -8.416 -6.647 31.037 1.00 97.56 384 PRO A N 1
ATOM 3076 C CA . PRO A 1 384 ? -8.564 -5.196 30.898 1.00 97.56 384 PRO A CA 1
ATOM 3077 C C . PRO A 1 384 ? -7.264 -4.407 31.051 1.00 97.56 384 PRO A C 1
ATOM 3079 O O . PRO A 1 384 ? -6.305 -4.858 31.681 1.00 97.56 384 PRO A O 1
ATOM 3082 N N . GLY A 1 385 ? -7.234 -3.209 30.458 1.00 96.38 385 GLY A N 1
ATOM 3083 C CA . GLY A 1 385 ? -6.100 -2.276 30.482 1.00 96.38 385 GLY A CA 1
ATOM 3084 C C . GLY A 1 385 ? -4.765 -2.805 29.928 1.00 96.38 385 GLY A C 1
ATOM 3085 O O . GLY A 1 385 ? -3.757 -2.107 30.036 1.00 96.38 385 GLY A O 1
ATOM 3086 N N . THR A 1 386 ? -4.735 -4.012 29.357 1.00 97.81 386 THR A N 1
ATOM 3087 C CA . THR A 1 386 ? -3.519 -4.766 29.033 1.00 97.81 386 THR A CA 1
ATOM 3088 C C . THR A 1 386 ? -3.125 -4.578 27.571 1.00 97.81 386 THR A C 1
ATOM 3090 O O . THR A 1 386 ? -3.976 -4.593 26.680 1.00 97.81 386 THR A O 1
ATOM 3093 N N . GLN A 1 387 ? -1.825 -4.410 27.310 1.00 97.94 387 GLN A N 1
ATOM 3094 C CA . GLN A 1 387 ? -1.298 -4.349 25.947 1.00 97.94 387 GLN A CA 1
ATOM 3095 C C . GLN A 1 387 ? -1.079 -5.760 25.387 1.00 97.94 387 GLN A C 1
ATOM 3097 O O . GLN A 1 387 ? -0.384 -6.574 25.993 1.00 97.94 387 GLN A O 1
ATOM 3102 N N . TYR A 1 388 ? -1.610 -6.005 24.193 1.00 98.44 388 TYR A N 1
ATOM 3103 C CA . TYR A 1 388 ? -1.422 -7.222 23.413 1.00 98.44 388 TYR A CA 1
ATOM 3104 C C . TYR A 1 388 ? -0.793 -6.895 22.057 1.00 98.44 388 TYR A C 1
ATOM 3106 O O . TYR A 1 388 ? -1.083 -5.862 21.458 1.00 98.44 388 TYR A O 1
ATOM 3114 N N . PHE A 1 389 ? 0.033 -7.800 21.547 1.00 96.19 389 PHE A N 1
ATOM 3115 C CA . PHE A 1 389 ? 0.536 -7.795 20.176 1.00 96.19 389 PHE A CA 1
ATOM 3116 C C . PHE A 1 389 ? -0.231 -8.824 19.356 1.00 96.19 389 PHE A C 1
ATOM 3118 O O . PHE A 1 389 ? -0.581 -9.887 19.872 1.00 96.19 389 PHE A O 1
ATOM 3125 N N . TYR A 1 390 ? -0.459 -8.538 18.079 1.00 96.25 390 TYR A N 1
ATOM 3126 C CA . TYR A 1 390 ? -1.092 -9.467 17.151 1.00 96.25 390 TYR A CA 1
ATOM 3127 C C . TYR A 1 390 ? -0.256 -9.649 15.881 1.00 96.25 390 TYR A C 1
ATOM 3129 O O . TYR A 1 390 ? 0.646 -8.869 15.579 1.00 96.25 390 TYR A O 1
ATOM 3137 N N . SER A 1 391 ? -0.513 -10.727 15.146 1.00 84.94 391 SER A N 1
ATOM 3138 C CA . SER A 1 391 ? 0.096 -11.001 13.842 1.00 84.94 391 SER A CA 1
ATOM 3139 C C . SER A 1 391 ? -0.899 -11.733 12.947 1.00 84.94 391 SER A C 1
ATOM 3141 O O . SER A 1 391 ? -1.540 -12.689 13.385 1.00 84.94 391 SER A O 1
ATOM 3143 N N . VAL A 1 392 ? -1.024 -11.282 11.700 1.00 87.38 392 VAL A N 1
ATOM 3144 C CA . VAL A 1 392 ? -1.964 -11.807 10.699 1.00 87.38 392 VAL A CA 1
ATOM 3145 C C . VAL A 1 392 ? -1.195 -12.626 9.667 1.00 87.38 392 VAL A C 1
ATOM 3147 O O . VAL A 1 392 ? -0.097 -12.245 9.254 1.00 87.38 392 VAL A O 1
ATOM 3150 N N . TYR A 1 393 ? -1.772 -13.750 9.255 1.00 86.06 393 TYR A N 1
ATOM 3151 C CA . TYR A 1 393 ? -1.175 -14.731 8.358 1.00 86.06 393 TYR A CA 1
ATOM 3152 C C . TYR A 1 393 ? -2.140 -15.114 7.230 1.00 86.06 393 TYR A C 1
ATOM 3154 O O . TYR A 1 393 ? -3.356 -15.095 7.412 1.00 86.06 393 TYR A O 1
ATOM 3162 N N . ASP A 1 394 ? -1.578 -15.504 6.090 1.00 82.94 394 ASP A N 1
ATOM 3163 C CA . ASP A 1 394 ? -2.244 -16.015 4.890 1.00 82.94 394 ASP A CA 1
ATOM 3164 C C . ASP A 1 394 ? -1.611 -17.377 4.551 1.00 82.94 394 ASP A C 1
ATOM 3166 O O . ASP A 1 394 ? -0.534 -17.445 3.959 1.00 82.94 394 ASP A O 1
ATOM 3170 N N . GLY A 1 395 ? -2.200 -18.467 5.060 1.00 86.44 395 GLY A N 1
ATOM 3171 C CA . GLY A 1 395 ? -1.461 -19.721 5.250 1.00 86.44 395 GLY A CA 1
ATOM 3172 C C . GLY A 1 395 ? -0.367 -19.543 6.311 1.00 86.44 395 GLY A C 1
ATOM 3173 O O . GLY A 1 395 ? -0.606 -18.923 7.348 1.00 86.44 395 GLY A O 1
ATOM 3174 N N . ASP A 1 396 ? 0.843 -20.036 6.047 1.00 77.38 396 ASP A N 1
ATOM 3175 C CA . ASP A 1 396 ? 2.007 -19.839 6.929 1.00 77.38 396 ASP A CA 1
ATOM 3176 C C . ASP A 1 396 ? 2.696 -18.475 6.747 1.00 77.38 396 ASP A C 1
ATOM 3178 O O . ASP A 1 396 ? 3.501 -18.050 7.582 1.00 77.38 396 ASP A O 1
ATOM 3182 N N . ARG A 1 397 ? 2.359 -17.744 5.679 1.00 74.69 397 ARG A N 1
ATOM 3183 C CA . ARG A 1 397 ? 2.947 -16.442 5.354 1.00 74.69 397 ARG A CA 1
ATOM 3184 C C . ARG A 1 397 ? 2.402 -15.361 6.285 1.00 74.69 397 ARG A C 1
ATOM 3186 O O . ARG A 1 397 ? 1.233 -14.991 6.192 1.00 74.69 397 ARG A O 1
ATOM 3193 N N . ARG A 1 398 ? 3.246 -14.807 7.161 1.00 71.69 398 ARG A N 1
ATOM 3194 C CA . ARG A 1 398 ? 2.887 -13.643 7.990 1.00 71.69 398 ARG A CA 1
ATOM 3195 C C . ARG A 1 398 ? 2.756 -12.399 7.109 1.00 71.69 398 ARG A C 1
ATOM 3197 O O . ARG A 1 398 ? 3.760 -11.926 6.591 1.00 71.69 398 ARG A O 1
ATOM 3204 N N . ILE A 1 399 ? 1.550 -11.847 7.002 1.00 72.31 399 ILE A N 1
ATOM 3205 C CA . ILE A 1 399 ? 1.257 -10.624 6.235 1.00 72.31 399 ILE A CA 1
ATOM 3206 C C . ILE A 1 399 ? 1.238 -9.357 7.106 1.00 72.31 399 ILE A C 1
ATOM 3208 O O . ILE A 1 399 ? 1.310 -8.248 6.583 1.00 72.31 399 ILE A O 1
ATOM 3212 N N . ALA A 1 400 ? 1.146 -9.482 8.434 1.00 76.00 400 ALA A N 1
ATOM 3213 C CA . ALA A 1 400 ? 1.361 -8.380 9.378 1.00 76.00 400 ALA A CA 1
ATOM 3214 C C . ALA A 1 400 ? 1.801 -8.899 10.752 1.00 76.00 400 ALA A C 1
ATOM 3216 O O . ALA A 1 400 ? 1.509 -10.039 11.112 1.00 76.00 400 ALA A O 1
ATOM 3217 N N . GLY A 1 401 ? 2.472 -8.059 11.540 1.00 75.62 401 GLY A N 1
ATOM 3218 C CA . GLY A 1 401 ? 2.843 -8.383 12.915 1.00 75.62 401 GLY A CA 1
ATOM 3219 C C . GLY A 1 401 ? 3.866 -7.428 13.520 1.00 75.62 401 GLY A C 1
ATOM 3220 O O . GLY A 1 401 ? 4.084 -6.322 13.022 1.00 75.62 401 GLY A O 1
ATOM 3221 N N . GLY A 1 402 ? 4.527 -7.886 14.583 1.00 68.88 402 GLY A N 1
ATOM 3222 C CA . GLY A 1 402 ? 5.614 -7.160 15.240 1.00 68.88 402 GLY A CA 1
ATOM 3223 C C . GLY A 1 402 ? 5.159 -5.926 16.026 1.00 68.88 402 GLY A C 1
ATOM 3224 O O . GLY A 1 402 ? 3.982 -5.746 16.326 1.00 68.88 402 GLY A O 1
ATOM 3225 N N . GLN A 1 403 ? 6.113 -5.055 16.368 1.00 72.62 403 GLN A N 1
ATOM 3226 C CA . GLN A 1 403 ? 5.928 -3.976 17.350 1.00 72.62 403 GLN A CA 1
ATOM 3227 C C . GLN A 1 403 ? 4.824 -2.956 17.000 1.00 72.62 403 GLN A C 1
ATOM 3229 O O . GLN A 1 403 ? 4.300 -2.294 17.899 1.00 72.62 403 GLN A O 1
ATOM 3234 N N . ILE A 1 404 ? 4.475 -2.810 15.717 1.00 72.44 404 ILE A N 1
ATOM 3235 C CA . ILE A 1 404 ? 3.444 -1.874 15.228 1.00 72.44 404 ILE A CA 1
ATOM 3236 C C . ILE A 1 404 ? 2.021 -2.455 15.255 1.00 72.44 404 ILE A C 1
ATOM 3238 O O . ILE A 1 404 ? 1.060 -1.689 15.293 1.00 72.44 404 ILE A O 1
ATOM 3242 N N . CYS A 1 405 ? 1.888 -3.786 15.269 1.00 82.50 405 CYS A N 1
ATOM 3243 C CA . CYS A 1 405 ? 0.612 -4.502 15.313 1.00 82.50 405 CYS A CA 1
ATOM 3244 C C . CYS A 1 405 ? 0.304 -4.873 16.768 1.00 82.50 405 CYS A C 1
ATOM 3246 O O . CYS A 1 405 ? 0.594 -5.978 17.232 1.00 82.50 405 CYS A O 1
ATOM 3248 N N . ARG A 1 406 ? -0.226 -3.908 17.520 1.00 93.94 406 ARG A N 1
ATOM 3249 C CA . ARG A 1 406 ? -0.522 -4.044 18.950 1.00 93.94 406 ARG A CA 1
ATOM 3250 C C . ARG A 1 406 ? -1.760 -3.252 19.325 1.00 93.94 406 ARG A C 1
ATOM 3252 O O . ARG A 1 406 ? -2.050 -2.271 18.666 1.00 93.94 406 ARG A O 1
ATOM 3259 N N . PHE A 1 407 ? -2.440 -3.617 20.397 1.00 97.50 407 PHE A N 1
ATOM 3260 C CA . PHE A 1 407 ? -3.539 -2.836 20.958 1.00 97.50 407 PHE A CA 1
ATOM 3261 C C . PHE A 1 407 ? -3.496 -2.867 22.481 1.00 97.50 407 PHE A C 1
ATOM 3263 O O . PHE A 1 407 ? -2.791 -3.682 23.075 1.00 97.50 407 PHE A O 1
ATOM 3270 N N . LYS A 1 408 ? -4.272 -1.993 23.117 1.00 97.19 408 LYS A N 1
ATOM 3271 C CA . LYS A 1 408 ? -4.566 -2.046 24.548 1.00 97.19 408 LYS A CA 1
ATOM 3272 C C . LYS A 1 408 ? -6.072 -2.253 24.701 1.00 97.19 408 LYS A C 1
ATOM 3274 O O . LYS A 1 408 ? -6.848 -1.545 24.069 1.00 97.19 408 LYS A O 1
ATOM 3279 N N . THR A 1 409 ? -6.491 -3.236 25.490 1.00 97.81 409 THR A N 1
ATOM 3280 C CA . THR A 1 409 ? -7.907 -3.377 25.882 1.00 97.81 409 THR A CA 1
ATOM 3281 C C . THR A 1 409 ? -8.335 -2.173 26.723 1.00 97.81 409 THR A C 1
ATOM 3283 O O . THR A 1 409 ? -7.503 -1.616 27.449 1.00 97.81 409 THR A O 1
ATOM 3286 N N . HIS A 1 410 ? -9.619 -1.810 26.708 1.00 96.50 410 HIS A N 1
ATOM 3287 C CA . HIS A 1 410 ? -10.113 -0.707 27.544 1.00 96.50 410 HIS A CA 1
ATOM 3288 C C . HIS A 1 410 ? -9.821 -0.992 29.036 1.00 96.50 410 HIS A C 1
ATOM 3290 O O . HIS A 1 410 ? -9.715 -2.159 29.440 1.00 96.50 410 HIS A O 1
ATOM 3296 N N . PRO A 1 411 ? -9.653 0.035 29.887 1.00 96.38 411 PRO A N 1
ATOM 3297 C CA . PRO A 1 411 ? -9.629 -0.171 31.331 1.00 96.38 411 PRO A CA 1
ATOM 3298 C C . PRO A 1 411 ? -10.988 -0.722 31.817 1.00 96.38 411 PRO A C 1
ATOM 3300 O O . PRO A 1 411 ? -11.983 -0.611 31.098 1.00 96.38 411 PRO A O 1
ATOM 3303 N N . PRO A 1 412 ? -11.063 -1.300 33.031 1.00 94.94 412 PRO A N 1
ATOM 3304 C CA . PRO A 1 412 ? -12.336 -1.704 33.628 1.00 94.94 412 PRO A CA 1
ATOM 3305 C C . PRO A 1 412 ? -13.358 -0.558 33.658 1.00 94.94 412 PRO A C 1
ATOM 3307 O O . PRO A 1 412 ? -12.982 0.605 33.839 1.00 94.94 412 PRO A O 1
ATOM 3310 N N . ALA A 1 413 ? -14.645 -0.890 33.536 1.00 90.00 413 ALA A N 1
ATOM 3311 C CA . ALA A 1 413 ? -15.728 0.078 33.694 1.00 90.00 413 ALA A CA 1
ATOM 3312 C C . ALA A 1 413 ? -15.636 0.789 35.060 1.00 90.00 413 ALA A C 1
ATOM 3314 O O . ALA A 1 413 ? -15.245 0.192 36.064 1.00 90.00 413 ALA A O 1
ATOM 3315 N N . GLY A 1 414 ? -15.929 2.089 35.086 1.00 91.44 414 GLY A N 1
ATOM 3316 C CA . GLY A 1 414 ? -15.745 2.952 36.257 1.00 91.44 414 GLY A CA 1
ATOM 3317 C C . GLY A 1 414 ? -14.295 3.384 36.536 1.00 91.44 414 GLY A C 1
ATOM 3318 O O . GLY A 1 414 ? -14.067 4.166 37.461 1.00 91.44 414 GLY A O 1
ATOM 3319 N N . SER A 1 415 ? -13.302 2.936 35.755 1.00 95.38 415 SER A N 1
ATOM 3320 C CA . SER A 1 415 ? -11.905 3.360 35.929 1.00 95.38 415 SER A CA 1
ATOM 3321 C C . SER A 1 415 ? -11.718 4.857 35.674 1.00 95.38 415 SER A C 1
ATOM 3323 O O . SER A 1 415 ? -11.935 5.331 34.563 1.00 95.38 415 SER A O 1
ATOM 3325 N N . LYS A 1 416 ? -11.209 5.573 36.683 1.00 95.00 416 LYS A N 1
ATOM 3326 C CA . LYS A 1 416 ? -10.874 7.011 36.640 1.00 95.00 416 LYS A CA 1
ATOM 3327 C C . LYS A 1 416 ? -9.479 7.291 36.054 1.00 95.00 416 LYS A C 1
ATOM 3329 O O . LYS A 1 416 ? -8.806 8.240 36.452 1.00 95.00 416 LYS A O 1
ATOM 3334 N N . THR A 1 417 ? -8.989 6.417 35.174 1.00 87.56 417 THR A N 1
ATOM 3335 C CA . THR A 1 417 ? -7.679 6.587 34.527 1.00 87.56 417 THR A CA 1
ATOM 3336 C C . THR A 1 417 ? -7.724 7.763 33.541 1.00 87.56 417 THR A C 1
ATOM 3338 O O . THR A 1 417 ? -8.670 7.839 32.760 1.00 87.56 417 THR A O 1
ATOM 3341 N N . PRO A 1 418 ? -6.733 8.682 33.533 1.00 91.25 418 PRO A N 1
ATOM 3342 C CA . PRO A 1 418 ? -6.722 9.795 32.585 1.00 91.25 418 PRO A CA 1
ATOM 3343 C C . PRO A 1 418 ? -6.721 9.308 31.132 1.00 91.25 418 PRO A C 1
ATOM 3345 O O . PRO A 1 418 ? -5.757 8.689 30.683 1.00 91.25 418 PRO A O 1
ATOM 3348 N N . LEU A 1 419 ? -7.801 9.616 30.418 1.00 92.94 419 LEU A N 1
ATOM 3349 C CA . LEU A 1 419 ? -8.019 9.280 29.014 1.00 92.94 419 LEU A CA 1
ATOM 3350 C C . LEU A 1 419 ? -7.371 10.322 28.086 1.00 92.94 419 LEU A C 1
ATOM 3352 O O . LEU A 1 419 ? -7.410 11.525 28.358 1.00 92.94 419 LEU A O 1
ATOM 3356 N N . ARG A 1 420 ? -6.837 9.875 26.945 1.00 95.50 420 ARG A N 1
ATOM 3357 C CA . ARG A 1 420 ? -6.462 10.739 25.820 1.00 95.50 420 ARG A CA 1
ATOM 3358 C C . ARG A 1 420 ? -7.010 10.199 24.501 1.00 95.50 420 ARG A C 1
ATOM 3360 O O . ARG A 1 420 ? -6.556 9.168 24.016 1.00 95.50 420 ARG A O 1
ATOM 3367 N N . PHE A 1 421 ? -7.892 10.960 23.862 1.00 97.00 421 PHE A N 1
ATOM 3368 C CA . PHE A 1 421 ? -8.325 10.718 22.487 1.00 97.00 421 PHE A CA 1
ATOM 3369 C C . PHE A 1 421 ? -8.098 11.945 21.602 1.00 97.00 421 PHE A C 1
ATOM 3371 O O . PHE A 1 421 ? -7.921 13.060 22.093 1.00 97.00 421 PHE A O 1
ATOM 3378 N N . TRP A 1 422 ? -8.058 11.715 20.293 1.00 98.06 422 TRP A N 1
ATOM 3379 C CA . TRP A 1 422 ? -8.081 12.756 19.264 1.00 98.06 422 TRP A CA 1
ATOM 3380 C C . TRP A 1 422 ? -9.487 12.816 18.654 1.00 98.06 422 TRP A C 1
ATOM 3382 O O . TRP A 1 422 ? -10.175 11.796 18.598 1.00 98.06 422 TRP A O 1
ATOM 3392 N N . VAL A 1 423 ? -9.913 14.000 18.218 1.00 98.00 423 VAL A N 1
ATOM 3393 C CA . VAL A 1 423 ? -11.152 14.215 17.462 1.00 98.00 423 VAL A CA 1
ATOM 3394 C C . VAL A 1 423 ? -10.778 14.883 16.146 1.00 98.00 423 VAL A C 1
ATOM 3396 O O . VAL A 1 423 ? -9.976 15.819 16.131 1.00 98.00 423 VAL A O 1
ATOM 3399 N N . VAL A 1 424 ? -11.338 14.382 15.052 1.00 97.31 424 VAL A N 1
ATOM 3400 C CA . VAL A 1 424 ? -11.118 14.865 13.686 1.00 97.31 424 VAL A CA 1
ATOM 3401 C C . VAL A 1 424 ? -12.416 14.717 12.892 1.00 97.31 424 VAL A C 1
ATOM 3403 O O . VAL A 1 424 ? -13.202 13.824 13.178 1.00 97.31 424 VAL A O 1
ATOM 3406 N N . GLY A 1 425 ? -12.651 15.596 11.926 1.00 96.56 425 GLY A N 1
ATOM 3407 C CA . GLY A 1 425 ? -13.728 15.519 10.936 1.00 96.56 425 GLY A CA 1
ATOM 3408 C C . GLY A 1 425 ? -13.180 15.934 9.573 1.00 96.56 425 GLY A C 1
ATOM 3409 O O . GLY A 1 425 ? -12.020 16.356 9.497 1.00 96.56 425 GLY A O 1
ATOM 3410 N N . ASP A 1 426 ? -13.981 15.789 8.516 1.00 96.81 426 ASP A N 1
ATOM 3411 C CA . ASP A 1 426 ? -13.784 16.478 7.225 1.00 96.81 426 ASP A CA 1
ATOM 3412 C C . ASP A 1 426 ? -12.420 16.203 6.554 1.00 96.81 426 ASP A C 1
ATOM 3414 O O . ASP A 1 426 ? -11.932 16.955 5.701 1.00 96.81 426 ASP A O 1
ATOM 3418 N N . SER A 1 427 ? -11.764 15.110 6.952 1.00 91.75 427 SER A N 1
ATOM 3419 C CA . SER A 1 427 ? -10.351 14.887 6.664 1.00 91.75 427 SER A CA 1
ATOM 3420 C C . SER A 1 427 ? -10.115 14.146 5.356 1.00 91.75 427 SER A C 1
ATOM 3422 O O . SER A 1 427 ? -9.016 14.225 4.819 1.00 91.75 427 SER A O 1
ATOM 3424 N N . GLY A 1 428 ? -11.125 13.444 4.832 1.00 88.12 428 GLY A N 1
ATOM 3425 C CA . GLY A 1 428 ? -11.015 12.403 3.806 1.00 88.12 428 GLY A CA 1
ATOM 3426 C C . GLY A 1 428 ? -10.636 12.827 2.385 1.00 88.12 428 GLY A C 1
ATOM 3427 O O . GLY A 1 428 ? -11.198 12.283 1.435 1.00 88.12 428 GLY A O 1
ATOM 3428 N N . LYS A 1 429 ? -9.757 13.817 2.206 1.00 78.25 429 LYS A N 1
ATOM 3429 C CA . LYS A 1 429 ? -9.326 14.357 0.905 1.00 78.25 429 LYS A CA 1
ATOM 3430 C C . LYS A 1 429 ? -8.107 13.636 0.319 1.00 78.25 429 LYS A C 1
ATOM 3432 O O . LYS A 1 429 ? -7.918 13.686 -0.891 1.00 78.25 429 LYS A O 1
ATOM 3437 N N . GLY A 1 430 ? -7.299 12.963 1.142 1.00 70.75 430 GLY A N 1
ATOM 3438 C CA . GLY A 1 430 ? -6.030 12.341 0.738 1.00 70.75 430 GLY A CA 1
ATOM 3439 C C . GLY A 1 430 ? -4.882 13.337 0.515 1.00 70.75 430 GLY A C 1
ATOM 3440 O O . GLY A 1 430 ? -3.883 12.985 -0.107 1.00 70.75 430 GLY A O 1
ATOM 3441 N N . ASN A 1 431 ? -5.022 14.588 0.965 1.00 63.38 431 ASN A N 1
ATOM 3442 C CA . ASN A 1 431 ? -4.125 15.695 0.616 1.00 63.38 431 ASN A CA 1
ATOM 3443 C C . ASN A 1 431 ? -3.111 16.048 1.727 1.00 63.38 431 ASN A C 1
ATOM 3445 O O . ASN A 1 431 ? -3.041 15.393 2.770 1.00 63.38 431 ASN A O 1
ATOM 3449 N N . GLN A 1 432 ? -2.298 17.083 1.485 1.00 59.81 432 GLN A N 1
ATOM 3450 C CA . GLN A 1 432 ? -1.285 17.567 2.431 1.00 59.81 432 GLN A CA 1
ATOM 3451 C C . GLN A 1 432 ? -1.910 18.026 3.762 1.00 59.81 432 GLN A C 1
ATOM 3453 O O . GLN A 1 432 ? -1.436 17.605 4.812 1.00 59.81 432 GLN A O 1
ATOM 3458 N N . ASP A 1 433 ? -3.015 18.782 3.735 1.00 75.75 433 ASP A N 1
ATOM 3459 C CA . ASP A 1 433 ? -3.687 19.279 4.950 1.00 75.75 433 ASP A CA 1
ATOM 3460 C C . ASP A 1 433 ? -4.082 18.131 5.895 1.00 75.75 433 ASP A C 1
ATOM 3462 O O . ASP A 1 433 ? -3.804 18.168 7.096 1.00 75.75 433 ASP A O 1
ATOM 3466 N N . GLN A 1 434 ? -4.684 17.067 5.346 1.00 81.88 434 GLN A N 1
ATOM 3467 C CA . GLN A 1 434 ? -5.035 15.862 6.101 1.00 81.88 434 GLN A CA 1
ATOM 3468 C C . GLN A 1 434 ? -3.800 15.224 6.752 1.00 81.88 434 GLN A C 1
ATOM 3470 O O . GLN A 1 434 ? -3.841 14.827 7.924 1.00 81.88 434 GLN A O 1
ATOM 3475 N N . ALA A 1 435 ? -2.713 15.107 5.984 1.00 69.12 435 ALA A N 1
ATOM 3476 C CA . ALA A 1 435 ? -1.461 14.534 6.452 1.00 69.12 435 ALA A CA 1
ATOM 3477 C C . ALA A 1 435 ? -0.814 15.403 7.543 1.00 69.12 435 ALA A C 1
ATOM 3479 O O . ALA A 1 435 ? -0.291 14.857 8.510 1.00 69.12 435 ALA A O 1
ATOM 3480 N N . ASP A 1 436 ? -0.896 16.731 7.458 1.00 71.00 436 ASP A N 1
ATOM 3481 C CA . ASP A 1 436 ? -0.284 17.630 8.440 1.00 71.00 436 ASP A CA 1
ATOM 3482 C C . ASP A 1 436 ? -1.044 17.698 9.759 1.00 71.00 436 ASP A C 1
ATOM 3484 O O . ASP A 1 436 ? -0.411 17.680 10.816 1.00 71.00 436 ASP A O 1
ATOM 3488 N N . VAL A 1 437 ? -2.380 17.656 9.745 1.00 90.12 437 VAL A N 1
ATOM 3489 C CA . VAL A 1 437 ? -3.163 17.517 10.986 1.00 90.12 437 VAL A CA 1
ATOM 3490 C C . VAL A 1 437 ? -2.845 16.178 11.676 1.00 90.12 437 VAL A C 1
ATOM 3492 O O . VAL A 1 437 ? -2.675 16.124 12.899 1.00 90.12 437 VAL A O 1
ATOM 3495 N N . HIS A 1 438 ? -2.678 15.096 10.907 1.00 85.94 438 HIS A N 1
ATOM 3496 C CA . HIS A 1 438 ? -2.265 13.790 11.437 1.00 85.94 438 HIS A CA 1
ATOM 3497 C C . HIS A 1 438 ? -0.830 13.801 11.979 1.00 85.94 438 HIS A C 1
ATOM 3499 O O . HIS A 1 438 ? -0.595 13.386 13.117 1.00 85.94 438 HIS A O 1
ATOM 3505 N N . ASN A 1 439 ? 0.120 14.348 11.219 1.00 76.38 439 ASN A N 1
ATOM 3506 C CA . ASN A 1 439 ? 1.516 14.509 11.623 1.00 76.38 439 ASN A CA 1
ATOM 3507 C C . ASN A 1 439 ? 1.646 15.392 12.870 1.00 76.38 439 ASN A C 1
ATOM 3509 O O . ASN A 1 439 ? 2.462 15.094 13.744 1.00 76.38 439 ASN A O 1
ATOM 3513 N N . ALA A 1 440 ? 0.840 16.448 13.002 1.00 85.69 440 ALA A N 1
ATOM 3514 C CA . ALA A 1 440 ? 0.791 17.285 14.196 1.00 85.69 440 ALA A CA 1
ATOM 3515 C C . ALA A 1 440 ? 0.349 16.475 15.427 1.00 85.69 440 ALA A C 1
ATOM 3517 O O . ALA A 1 440 ? 1.024 16.521 16.459 1.00 85.69 440 ALA A O 1
ATOM 3518 N N . MET A 1 441 ? -0.706 15.659 15.310 1.00 94.81 441 MET A N 1
ATOM 3519 C CA . MET A 1 441 ? -1.157 14.748 16.373 1.00 94.81 441 MET A CA 1
ATOM 3520 C C . MET A 1 441 ? -0.079 13.711 16.745 1.00 94.81 441 MET A C 1
ATOM 3522 O O . MET A 1 441 ? 0.237 13.540 17.930 1.00 94.81 441 MET A O 1
ATOM 3526 N N . VAL A 1 442 ? 0.543 13.056 15.758 1.00 82.88 442 VAL A N 1
ATOM 3527 C CA . VAL A 1 442 ? 1.608 12.059 15.981 1.00 82.88 442 VAL A CA 1
ATOM 3528 C C . VAL A 1 442 ? 2.824 12.701 16.656 1.00 82.88 442 VAL A C 1
ATOM 3530 O O . VAL A 1 442 ? 3.357 12.165 17.630 1.00 82.88 442 VAL A O 1
ATOM 3533 N N . ASN A 1 443 ? 3.246 13.884 16.205 1.00 78.19 443 ASN A N 1
ATOM 3534 C CA . ASN A 1 443 ? 4.367 14.605 16.803 1.00 78.19 443 ASN A CA 1
ATOM 3535 C C . ASN A 1 443 ? 4.044 15.118 18.214 1.00 78.19 443 ASN A C 1
ATOM 3537 O O . ASN A 1 443 ? 4.906 15.045 19.091 1.00 78.19 443 ASN A O 1
ATOM 3541 N N . PHE A 1 444 ? 2.817 15.574 18.472 1.00 93.75 444 PHE A N 1
ATOM 3542 C CA . PHE A 1 444 ? 2.363 15.999 19.798 1.00 93.75 444 PHE A CA 1
ATOM 3543 C C . PHE A 1 444 ? 2.344 14.834 20.799 1.00 93.75 444 PHE A C 1
ATOM 3545 O O . PHE A 1 444 ? 2.957 14.912 21.868 1.00 93.75 444 PHE A O 1
ATOM 3552 N N . THR A 1 445 ? 1.700 13.717 20.453 1.00 91.69 445 THR A N 1
ATOM 3553 C CA . THR A 1 445 ? 1.618 12.530 21.324 1.00 91.69 445 THR A CA 1
ATOM 3554 C C . THR A 1 445 ? 2.998 11.928 21.612 1.00 91.69 445 THR A C 1
ATOM 3556 O O . THR A 1 445 ? 3.297 11.609 22.768 1.00 91.69 445 THR A O 1
ATOM 3559 N N . LYS A 1 446 ? 3.880 11.877 20.600 1.00 82.44 446 LYS A N 1
ATOM 3560 C CA . LYS A 1 446 ? 5.296 11.491 20.723 1.00 82.44 446 LYS A CA 1
ATOM 3561 C C . LYS A 1 446 ? 6.083 12.440 21.636 1.00 82.44 446 LYS A C 1
ATOM 3563 O O . LYS A 1 446 ? 6.729 11.971 22.571 1.00 82.44 446 LYS A O 1
ATOM 3568 N N . ARG A 1 447 ? 5.998 13.762 21.418 1.00 92.06 447 ARG A N 1
ATOM 3569 C CA . ARG A 1 447 ? 6.680 14.801 22.221 1.00 92.06 447 ARG A CA 1
ATOM 3570 C C . ARG A 1 447 ? 6.298 14.716 23.699 1.00 92.06 447 ARG A C 1
ATOM 3572 O O . ARG A 1 447 ? 7.169 14.750 24.561 1.00 92.06 447 ARG A O 1
ATOM 3579 N N . HIS A 1 448 ? 5.010 14.540 23.988 1.00 93.75 448 HIS A N 1
ATOM 3580 C CA . HIS A 1 448 ? 4.494 14.438 25.355 1.00 93.75 448 HIS A CA 1
ATOM 3581 C C . HIS A 1 448 ? 4.568 13.023 25.958 1.00 93.75 448 HIS A C 1
ATOM 3583 O O . HIS A 1 448 ? 4.074 12.829 27.068 1.00 93.75 448 HIS A O 1
ATOM 3589 N N . LYS A 1 449 ? 5.161 12.040 25.254 1.00 92.06 449 LYS A N 1
ATOM 3590 C CA . LYS A 1 449 ? 5.283 10.624 25.669 1.00 92.06 449 LYS A CA 1
ATOM 3591 C C . LYS A 1 449 ? 3.955 10.004 26.149 1.00 92.06 449 LYS A C 1
ATOM 3593 O O . LYS A 1 449 ? 3.939 9.134 27.015 1.00 92.06 449 LYS A O 1
ATOM 3598 N N . LYS A 1 450 ? 2.837 10.472 25.588 1.00 91.00 450 LYS A N 1
ATOM 3599 C CA . LYS A 1 450 ? 1.462 10.109 25.961 1.00 91.00 450 LYS A CA 1
ATOM 3600 C C . LYS A 1 450 ? 0.679 9.823 24.670 1.00 91.00 450 LYS A C 1
ATOM 3602 O O . LYS A 1 450 ? 0.221 10.792 24.047 1.00 91.00 450 LYS A O 1
ATOM 3607 N N . PRO A 1 451 ? 0.594 8.544 24.241 1.00 90.56 451 PRO A N 1
ATOM 3608 C CA . PRO A 1 451 ? -0.128 8.138 23.034 1.00 90.56 451 PRO A CA 1
ATOM 3609 C C . PRO A 1 451 ? -1.637 8.369 23.183 1.00 90.56 451 PRO A C 1
ATOM 3611 O O . PRO A 1 451 ? -2.108 8.743 24.256 1.00 90.56 451 PRO A O 1
ATOM 3614 N N . LEU A 1 452 ? -2.383 8.146 22.102 1.00 95.81 452 LEU A N 1
ATOM 3615 C CA . LEU A 1 452 ? -3.836 8.036 22.173 1.00 95.81 452 LEU A CA 1
ATOM 3616 C C . LEU A 1 452 ? -4.244 6.687 22.786 1.00 95.81 452 LEU A C 1
ATOM 3618 O O . LEU A 1 452 ? -3.569 5.679 22.577 1.00 95.81 452 LEU A O 1
ATOM 3622 N N . ASP A 1 453 ? -5.368 6.674 23.494 1.00 96.38 453 ASP A N 1
ATOM 3623 C CA . ASP A 1 453 ? -6.131 5.471 23.827 1.00 96.38 453 ASP A CA 1
ATOM 3624 C C . ASP A 1 453 ? -7.021 5.050 22.634 1.00 96.38 453 ASP A C 1
ATOM 3626 O O . ASP A 1 453 ? -7.083 3.873 22.281 1.00 96.38 453 ASP A O 1
ATOM 3630 N N . PHE A 1 454 ? -7.667 6.023 21.978 1.00 97.69 454 PHE A N 1
ATOM 3631 C CA . PHE A 1 454 ? -8.450 5.882 20.739 1.00 97.69 454 PHE A CA 1
ATOM 3632 C C . PHE A 1 454 ? -8.543 7.235 19.998 1.00 97.69 454 PHE A C 1
ATOM 3634 O O . PHE A 1 454 ? -8.021 8.245 20.475 1.00 97.69 454 PHE A O 1
ATOM 3641 N N . TYR A 1 455 ? -9.222 7.296 18.850 1.00 97.50 455 TYR A N 1
ATOM 3642 C CA . TYR A 1 455 ? -9.681 8.562 18.262 1.00 97.50 455 TYR A CA 1
ATOM 3643 C C . TYR A 1 455 ? -11.125 8.478 17.761 1.00 97.50 455 TYR A C 1
ATOM 3645 O O . TYR A 1 455 ? -11.627 7.396 17.467 1.00 97.50 455 TYR A O 1
ATOM 3653 N N . VAL A 1 456 ? -11.787 9.629 17.684 1.00 98.31 456 VAL A N 1
ATOM 3654 C CA . VAL A 1 456 ? -13.142 9.798 17.147 1.00 98.31 456 VAL A CA 1
ATOM 3655 C C . VAL A 1 456 ? -13.026 10.482 15.787 1.00 98.31 456 VAL A C 1
ATOM 3657 O O . VAL A 1 456 ? -12.285 11.461 15.665 1.00 98.31 456 VAL A O 1
ATOM 3660 N N . HIS A 1 457 ? -13.751 9.991 14.780 1.00 98.12 457 HIS A N 1
ATOM 3661 C CA . HIS A 1 457 ? -13.898 10.688 13.499 1.00 98.12 457 HIS A CA 1
ATOM 3662 C C . HIS A 1 457 ? -15.358 11.108 13.299 1.00 98.12 457 HIS A C 1
ATOM 3664 O O . HIS A 1 457 ? -16.242 10.259 13.314 1.00 98.12 457 HIS A O 1
ATOM 3670 N N . VAL A 1 458 ? -15.646 12.403 13.174 1.00 97.75 458 VAL A N 1
ATOM 3671 C CA . VAL A 1 458 ? -17.023 12.941 13.197 1.00 97.75 458 VAL A CA 1
ATOM 3672 C C . VAL A 1 458 ? -17.708 12.966 11.820 1.00 97.75 458 VAL A C 1
ATOM 3674 O O . VAL A 1 458 ? -18.640 13.736 11.609 1.00 97.75 458 VAL A O 1
ATOM 3677 N N . GLY A 1 459 ? -17.279 12.085 10.912 1.00 96.81 459 GLY A N 1
ATOM 3678 C CA . GLY A 1 459 ? -17.786 11.960 9.543 1.00 96.81 459 GLY A CA 1
ATOM 3679 C C . GLY A 1 459 ? -16.882 12.622 8.501 1.00 96.81 459 GLY A C 1
ATOM 3680 O O . GLY A 1 459 ? -15.925 13.320 8.835 1.00 96.81 459 GLY A O 1
ATOM 3681 N N . ASP A 1 460 ? -17.188 12.383 7.225 1.00 97.62 460 ASP A N 1
ATOM 3682 C CA . ASP A 1 460 ? -16.469 12.901 6.056 1.00 97.62 460 ASP A CA 1
ATOM 3683 C C . ASP A 1 460 ? -15.002 12.412 5.997 1.00 97.62 460 ASP A C 1
ATOM 3685 O O . ASP A 1 460 ? -14.004 13.144 5.982 1.00 97.62 460 ASP A O 1
ATOM 3689 N N . MET A 1 461 ? -14.895 11.085 5.956 1.00 94.75 461 MET A N 1
ATOM 3690 C CA . MET A 1 461 ? -13.669 10.282 5.922 1.00 94.75 461 MET A CA 1
ATOM 3691 C C . MET A 1 461 ? -13.260 9.866 4.505 1.00 94.75 461 MET A C 1
ATOM 3693 O O . MET A 1 461 ? -12.101 9.514 4.279 1.00 94.75 461 MET A O 1
ATOM 3697 N N . ALA A 1 462 ? -14.193 9.892 3.553 1.00 92.81 462 ALA A N 1
ATOM 3698 C CA . ALA A 1 462 ? -14.005 9.396 2.196 1.00 92.81 462 ALA A CA 1
ATOM 3699 C C . ALA A 1 462 ? -14.683 10.312 1.158 1.00 92.81 462 ALA A C 1
ATOM 3701 O O . ALA A 1 462 ? -15.603 9.903 0.443 1.00 92.81 462 ALA A O 1
ATOM 3702 N N . TYR A 1 463 ? -14.202 11.556 1.034 1.00 88.62 463 TYR A N 1
ATOM 3703 C CA . TYR A 1 463 ? -14.599 12.434 -0.073 1.00 88.62 463 TYR A CA 1
ATOM 3704 C C . TYR A 1 463 ? -14.292 11.756 -1.423 1.00 88.62 463 TYR A C 1
ATOM 3706 O O . TYR A 1 463 ? -13.326 11.009 -1.535 1.00 88.62 463 TYR A O 1
ATOM 3714 N N . ASN A 1 464 ? -15.040 11.998 -2.497 1.00 89.50 464 ASN A N 1
ATOM 3715 C CA . ASN A 1 464 ? -16.195 12.890 -2.588 1.00 89.50 464 ASN A CA 1
ATOM 3716 C C . ASN A 1 464 ? -17.528 12.159 -2.365 1.00 89.50 464 ASN A C 1
ATOM 3718 O O . ASN A 1 464 ? -18.552 12.829 -2.273 1.00 89.50 464 ASN A O 1
ATOM 3722 N N . THR A 1 465 ? -17.559 10.823 -2.328 1.00 91.31 465 THR A N 1
ATOM 3723 C CA . THR A 1 465 ? -18.824 10.063 -2.366 1.00 91.31 465 THR A CA 1
ATOM 3724 C C . THR A 1 465 ? -18.851 8.783 -1.527 1.00 91.31 465 THR A C 1
ATOM 3726 O O . THR A 1 465 ? -19.766 7.972 -1.695 1.00 91.31 465 THR A O 1
ATOM 3729 N N . GLY A 1 466 ? -17.878 8.551 -0.644 1.00 92.62 466 GLY A N 1
ATOM 3730 C CA . GLY A 1 466 ? -17.896 7.399 0.253 1.00 92.62 466 GLY A CA 1
ATOM 3731 C C . GLY A 1 466 ? -17.703 6.053 -0.439 1.00 92.62 466 GLY A C 1
ATOM 3732 O O . GLY A 1 466 ? -18.232 5.052 0.037 1.00 92.62 466 GLY A O 1
ATOM 3733 N N . LYS A 1 467 ? -17.024 5.998 -1.591 1.00 85.94 467 LYS A N 1
ATOM 3734 C CA . LYS A 1 467 ? -16.752 4.743 -2.315 1.00 85.94 467 LYS A CA 1
ATOM 3735 C C . LYS A 1 467 ? -15.634 3.944 -1.640 1.00 85.94 467 LYS A C 1
ATOM 3737 O O . LYS A 1 467 ? -14.763 4.498 -0.979 1.00 85.94 467 LYS A O 1
ATOM 3742 N N . ASP A 1 468 ? -15.591 2.633 -1.878 1.00 86.19 468 ASP A N 1
ATOM 3743 C CA . ASP A 1 468 ? -14.599 1.738 -1.257 1.00 86.19 468 ASP A CA 1
ATOM 3744 C C . ASP A 1 468 ? -13.133 2.110 -1.574 1.00 86.19 468 ASP A C 1
ATOM 3746 O O . ASP A 1 468 ? -12.258 1.985 -0.715 1.00 86.19 468 ASP A O 1
ATOM 3750 N N . HIS A 1 469 ? -12.868 2.634 -2.778 1.00 75.94 469 HIS A N 1
ATOM 3751 C CA . HIS A 1 469 ? -11.545 3.158 -3.140 1.00 75.94 469 HIS A CA 1
ATOM 3752 C C . HIS A 1 469 ? -11.262 4.539 -2.529 1.00 75.94 469 HIS A C 1
ATOM 3754 O O . HIS A 1 469 ? -10.118 4.800 -2.173 1.00 75.94 469 HIS A O 1
ATOM 3760 N N . GLU A 1 470 ? -12.279 5.392 -2.348 1.00 84.38 470 GLU A N 1
ATOM 3761 C CA . GLU A 1 470 ? -12.142 6.689 -1.665 1.00 84.38 470 GLU A CA 1
ATOM 3762 C C . GLU A 1 470 ? -11.775 6.451 -0.192 1.00 84.38 470 GLU A C 1
ATOM 3764 O O . GLU A 1 470 ? -10.782 6.993 0.286 1.00 84.38 470 GLU A O 1
ATOM 3769 N N . PHE A 1 471 ? -12.464 5.524 0.486 1.00 92.00 471 PHE A N 1
ATOM 3770 C CA . PHE A 1 471 ? -12.066 5.026 1.807 1.00 92.00 471 PHE A CA 1
ATOM 3771 C C . PHE A 1 471 ? -10.631 4.500 1.820 1.00 92.00 471 PHE A C 1
ATOM 3773 O O . PHE A 1 471 ? -9.861 4.820 2.729 1.00 92.00 471 PHE A O 1
ATOM 3780 N N . GLN A 1 472 ? -10.245 3.689 0.829 1.00 84.50 472 GLN A N 1
ATOM 3781 C CA . GLN A 1 472 ? -8.908 3.109 0.832 1.00 84.50 472 GLN A CA 1
ATOM 3782 C C . GLN A 1 472 ? -7.812 4.165 0.641 1.00 84.50 472 GLN A C 1
ATOM 3784 O O . GLN A 1 472 ? -6.864 4.193 1.420 1.00 84.50 472 GLN A O 1
ATOM 3789 N N . GLN A 1 473 ? -7.955 5.049 -0.344 1.00 72.75 473 GLN A N 1
ATOM 3790 C CA . GLN A 1 473 ? -6.974 6.089 -0.659 1.00 72.75 473 GLN A CA 1
ATOM 3791 C C . GLN A 1 473 ? -6.928 7.206 0.391 1.00 72.75 473 GLN A C 1
ATOM 3793 O O . GLN A 1 473 ? -5.859 7.759 0.628 1.00 72.75 473 GLN A O 1
ATOM 3798 N N . ARG A 1 474 ? -8.064 7.546 1.018 1.00 82.56 474 ARG A N 1
ATOM 3799 C CA . ARG A 1 474 ? -8.225 8.796 1.785 1.00 82.56 474 ARG A CA 1
ATOM 3800 C C . ARG A 1 474 ? -8.523 8.606 3.274 1.00 82.56 474 ARG A C 1
ATOM 3802 O O . ARG A 1 474 ? -8.442 9.574 4.018 1.00 82.56 474 ARG A O 1
ATOM 3809 N N . PHE A 1 475 ? -8.774 7.380 3.737 1.00 92.56 475 PHE A N 1
ATOM 3810 C CA . PHE A 1 475 ? -8.825 7.047 5.169 1.00 92.56 475 PHE A CA 1
ATOM 3811 C C . PHE A 1 475 ? -7.804 5.965 5.536 1.00 92.56 475 PHE A C 1
ATOM 3813 O O . PHE A 1 475 ? -6.923 6.197 6.363 1.00 92.56 475 PHE A O 1
ATOM 3820 N N . PHE A 1 476 ? -7.862 4.793 4.899 1.00 89.38 476 PHE A N 1
ATOM 3821 C CA . PHE A 1 476 ? -7.022 3.665 5.310 1.00 89.38 476 PHE A CA 1
ATOM 3822 C C . PHE A 1 476 ? -5.540 3.853 4.965 1.00 89.38 476 PHE A C 1
ATOM 3824 O O . PHE A 1 476 ? -4.706 3.589 5.824 1.00 89.38 476 PHE A O 1
ATOM 3831 N N . SER A 1 477 ? -5.185 4.336 3.770 1.00 76.94 477 SER A N 1
ATOM 3832 C CA . SER A 1 477 ? -3.777 4.561 3.397 1.00 76.94 477 SER A CA 1
ATOM 3833 C C . SER A 1 477 ? -3.086 5.700 4.178 1.00 76.94 477 SER A C 1
ATOM 3835 O O . SER A 1 477 ? -1.939 5.495 4.580 1.00 76.94 477 SER A O 1
ATOM 3837 N N . PRO A 1 478 ? -3.726 6.857 4.469 1.00 75.19 478 PRO A N 1
ATOM 3838 C CA . PRO A 1 478 ? -3.138 7.883 5.337 1.00 75.19 478 PRO A CA 1
ATOM 3839 C C . PRO A 1 478 ? -2.976 7.428 6.794 1.00 75.19 478 PRO A C 1
ATOM 3841 O O . PRO A 1 478 ? -1.959 7.718 7.421 1.00 75.19 478 PRO A O 1
ATOM 3844 N N . TYR A 1 479 ? -3.952 6.689 7.338 1.00 85.00 479 TYR A N 1
ATOM 3845 C CA . TYR A 1 479 ? -3.981 6.340 8.762 1.00 85.00 479 TYR A CA 1
ATOM 3846 C C . TYR A 1 479 ? -3.479 4.927 9.103 1.00 85.00 479 TYR A C 1
ATOM 3848 O O . TYR A 1 479 ? -3.475 4.587 10.283 1.00 85.00 479 TYR A O 1
ATOM 3856 N N . ASP A 1 480 ? -3.026 4.109 8.143 1.00 79.12 480 ASP A N 1
ATOM 3857 C CA . ASP A 1 480 ? -2.674 2.682 8.321 1.00 79.12 480 ASP A CA 1
ATOM 3858 C C . ASP A 1 480 ? -1.828 2.394 9.582 1.00 79.12 480 ASP A C 1
ATOM 3860 O O . ASP A 1 480 ? -2.203 1.567 10.417 1.00 79.12 480 ASP A O 1
ATOM 3864 N N . LEU A 1 481 ? -0.731 3.131 9.795 1.00 77.31 481 LEU A N 1
ATOM 3865 C CA . LEU A 1 481 ? 0.138 2.945 10.967 1.00 77.31 481 LEU A CA 1
ATOM 3866 C C . LEU A 1 481 ? -0.503 3.359 12.304 1.00 77.31 481 LEU A C 1
ATOM 3868 O O . LEU A 1 481 ? -0.062 2.882 13.349 1.00 77.31 481 LEU A O 1
ATOM 3872 N N . THR A 1 482 ? -1.520 4.224 12.299 1.00 87.12 482 THR A N 1
ATOM 3873 C CA . THR A 1 482 ? -2.333 4.557 13.483 1.00 87.12 482 THR A CA 1
ATOM 3874 C C . THR A 1 482 ? -3.434 3.520 13.679 1.00 87.12 482 THR A C 1
ATOM 3876 O O . THR A 1 482 ? -3.561 2.964 14.766 1.00 87.12 482 THR A O 1
ATOM 3879 N N . LEU A 1 483 ? -4.170 3.184 12.619 1.00 95.12 483 LEU A N 1
ATOM 3880 C CA . LEU A 1 483 ? -5.265 2.213 12.614 1.00 95.12 483 LEU A CA 1
ATOM 3881 C C . LEU A 1 483 ? -4.830 0.809 13.062 1.00 95.12 483 LEU A C 1
ATOM 3883 O O . LEU A 1 483 ? -5.601 0.115 13.721 1.00 95.12 483 LEU A O 1
ATOM 3887 N N . ARG A 1 484 ? -3.578 0.411 12.796 1.00 91.25 484 ARG A N 1
ATOM 3888 C CA . ARG A 1 484 ? -2.974 -0.833 13.317 1.00 91.25 484 ARG A CA 1
ATOM 3889 C C . ARG A 1 484 ? -2.907 -0.923 14.845 1.00 91.25 484 ARG A C 1
ATOM 3891 O O . ARG A 1 484 ? -2.719 -2.032 15.350 1.00 91.25 484 ARG A O 1
ATOM 3898 N N . ASN A 1 485 ? -2.980 0.196 15.574 1.00 94.00 485 ASN A N 1
ATOM 3899 C CA . ASN A 1 485 ? -2.783 0.222 17.030 1.00 94.00 485 ASN A CA 1
ATOM 3900 C C . ASN A 1 485 ? -3.658 1.190 17.845 1.00 94.00 485 ASN A C 1
ATOM 3902 O O . ASN A 1 485 ? -3.610 1.148 19.073 1.00 94.00 485 ASN A O 1
ATOM 3906 N N . THR A 1 486 ? -4.484 2.004 17.192 1.00 96.75 486 THR A N 1
ATOM 3907 C CA . THR A 1 486 ? -5.437 2.933 17.810 1.00 96.75 486 THR A CA 1
ATOM 3908 C C . THR A 1 486 ? -6.820 2.692 17.205 1.00 96.75 486 THR A C 1
ATOM 3910 O O . THR A 1 486 ? -6.955 2.701 15.982 1.00 96.75 486 THR A O 1
ATOM 3913 N N . VAL A 1 487 ? -7.846 2.480 18.036 1.00 98.19 487 VAL A N 1
ATOM 3914 C CA . VAL A 1 487 ? -9.236 2.327 17.560 1.00 98.19 487 VAL A CA 1
ATOM 3915 C C . VAL A 1 487 ? -9.746 3.657 17.003 1.00 98.19 487 VAL A C 1
ATOM 3917 O O . VAL A 1 487 ? -9.536 4.701 17.623 1.00 98.19 487 VAL A O 1
ATOM 3920 N N . CYS A 1 488 ? -10.443 3.604 15.866 1.00 98.06 488 CYS A N 1
ATOM 3921 C CA . CYS A 1 488 ? -11.274 4.701 15.376 1.00 98.06 488 CYS A CA 1
ATOM 3922 C C . CYS A 1 488 ? -12.740 4.463 15.766 1.00 98.06 488 CYS A C 1
ATOM 3924 O O . CYS A 1 488 ? -13.263 3.371 15.540 1.00 98.06 488 CYS A O 1
ATOM 3926 N N . TRP A 1 489 ? -13.394 5.491 16.301 1.00 98.44 489 TRP A N 1
ATOM 3927 C CA . TRP A 1 489 ? -14.833 5.540 16.555 1.00 98.44 489 TRP A CA 1
ATOM 3928 C C . TRP A 1 489 ? -15.482 6.573 15.617 1.00 98.44 489 TRP A C 1
ATOM 3930 O O . TRP A 1 489 ? -15.400 7.773 15.888 1.00 98.44 489 TRP A O 1
ATOM 3940 N N . PRO A 1 490 ? -16.050 6.145 14.477 1.00 97.81 490 PRO A N 1
ATOM 3941 C CA . PRO A 1 490 ? -16.571 7.044 13.456 1.00 97.81 490 PRO A CA 1
ATOM 3942 C C . PRO A 1 490 ? -18.063 7.360 13.632 1.00 97.81 490 PRO A C 1
ATOM 3944 O O . PRO A 1 490 ? -18.841 6.476 13.991 1.00 97.81 490 PRO A O 1
ATOM 3947 N N . ALA A 1 491 ? -18.476 8.566 13.251 1.00 97.19 491 ALA A N 1
ATOM 3948 C CA . ALA A 1 491 ? -19.827 8.873 12.771 1.00 97.19 491 ALA A CA 1
ATOM 3949 C C . ALA A 1 491 ? -19.863 8.794 11.231 1.00 97.19 491 ALA A C 1
ATOM 3951 O O . ALA A 1 491 ? -18.813 8.835 10.590 1.00 97.19 491 ALA A O 1
ATOM 3952 N N . MET A 1 492 ? -21.048 8.669 10.625 1.00 96.12 492 MET A N 1
ATOM 3953 C CA . MET A 1 492 ? -21.203 8.748 9.165 1.00 96.12 492 MET A CA 1
ATOM 3954 C C . MET A 1 492 ? -21.436 10.205 8.738 1.00 96.12 492 MET A C 1
ATOM 3956 O O . MET A 1 492 ? -22.369 10.840 9.225 1.00 96.12 492 MET A O 1
ATOM 3960 N N . GLY A 1 493 ? -20.607 10.728 7.829 1.00 97.12 493 GLY A N 1
ATOM 3961 C CA . GLY A 1 493 ? -20.792 12.052 7.233 1.00 97.12 493 GLY A CA 1
ATOM 3962 C C . GLY A 1 493 ? -21.664 12.028 5.976 1.00 97.12 493 GLY A C 1
ATOM 3963 O O . GLY A 1 493 ? -21.996 10.969 5.428 1.00 97.12 493 GLY A O 1
ATOM 3964 N N . ASN A 1 494 ? -22.019 13.211 5.469 1.00 97.19 494 ASN A N 1
ATOM 3965 C CA . ASN A 1 494 ? -22.797 13.316 4.234 1.00 97.19 494 ASN A CA 1
ATOM 3966 C C . ASN A 1 494 ? -22.008 12.883 2.991 1.00 97.19 494 ASN A C 1
ATOM 3968 O O . ASN A 1 494 ? -22.627 12.464 2.012 1.00 97.19 494 ASN A O 1
ATOM 3972 N N . HIS A 1 495 ? -20.671 12.918 3.006 1.00 97.56 495 HIS A N 1
ATOM 3973 C CA . HIS A 1 495 ? -19.894 12.365 1.897 1.00 97.56 495 HIS A CA 1
ATOM 3974 C C . HIS A 1 495 ? -19.910 10.831 1.870 1.00 97.56 495 HIS A C 1
ATOM 3976 O O . HIS A 1 495 ? -19.998 10.255 0.784 1.00 97.56 495 HIS A O 1
ATOM 3982 N N . GLU A 1 496 ? -19.971 10.156 3.023 1.00 97.19 496 GLU A N 1
ATOM 3983 C CA . GLU A 1 496 ? -20.216 8.707 3.076 1.00 97.19 496 GLU A CA 1
ATOM 3984 C C . GLU A 1 496 ? -21.633 8.330 2.618 1.00 97.19 496 GLU A C 1
ATOM 3986 O O . GLU A 1 496 ? -21.825 7.316 1.931 1.00 97.19 496 GLU A O 1
ATOM 3991 N N . GLY A 1 497 ? -22.613 9.169 2.963 1.00 95.62 497 GLY A N 1
ATOM 3992 C CA . GLY A 1 497 ? -24.033 8.996 2.660 1.00 95.62 497 GLY A CA 1
ATOM 3993 C C . GLY A 1 497 ? -24.419 9.052 1.179 1.00 95.62 497 GLY A C 1
ATOM 3994 O O . GLY A 1 497 ? -25.499 8.593 0.813 1.00 95.62 497 GLY A O 1
ATOM 3995 N N . TYR A 1 498 ? -23.544 9.499 0.269 1.00 95.06 498 TYR A N 1
ATOM 3996 C CA . TYR A 1 498 ? -23.805 9.328 -1.169 1.00 95.06 498 TYR A CA 1
ATOM 3997 C C . TYR A 1 498 ? -23.909 7.841 -1.542 1.00 95.06 498 TYR A C 1
ATOM 3999 O O . TYR A 1 498 ? -24.858 7.446 -2.229 1.00 95.06 498 TYR A O 1
ATOM 4007 N N . THR A 1 499 ? -22.997 7.003 -1.031 1.00 93.44 499 THR A N 1
ATOM 4008 C CA . THR A 1 499 ? -22.899 5.570 -1.379 1.00 93.44 499 THR A CA 1
ATOM 4009 C C . THR A 1 499 ? -23.368 4.623 -0.261 1.00 93.44 499 THR A C 1
ATOM 4011 O O . THR A 1 499 ? -23.754 3.495 -0.566 1.00 93.44 499 THR A O 1
ATOM 4014 N N . SER A 1 500 ? -23.382 5.060 1.003 1.00 94.75 500 SER A N 1
ATOM 4015 C CA . SER A 1 500 ? -23.835 4.265 2.164 1.00 94.75 500 SER A CA 1
ATOM 4016 C C . SER A 1 500 ? -25.244 4.658 2.625 1.00 94.75 500 SER A C 1
ATOM 4018 O O . SER A 1 500 ? -25.678 5.773 2.348 1.00 94.75 500 SER A O 1
ATOM 4020 N N . ARG A 1 501 ? -25.992 3.755 3.278 1.00 94.06 501 ARG A N 1
ATOM 4021 C CA . ARG A 1 501 ? -27.372 4.013 3.746 1.00 94.06 501 ARG A CA 1
ATOM 4022 C C . ARG A 1 501 ? -27.614 3.534 5.177 1.00 94.06 501 ARG A C 1
ATOM 4024 O O . ARG A 1 501 ? -27.726 2.321 5.395 1.00 94.06 501 ARG A O 1
ATOM 4031 N N . GLY A 1 502 ? -27.776 4.461 6.119 1.00 93.25 502 GLY A N 1
ATOM 4032 C CA . GLY A 1 502 ? -27.900 4.199 7.558 1.00 93.25 502 GLY A CA 1
ATOM 4033 C C . GLY A 1 502 ? -29.114 3.349 7.918 1.00 93.25 502 GLY A C 1
ATOM 4034 O O . GLY A 1 502 ? -28.999 2.404 8.699 1.00 93.25 502 GLY A O 1
ATOM 4035 N N . LEU A 1 503 ? -30.241 3.572 7.233 1.00 91.50 503 LEU A N 1
ATOM 4036 C CA . LEU A 1 503 ? -31.472 2.776 7.376 1.00 91.50 503 LEU A CA 1
ATOM 4037 C C . LEU A 1 503 ? -31.279 1.273 7.081 1.00 91.50 503 LEU A C 1
ATOM 4039 O O . LEU A 1 503 ? -32.045 0.443 7.565 1.00 91.50 503 LEU A O 1
ATOM 4043 N N . THR A 1 504 ? -30.268 0.912 6.286 1.00 89.12 504 THR A N 1
ATOM 4044 C CA . THR A 1 504 ? -29.974 -0.487 5.911 1.00 89.12 504 THR A CA 1
ATOM 4045 C C . THR A 1 504 ? -28.668 -1.017 6.503 1.00 89.12 504 THR A C 1
ATOM 4047 O O . THR A 1 504 ? -28.482 -2.229 6.593 1.00 89.12 504 THR A O 1
ATOM 4050 N N . GLY A 1 505 ? -27.752 -0.122 6.889 1.00 90.94 505 GLY A N 1
ATOM 4051 C CA . GLY A 1 505 ? -26.366 -0.451 7.212 1.00 90.94 505 GLY A CA 1
ATOM 4052 C C . GLY A 1 505 ? -25.621 -1.127 6.057 1.00 90.94 505 GLY A C 1
ATOM 4053 O O . GLY A 1 505 ? -24.886 -2.086 6.278 1.00 90.94 505 GLY A O 1
ATOM 4054 N N . ILE A 1 506 ? -25.844 -0.651 4.827 1.00 89.38 506 ILE A N 1
ATOM 4055 C CA . ILE A 1 506 ? -25.162 -1.110 3.609 1.00 89.38 506 ILE A CA 1
ATOM 4056 C C . ILE A 1 506 ? -24.335 0.035 3.037 1.00 89.38 506 ILE A C 1
ATOM 4058 O O . ILE A 1 506 ? -24.795 1.176 2.975 1.00 89.38 506 ILE A O 1
ATOM 4062 N N . GLY A 1 507 ? -23.136 -0.287 2.561 1.00 91.56 507 GLY A N 1
ATOM 4063 C CA . GLY A 1 507 ? -22.270 0.615 1.809 1.00 91.56 507 GLY A CA 1
ATOM 4064 C C . GLY A 1 507 ? -20.852 0.645 2.368 1.00 91.56 507 GLY A C 1
ATOM 4065 O O . GLY A 1 507 ? -20.592 0.030 3.401 1.00 91.56 507 GLY A O 1
ATOM 4066 N N . PRO A 1 508 ? -19.918 1.356 1.715 1.00 92.81 508 PRO A N 1
ATOM 4067 C CA . PRO A 1 508 ? -18.507 1.249 2.054 1.00 92.81 508 PRO A CA 1
ATOM 4068 C C . PRO A 1 508 ? -18.148 1.727 3.468 1.00 92.81 508 PRO A C 1
ATOM 4070 O O . PRO A 1 508 ? -17.144 1.266 3.994 1.00 92.81 508 PRO A O 1
ATOM 4073 N N . TYR A 1 509 ? -18.978 2.560 4.115 1.00 96.19 509 TYR A N 1
ATOM 4074 C CA . TYR A 1 509 ? -18.854 2.865 5.549 1.00 96.19 509 TYR A CA 1
ATOM 4075 C C . TYR A 1 509 ? -19.089 1.615 6.423 1.00 96.19 509 TYR A C 1
ATOM 4077 O O . TYR A 1 509 ? -18.273 1.294 7.282 1.00 96.19 509 TYR A O 1
ATOM 4085 N N . TYR A 1 510 ? -20.147 0.844 6.155 1.00 95.06 510 TYR A N 1
ATOM 4086 C CA . TYR A 1 510 ? -20.482 -0.389 6.892 1.00 95.06 510 TYR A CA 1
ATOM 4087 C C . TYR A 1 510 ? -19.611 -1.598 6.486 1.00 95.06 510 TYR A C 1
ATOM 4089 O O . TYR A 1 510 ? -19.527 -2.590 7.206 1.00 95.06 510 TYR A O 1
ATOM 4097 N N . ASP A 1 511 ? -18.895 -1.494 5.364 1.00 94.00 511 ASP A N 1
ATOM 4098 C CA . ASP A 1 511 ? -17.759 -2.360 5.027 1.00 94.00 511 ASP A CA 1
ATOM 4099 C C . ASP A 1 511 ? -16.447 -1.919 5.718 1.00 94.00 511 ASP A C 1
ATOM 4101 O O . ASP A 1 511 ? -15.511 -2.715 5.823 1.00 94.00 511 ASP A O 1
ATOM 4105 N N . ALA A 1 512 ? -16.323 -0.645 6.110 1.00 94.06 512 ALA A N 1
ATOM 4106 C CA . ALA A 1 512 ? -15.105 -0.049 6.662 1.00 94.06 512 ALA A CA 1
ATOM 4107 C C . ALA A 1 512 ? -15.016 -0.148 8.189 1.00 94.06 512 ALA A C 1
ATOM 4109 O O . ALA A 1 512 ? -13.906 -0.117 8.720 1.00 94.06 512 ALA A O 1
ATOM 4110 N N . TYR A 1 513 ? -16.127 -0.331 8.900 1.00 95.19 513 TYR A N 1
ATOM 4111 C CA . TYR A 1 513 ? -16.147 -0.380 10.363 1.00 95.19 513 TYR A CA 1
ATOM 4112 C C . TYR A 1 513 ? -16.917 -1.588 10.894 1.00 95.19 513 TYR A C 1
ATOM 4114 O O . TYR A 1 513 ? -17.730 -2.186 10.198 1.00 95.19 513 TYR A O 1
ATOM 4122 N N . VAL A 1 514 ? -16.619 -1.951 12.142 1.00 96.00 514 VAL A N 1
ATOM 4123 C CA . VAL A 1 514 ? -17.373 -2.930 12.933 1.00 96.00 514 VAL A CA 1
ATOM 4124 C C . VAL A 1 514 ? -17.689 -2.246 14.254 1.00 96.00 514 VAL A C 1
ATOM 4126 O O . VAL A 1 514 ? -16.768 -1.831 14.962 1.00 96.00 514 VAL A O 1
ATOM 4129 N N . LEU A 1 515 ? -18.972 -2.080 14.559 1.00 97.12 515 LEU A N 1
ATOM 4130 C CA . LEU A 1 515 ? -19.466 -1.175 15.596 1.00 97.12 515 LEU A CA 1
ATOM 4131 C C . LEU A 1 515 ? -20.426 -1.909 16.560 1.00 97.12 515 LEU A C 1
ATOM 4133 O O . LEU A 1 515 ? -21.013 -2.932 16.191 1.00 97.12 515 LEU A O 1
ATOM 4137 N N . PRO A 1 516 ? -20.550 -1.459 17.825 1.00 97.00 516 PRO A N 1
ATOM 4138 C CA . PRO A 1 516 ? -21.227 -2.192 18.899 1.00 97.00 516 PRO A CA 1
ATOM 4139 C C . PRO A 1 516 ? -22.761 -2.084 18.829 1.00 97.00 516 PRO A C 1
ATOM 4141 O O . PRO A 1 516 ? -23.424 -1.628 19.758 1.00 97.00 516 PRO A O 1
ATOM 4144 N N . SER A 1 517 ? -23.342 -2.544 17.720 1.00 95.44 517 SER A N 1
ATOM 4145 C CA . SER A 1 517 ? -24.794 -2.599 17.480 1.00 95.44 517 SER A CA 1
ATOM 4146 C C . SER A 1 517 ? -25.579 -3.390 18.540 1.00 95.44 517 SER A C 1
ATOM 4148 O O . SER A 1 517 ? -26.792 -3.215 18.671 1.00 95.44 517 SER A O 1
ATOM 4150 N N . LYS A 1 518 ? -24.901 -4.244 19.320 1.00 96.69 518 LYS A N 1
ATOM 4151 C CA . LYS A 1 518 ? -25.462 -5.042 20.422 1.00 96.69 518 LYS A CA 1
ATOM 4152 C C . LYS A 1 518 ? -24.920 -4.601 21.790 1.00 96.69 518 LYS A C 1
ATOM 4154 O O . LYS A 1 518 ? -25.002 -5.370 22.743 1.00 96.69 518 LYS A O 1
ATOM 4159 N N . GLY A 1 519 ? -24.354 -3.394 21.889 1.00 95.94 519 GLY A N 1
ATOM 4160 C CA . GLY A 1 519 ? -23.760 -2.857 23.119 1.00 95.94 519 GLY A CA 1
ATOM 4161 C C . GLY A 1 519 ? -22.457 -3.551 23.536 1.00 95.94 519 GLY A C 1
ATOM 4162 O O . GLY A 1 519 ? -22.063 -3.471 24.696 1.00 95.94 519 GLY A O 1
ATOM 4163 N N . GLU A 1 520 ? -21.760 -4.259 22.631 1.00 95.62 520 GLU A N 1
ATOM 4164 C CA . GLU A 1 520 ? -20.618 -5.113 23.019 1.00 95.62 520 GLU A CA 1
ATOM 4165 C C . GLU A 1 520 ? -19.412 -4.347 23.595 1.00 95.62 520 GLU A C 1
ATOM 4167 O O . GLU A 1 520 ? -18.520 -4.965 24.179 1.00 95.62 520 GLU A O 1
ATOM 4172 N N . SER A 1 521 ? -19.380 -3.023 23.428 1.00 96.31 521 SER A N 1
ATOM 4173 C CA . SER A 1 521 ? -18.353 -2.115 23.953 1.00 96.31 521 SER A CA 1
ATOM 4174 C C . SER A 1 521 ? -18.850 -1.224 25.099 1.00 96.31 521 SER A C 1
ATOM 4176 O O . SER A 1 521 ? -18.111 -0.335 25.519 1.00 96.31 521 SER A O 1
ATOM 4178 N N . GLY A 1 522 ? -20.068 -1.446 25.602 1.00 92.56 522 GLY A N 1
ATOM 4179 C CA . GLY A 1 522 ? -20.735 -0.590 26.584 1.00 92.56 522 GLY A CA 1
ATOM 4180 C C . GLY A 1 522 ? -22.074 -0.044 26.084 1.00 92.56 522 GLY A C 1
ATOM 4181 O O . GLY A 1 522 ? -22.369 -0.106 24.891 1.00 92.56 522 GLY A O 1
ATOM 4182 N N . GLY A 1 523 ? -22.870 0.509 27.000 1.00 90.69 523 GLY A N 1
ATOM 4183 C CA . GLY A 1 523 ? -24.164 1.125 26.681 1.00 90.69 523 GLY A CA 1
ATOM 4184 C C . GLY A 1 523 ? -25.312 0.182 26.286 1.00 90.69 523 GLY A C 1
ATOM 4185 O O . GLY A 1 523 ? -25.256 -1.037 26.447 1.00 90.69 523 GLY A O 1
ATOM 4186 N N . LEU A 1 524 ? -26.398 0.788 25.790 1.00 94.75 524 LEU A N 1
ATOM 4187 C CA . LEU A 1 524 ? -27.629 0.112 25.369 1.00 94.75 524 LEU A CA 1
ATOM 4188 C C . LEU A 1 524 ? -27.532 -0.361 23.900 1.00 94.75 524 LEU A C 1
ATOM 4190 O O . LEU A 1 524 ? -27.144 0.437 23.044 1.00 94.75 524 LEU A O 1
ATOM 4194 N N . PRO A 1 525 ? -27.952 -1.595 23.552 1.00 97.50 525 PRO A N 1
ATOM 4195 C CA . PRO A 1 525 ? -28.032 -2.050 22.162 1.00 97.50 525 PRO A CA 1
ATOM 4196 C C . PRO A 1 525 ? -28.883 -1.127 21.274 1.00 97.50 525 PRO A C 1
ATOM 4198 O O . PRO A 1 525 ? -30.066 -0.923 21.538 1.00 97.50 525 PRO A O 1
ATOM 4201 N N . SER A 1 526 ? -28.298 -0.601 20.195 1.00 96.69 526 SER A N 1
ATOM 4202 C CA . SER A 1 526 ? -29.001 0.225 19.198 1.00 96.69 526 SER A CA 1
ATOM 4203 C C . SER A 1 526 ? -29.665 -0.592 18.087 1.00 96.69 526 SER A C 1
ATOM 4205 O O . SER A 1 526 ? -30.530 -0.083 17.375 1.00 96.69 526 SER A O 1
ATOM 4207 N N . GLY A 1 527 ? -29.239 -1.847 17.901 1.00 95.19 527 GLY A N 1
ATOM 4208 C CA . GLY A 1 527 ? -29.654 -2.712 16.796 1.00 95.19 527 GLY A CA 1
ATOM 4209 C C . GLY A 1 527 ? -29.020 -2.362 15.443 1.00 95.19 527 GLY A C 1
ATOM 4210 O O . GLY A 1 527 ? -29.295 -3.042 14.457 1.00 95.19 527 GLY A O 1
ATOM 4211 N N . THR A 1 528 ? -28.168 -1.333 15.370 1.00 94.69 528 THR A N 1
ATOM 4212 C CA . THR A 1 528 ? -27.548 -0.858 14.123 1.00 94.69 528 THR A CA 1
ATOM 4213 C C . THR A 1 528 ? -26.115 -0.369 14.340 1.00 94.69 528 THR A C 1
ATOM 4215 O O . THR A 1 528 ? -25.678 -0.129 15.458 1.00 94.69 528 THR A O 1
ATOM 4218 N N . GLU A 1 529 ? -25.368 -0.224 13.251 1.00 95.56 529 GLU A N 1
ATOM 4219 C CA . GLU A 1 529 ? -24.028 0.377 13.247 1.00 95.56 529 GLU A CA 1
ATOM 4220 C C . GLU A 1 529 ? -24.061 1.867 12.853 1.00 95.56 529 GLU A C 1
ATOM 4222 O O . GLU A 1 529 ? -23.025 2.517 12.858 1.00 95.56 529 GLU A O 1
ATOM 4227 N N . ALA A 1 530 ? -25.232 2.421 12.502 1.00 96.50 530 ALA A N 1
ATOM 4228 C CA . ALA A 1 530 ? -25.387 3.835 12.130 1.00 96.50 530 ALA A CA 1
ATOM 4229 C C . ALA A 1 530 ? -25.334 4.792 13.339 1.00 96.50 530 ALA A C 1
ATOM 4231 O O . ALA A 1 530 ? -24.809 5.895 13.244 1.00 96.50 530 ALA A O 1
ATOM 4232 N N . TYR A 1 531 ? -25.845 4.345 14.487 1.00 97.56 531 TYR A N 1
ATOM 4233 C CA . TYR A 1 531 ? -25.720 5.004 15.785 1.00 97.56 531 TYR A CA 1
ATOM 4234 C C . TYR A 1 531 ? -25.489 3.936 16.857 1.00 97.56 531 TYR A C 1
ATOM 4236 O O . TYR A 1 531 ? -26.024 2.826 16.770 1.00 97.56 531 TYR A O 1
ATOM 4244 N N . TYR A 1 532 ? -24.632 4.238 17.827 1.00 98.19 532 TYR A N 1
ATOM 4245 C CA . TYR A 1 532 ? -24.112 3.275 18.801 1.00 98.19 532 TYR A CA 1
ATOM 4246 C C . TYR A 1 532 ? -23.452 4.005 19.976 1.00 98.19 532 TYR A C 1
ATOM 4248 O O . TYR A 1 532 ? -23.195 5.208 19.912 1.00 98.19 532 TYR A O 1
ATOM 4256 N N . SER A 1 533 ? -23.134 3.281 21.046 1.00 98.12 533 SER A N 1
ATOM 4257 C CA . SER A 1 533 ? -22.369 3.814 22.175 1.00 98.12 533 SER A CA 1
ATOM 4258 C C . SER A 1 533 ? -21.239 2.878 22.605 1.00 98.12 533 SER A C 1
ATOM 4260 O O . SER A 1 533 ? -21.161 1.729 22.169 1.00 98.12 533 SER A O 1
ATOM 4262 N N . PHE A 1 534 ? -20.302 3.400 23.397 1.00 97.56 534 PHE A N 1
ATOM 4263 C CA . PHE A 1 534 ? -19.217 2.627 24.002 1.00 97.56 534 PHE A CA 1
ATOM 4264 C C . PHE A 1 534 ? -18.737 3.270 25.306 1.00 97.56 534 PHE A C 1
ATOM 4266 O O . PHE A 1 534 ? -18.826 4.485 25.487 1.00 97.56 534 PHE A O 1
ATOM 4273 N N . ASP A 1 535 ? -18.168 2.455 26.192 1.00 96.31 535 ASP A N 1
ATOM 4274 C CA . ASP A 1 535 ? -17.608 2.894 27.467 1.00 96.31 535 ASP A CA 1
ATOM 4275 C C . ASP A 1 535 ? -16.072 2.831 27.443 1.00 96.31 535 ASP A C 1
ATOM 4277 O O . ASP A 1 535 ? -15.461 1.843 27.012 1.00 96.31 535 ASP A O 1
ATOM 4281 N N . TYR A 1 536 ? -15.422 3.875 27.965 1.00 96.44 536 TYR A N 1
ATOM 4282 C CA . TYR A 1 536 ? -13.986 3.865 28.250 1.00 96.44 536 TYR A CA 1
ATOM 4283 C C . TYR A 1 536 ? -13.727 4.341 29.681 1.00 96.44 536 TYR A C 1
ATOM 4285 O O . TYR A 1 536 ? -13.779 5.533 29.988 1.00 96.44 536 TYR A O 1
ATOM 4293 N N . GLY A 1 537 ? -13.446 3.394 30.578 1.00 95.38 537 GLY A N 1
ATOM 4294 C CA . GLY A 1 537 ? -13.282 3.684 32.000 1.00 95.38 537 GLY A CA 1
ATOM 4295 C C . GLY A 1 537 ? -14.592 4.171 32.614 1.00 95.38 537 GLY A C 1
ATOM 4296 O O . GLY A 1 537 ? -15.569 3.428 32.645 1.00 95.38 537 GLY A O 1
ATOM 4297 N N . ASN A 1 538 ? -14.612 5.403 33.121 1.00 95.75 538 ASN A N 1
ATOM 4298 C CA . ASN A 1 538 ? -15.794 6.044 33.703 1.00 95.75 538 ASN A CA 1
ATOM 4299 C C . ASN A 1 538 ? -16.524 7.019 32.753 1.00 95.75 538 ASN A C 1
ATOM 4301 O O . ASN A 1 538 ? -17.291 7.852 33.236 1.00 95.75 538 ASN A O 1
ATOM 4305 N N . ILE A 1 539 ? -16.256 6.967 31.443 1.00 96.94 539 ILE A N 1
ATOM 4306 C CA . ILE A 1 539 ? -16.835 7.878 30.445 1.00 96.94 539 ILE A CA 1
ATOM 4307 C C . ILE A 1 539 ? -17.637 7.074 29.416 1.00 96.94 539 ILE A C 1
ATOM 4309 O O . ILE A 1 539 ? -17.103 6.152 28.796 1.00 96.94 539 ILE A O 1
ATOM 4313 N N . HIS A 1 540 ? -18.899 7.465 29.242 1.00 96.94 540 HIS A N 1
ATOM 4314 C CA . HIS A 1 540 ? -19.817 6.945 28.233 1.00 96.94 540 HIS A CA 1
ATOM 4315 C C . HIS A 1 540 ? -19.769 7.826 26.978 1.00 96.94 540 HIS A C 1
ATOM 4317 O O . HIS A 1 540 ? -19.876 9.050 27.079 1.00 96.94 540 HIS A O 1
ATOM 4323 N N . PHE A 1 541 ? -19.619 7.217 25.804 1.00 97.81 541 PHE A N 1
ATOM 4324 C CA . PHE A 1 541 ? -19.595 7.901 24.512 1.00 97.81 541 PHE A CA 1
ATOM 4325 C C . PHE A 1 541 ? -20.781 7.463 23.661 1.00 97.81 541 PHE A C 1
ATOM 4327 O O . PHE A 1 541 ? -21.038 6.269 23.522 1.00 97.81 541 PHE A O 1
ATOM 4334 N N . VAL A 1 542 ? -21.461 8.429 23.043 1.00 98.00 542 VAL A N 1
ATOM 4335 C CA . VAL A 1 542 ? -22.603 8.202 22.152 1.00 98.00 542 VAL A CA 1
ATOM 4336 C C . VAL A 1 542 ? -22.281 8.756 20.768 1.00 98.00 542 VAL A C 1
ATOM 4338 O O . VAL A 1 542 ? -21.857 9.902 20.636 1.00 98.00 542 VAL A O 1
ATOM 4341 N N . CYS A 1 543 ? -22.497 7.941 19.739 1.00 97.88 543 CYS A N 1
ATOM 4342 C CA . CYS A 1 543 ? -22.352 8.299 18.336 1.00 97.88 543 CYS A CA 1
ATOM 4343 C C . CYS A 1 543 ? -23.723 8.239 17.647 1.00 97.88 543 CYS A C 1
ATOM 4345 O O . CYS A 1 543 ? -24.476 7.282 17.841 1.00 97.88 543 CYS A O 1
ATOM 4347 N N . LEU A 1 544 ? -24.052 9.269 16.863 1.00 97.75 544 LEU A N 1
ATOM 4348 C CA . LEU A 1 544 ? -25.362 9.470 16.239 1.00 97.75 544 LEU A CA 1
ATOM 4349 C C . LEU A 1 544 ? -25.212 9.696 14.732 1.00 97.75 544 LEU A C 1
ATOM 4351 O O . LEU A 1 544 ? -24.271 10.357 14.294 1.00 97.75 544 LEU A O 1
ATOM 4355 N N . ASP A 1 545 ? -26.184 9.217 13.958 1.00 96.88 545 ASP A N 1
ATOM 4356 C CA . ASP A 1 545 ? -26.292 9.501 12.528 1.00 96.88 545 ASP A CA 1
ATOM 4357 C C . ASP A 1 545 ? -26.924 10.887 12.325 1.00 96.88 545 ASP A C 1
ATOM 4359 O O . ASP A 1 545 ? -28.128 11.095 12.507 1.00 96.88 545 ASP A O 1
ATOM 4363 N N . SER A 1 546 ? -26.095 11.868 11.979 1.00 94.75 546 SER A N 1
ATOM 4364 C CA . SER A 1 546 ? -26.534 13.235 11.689 1.00 94.75 546 SER A CA 1
ATOM 4365 C C . SER A 1 546 ? -26.965 13.434 10.230 1.00 94.75 546 SER A C 1
ATOM 4367 O O . SER A 1 546 ? -27.339 14.552 9.864 1.00 94.75 546 SER A O 1
ATOM 4369 N N . HIS A 1 547 ? -26.944 12.384 9.399 1.00 94.38 547 HIS A N 1
ATOM 4370 C CA . HIS A 1 547 ? -27.110 12.476 7.954 1.00 94.38 547 HIS A CA 1
ATOM 4371 C C . HIS A 1 547 ? -28.448 11.913 7.449 1.00 94.38 547 HIS A C 1
ATOM 4373 O O . HIS A 1 547 ? -29.362 12.706 7.204 1.00 94.38 547 HIS A O 1
ATOM 4379 N N . ASP A 1 548 ? -28.584 10.593 7.266 1.00 93.38 548 ASP A N 1
ATOM 4380 C CA . ASP A 1 548 ? -29.709 10.006 6.507 1.00 93.38 548 ASP A CA 1
ATOM 4381 C C . ASP A 1 548 ? -30.870 9.486 7.369 1.00 93.38 548 ASP A C 1
ATOM 4383 O O . ASP A 1 548 ? -31.947 9.183 6.847 1.00 93.38 548 ASP A O 1
ATOM 4387 N N . LEU A 1 549 ? -30.694 9.471 8.694 1.00 95.12 549 LEU A N 1
ATOM 4388 C CA . LEU A 1 549 ? -31.704 8.998 9.637 1.00 95.12 549 LEU A CA 1
ATOM 4389 C C . LEU A 1 549 ? -32.635 10.090 10.194 1.00 95.12 549 LEU A C 1
ATOM 4391 O O . LEU A 1 549 ? -32.348 11.292 10.222 1.00 95.12 549 LEU A O 1
ATOM 4395 N N . VAL A 1 550 ? -33.792 9.619 10.673 1.00 94.50 550 VAL A N 1
ATOM 4396 C CA . VAL A 1 550 ? -34.873 10.429 11.248 1.00 94.50 550 VAL A CA 1
ATOM 4397 C C . VAL A 1 550 ? -34.458 11.009 12.604 1.00 94.50 550 VAL A C 1
ATOM 4399 O O . VAL A 1 550 ? -34.254 10.280 13.575 1.00 94.50 550 VAL A O 1
ATOM 4402 N N . ARG A 1 551 ? -34.403 12.343 12.669 1.00 94.31 551 ARG A N 1
ATOM 4403 C CA . ARG A 1 551 ? -33.927 13.136 13.819 1.00 94.31 551 ARG A CA 1
ATOM 4404 C C . ARG A 1 551 ? -35.040 13.810 14.641 1.00 94.31 551 ARG A C 1
ATOM 4406 O O . ARG A 1 551 ? -34.764 14.668 15.471 1.00 94.31 551 ARG A O 1
ATOM 4413 N N . THR A 1 552 ? -36.302 13.431 14.433 1.00 95.56 552 THR A N 1
ATOM 4414 C CA . THR A 1 552 ? -37.436 13.896 15.257 1.00 95.56 552 THR A CA 1
ATOM 4415 C C . THR A 1 552 ? -37.368 13.325 16.684 1.00 95.56 552 THR A C 1
ATOM 4417 O O . THR A 1 552 ? -36.882 12.202 16.834 1.00 95.56 552 THR A O 1
ATOM 4420 N N . PRO A 1 553 ? -37.935 13.987 17.717 1.00 94.25 553 PRO A N 1
ATOM 4421 C CA . PRO A 1 553 ? -37.916 13.501 19.110 1.00 94.25 553 PRO A CA 1
ATOM 4422 C C . PRO A 1 553 ? -38.481 12.085 19.328 1.00 94.25 553 PRO A C 1
ATOM 4424 O O . PRO A 1 553 ? -38.140 11.427 20.313 1.00 94.25 553 PRO A O 1
ATOM 4427 N N . ASP A 1 554 ? -39.325 11.622 18.404 1.00 95.31 554 ASP A N 1
ATOM 4428 C CA . ASP A 1 554 ? -39.953 10.299 18.386 1.00 95.31 554 ASP A CA 1
ATOM 4429 C C . ASP A 1 554 ? -39.311 9.284 17.430 1.00 95.31 554 ASP A C 1
ATOM 4431 O O . ASP A 1 554 ? -39.795 8.153 17.334 1.00 95.31 554 ASP A O 1
ATOM 4435 N N . GLY A 1 555 ? -38.239 9.666 16.731 1.00 95.44 555 GLY A N 1
ATOM 4436 C CA . GLY A 1 555 ? -37.484 8.772 15.854 1.00 95.44 555 GLY A CA 1
ATOM 4437 C C . GLY A 1 555 ? -36.734 7.697 16.645 1.00 95.44 555 GLY A C 1
ATOM 4438 O O . GLY A 1 555 ? -36.398 7.900 17.811 1.00 95.44 555 GLY A O 1
ATOM 4439 N N . ALA A 1 556 ? -36.441 6.556 16.014 1.00 96.00 556 ALA A N 1
ATOM 4440 C CA . ALA A 1 556 ? -35.811 5.410 16.681 1.00 96.00 556 ALA A CA 1
ATOM 4441 C C . ALA A 1 556 ? -34.486 5.772 17.382 1.00 96.00 556 ALA A C 1
ATOM 4443 O O . ALA A 1 556 ? -34.289 5.425 18.543 1.00 96.00 556 ALA A O 1
ATOM 4444 N N . MET A 1 557 ? -33.626 6.555 16.722 1.00 97.31 557 MET A N 1
ATOM 4445 C CA . MET A 1 557 ? -32.370 7.045 17.299 1.00 97.31 557 MET A CA 1
ATOM 4446 C C . MET A 1 557 ? -32.600 7.967 18.511 1.00 97.31 557 MET A C 1
ATOM 4448 O O . MET A 1 557 ? -31.941 7.816 19.534 1.00 97.31 557 MET A O 1
ATOM 4452 N N . ALA A 1 558 ? -33.575 8.879 18.435 1.00 96.75 558 ALA A N 1
ATOM 4453 C CA . ALA A 1 558 ? -33.923 9.786 19.533 1.00 96.75 558 ALA A CA 1
ATOM 4454 C C . ALA A 1 558 ? -34.638 9.085 20.705 1.00 96.75 558 ALA A C 1
ATOM 4456 O O . ALA A 1 558 ? -34.656 9.618 21.811 1.00 96.75 558 ALA A O 1
ATOM 4457 N N . LYS A 1 559 ? -35.228 7.904 20.472 1.00 96.50 559 LYS A N 1
ATOM 4458 C CA . LYS A 1 559 ? -35.799 7.023 21.504 1.00 96.50 559 LYS A CA 1
ATOM 4459 C C . LYS A 1 559 ? -34.765 6.097 22.147 1.00 96.50 559 LYS A C 1
ATOM 4461 O O . LYS A 1 559 ? -34.940 5.752 23.302 1.00 96.50 559 LYS A O 1
ATOM 4466 N N . TRP A 1 560 ? -33.704 5.730 21.429 1.00 97.31 560 TRP A N 1
ATOM 4467 C CA . TRP A 1 560 ? -32.558 4.986 21.970 1.00 97.31 560 TRP A CA 1
ATOM 4468 C C . TRP A 1 560 ? -31.585 5.875 22.772 1.00 97.31 560 TRP A C 1
ATOM 4470 O O . TRP A 1 560 ? -30.882 5.386 23.648 1.00 97.31 560 TRP A O 1
ATOM 4480 N N . LEU A 1 561 ? -31.564 7.183 22.491 1.00 96.62 561 LEU A N 1
ATOM 4481 C CA . LEU A 1 561 ? -30.771 8.194 23.208 1.00 96.62 561 LEU A CA 1
ATOM 4482 C C . LEU A 1 561 ? -31.351 8.592 24.588 1.00 96.62 561 LEU A C 1
ATOM 4484 O O . LEU A 1 561 ? -30.687 9.313 25.331 1.00 96.62 561 LEU A O 1
ATOM 4488 N N . LYS A 1 562 ? -32.589 8.186 24.894 1.00 92.94 562 LYS A N 1
ATOM 4489 C CA . LYS A 1 562 ? -33.341 8.532 26.114 1.00 92.94 562 LYS A CA 1
ATOM 4490 C C . LYS A 1 562 ? -33.264 7.416 27.152 1.00 92.94 562 LYS A C 1
ATOM 4492 O O . LYS A 1 562 ? -33.105 7.777 28.336 1.00 92.94 562 LYS A O 1
#

Secondary structure (DSSP, 8-state):
--------------------------TGGGG--EEEEEE-S--SSHHHHHHHHHHHHHHHHH---SEEEE-S-SS-TTS---HHHHHHHHHHHTT-SSEEEE---STTTTTSSSHHHHHHHHHHHHTTGGGGGSTTSS---------EEETTEEEEEEEEETTEEEEE-----S--S-HHHHHHHHHHHHHHHHHHHHHHTTT-SEEEEE--S---GGGHHHHHHHHHHHHHHTS-EEEEE-TTSS-EEE---TT-TTEEEEEPPPTTTSPPEEEEE-SS--TTTSEEEE---SEEEEEEEEETTEEEEEEEE--SS-EEEEEESSTT--B--SSSEEEEEEEEGGGGSSPPPHHHHHHTTTTEESSPPTT-EEEEEEE-SPPTT-EEEEEEEETTEEEE-GGGSEEEPPPPTT------EEEE-S-TT-SHHHHHHHHHHHHHHHHTT---SEEEE-S--STTT--HHHHIIIIIHHHHHHHTTSEEEEPPPHHHHTT-BTTTTBSHHHHH----TTSTTSS---SSSSSEEEEETTEEEEE---SSS--STTSHHHHH--

pLDDT: mean 86.05, std 16.25, range [28.95, 98.69]